Protein AF-A0A2P8D764-F1 (afdb_monomer_lite)

Sequence (712 aa):
GKPKMDALGLTATTYIIADRVDSDPDTVTSADLADAVASGWEIGGHAYSGVVHGASYEGVTTAEAQADMAELRDWLATNYPDPGGHYNLAYPHGRYGATADGNSVESLTRKAGFRSGRTILASVGSATHLQVAGVPEVMPYRIHAASSISELSGDQLNPDNLVAAGGMLDKTASNDAAWMNLVFHQIVDDQITTNLHPNPGFETDTSDWFVSAATLERSTVQAHDGAASGLVTPDASGTVTVSLFNSVAPAVTVGMDYTVAVWLYAPNGVDGVELRAMWLDDARAFLSSDTIQVGTLPAGEWVEGRVTASAPASAAFLNPGVLIGGTPAASDLLYIDDMRAGPGDQAPINSNAEFVSDVAGWAATAGGTLAWSSTAGGSAEVTPSGSVTPIEMGQSGIAATEGRAYHIEATGFVDVLSPRSVPTSVVFWWYDAQGNPISSDQSAQIELGPAVQTFSFTATAPAGAATMGVRIRMDDTPASDEILYVTYFRVSTPAVTATTQISKSDFDMVMDAIASRSLKVRTLRDALDRHVASITPTIDGPWLKSVTRPFLNRPIRIATAGEVAQPARGGVFDVVGRSLPVAVTDLRGSRSYNLSVYRDSIQDAREFDFILAAGDVMLLQIPPDYPEPDVPTGYFFIGDTSKHRVGVHSGLRRFVLPLTEVAPPAPQIVANTMTWNGLIEEFGSWADVVASFDSWADVLDYIATPAAVIIP

Structure (mmCIF, N/CA/C/O backbone):
data_AF-A0A2P8D764-F1
#
_entry.id   AF-A0A2P8D764-F1
#
loop_
_atom_site.group_PDB
_atom_site.id
_atom_site.type_symbol
_atom_site.label_atom_id
_atom_site.label_alt_id
_atom_site.label_comp_id
_atom_site.label_asym_id
_atom_site.label_entity_id
_atom_site.label_seq_id
_atom_site.pdbx_PDB_ins_code
_atom_site.Cartn_x
_atom_site.Cartn_y
_atom_site.Cartn_z
_atom_site.occupancy
_atom_site.B_iso_or_equiv
_atom_site.auth_seq_id
_atom_site.auth_comp_id
_atom_site.auth_asym_id
_atom_site.auth_atom_id
_atom_site.pdbx_PDB_model_num
ATOM 1 N N . GLY A 1 1 ? 36.997 28.085 9.055 1.00 58.97 1 GLY A N 1
ATOM 2 C CA . GLY A 1 1 ? 37.501 26.860 8.381 1.00 58.97 1 GLY A CA 1
ATOM 3 C C . GLY A 1 1 ? 36.773 25.604 8.852 1.00 58.97 1 GLY A C 1
ATOM 4 O O . GLY A 1 1 ? 36.208 25.636 9.941 1.00 58.97 1 GLY A O 1
ATOM 5 N N . LYS A 1 2 ? 36.767 24.517 8.053 1.00 69.88 2 LYS A N 1
ATOM 6 C CA . LYS A 1 2 ? 35.955 23.298 8.280 1.00 69.88 2 LYS A CA 1
ATOM 7 C C . LYS A 1 2 ? 36.784 22.000 8.163 1.00 69.88 2 LYS A C 1
ATOM 9 O O . LYS A 1 2 ? 36.419 21.096 7.413 1.00 69.88 2 LYS A O 1
ATOM 14 N N . PRO A 1 3 ? 37.866 21.827 8.942 1.00 65.69 3 PRO A N 1
ATOM 15 C CA . PRO A 1 3 ? 38.911 20.835 8.658 1.00 65.69 3 PRO A CA 1
ATOM 16 C C . PRO A 1 3 ? 38.425 19.380 8.520 1.00 65.69 3 PRO A C 1
ATOM 18 O O . PRO A 1 3 ? 39.008 18.613 7.762 1.00 65.69 3 PRO A O 1
ATOM 21 N N . LYS A 1 4 ? 37.348 18.987 9.215 1.00 54.91 4 LYS A N 1
ATOM 22 C CA . LYS A 1 4 ? 36.749 17.648 9.067 1.00 54.91 4 LYS A CA 1
ATOM 23 C C . LYS A 1 4 ? 35.918 17.486 7.790 1.00 54.91 4 LYS A C 1
ATOM 25 O O . LYS A 1 4 ? 35.923 16.406 7.219 1.00 54.91 4 LYS A O 1
ATOM 30 N N . MET A 1 5 ? 35.198 18.524 7.368 1.00 49.62 5 MET A N 1
ATOM 31 C CA . MET A 1 5 ? 34.381 18.490 6.149 1.00 49.62 5 MET A CA 1
ATOM 32 C C . MET A 1 5 ? 35.254 18.660 4.909 1.00 49.62 5 MET A C 1
ATOM 34 O O . MET A 1 5 ? 35.075 17.931 3.940 1.00 49.62 5 MET A O 1
ATOM 38 N N . ASP A 1 6 ? 36.265 19.528 4.990 1.00 69.31 6 ASP A N 1
ATOM 39 C CA . ASP A 1 6 ? 37.241 19.743 3.921 1.00 69.31 6 ASP A CA 1
ATOM 40 C C . ASP A 1 6 ? 38.017 18.444 3.617 1.00 69.31 6 ASP A C 1
ATOM 42 O O . ASP A 1 6 ? 38.204 18.088 2.457 1.00 69.31 6 ASP A O 1
ATOM 46 N N . ALA A 1 7 ? 38.378 17.663 4.648 1.00 63.06 7 ALA A N 1
ATOM 47 C CA . ALA A 1 7 ? 39.010 16.346 4.488 1.00 63.06 7 ALA A CA 1
ATOM 48 C C . ALA A 1 7 ? 38.113 15.294 3.805 1.00 63.06 7 ALA A C 1
ATOM 50 O O . ALA A 1 7 ? 38.617 14.284 3.317 1.00 63.06 7 ALA A O 1
ATOM 51 N N . LEU A 1 8 ? 36.797 15.520 3.784 1.00 53.78 8 LEU A N 1
ATOM 52 C CA . LEU A 1 8 ? 35.799 14.649 3.160 1.00 53.78 8 LEU A CA 1
ATOM 53 C C . LEU A 1 8 ? 35.270 15.217 1.833 1.00 53.78 8 LEU A C 1
ATOM 55 O O . LEU A 1 8 ? 34.383 14.615 1.235 1.00 53.78 8 LEU A O 1
ATOM 59 N N . GLY A 1 9 ? 35.786 16.365 1.379 1.00 70.62 9 GLY A N 1
ATOM 60 C CA . GLY A 1 9 ? 35.293 17.048 0.181 1.00 70.62 9 GLY A CA 1
ATOM 61 C C . GLY A 1 9 ? 33.855 17.561 0.310 1.00 70.62 9 GLY A C 1
ATOM 62 O O . GLY A 1 9 ? 33.157 17.659 -0.693 1.00 70.62 9 GLY A O 1
ATOM 63 N N . LEU A 1 10 ? 33.389 17.849 1.532 1.00 52.31 10 LEU A N 1
ATOM 64 C CA . LEU A 1 10 ? 32.020 18.295 1.799 1.00 52.31 10 LEU A CA 1
ATOM 65 C C . LEU A 1 10 ? 31.942 19.814 1.999 1.00 52.31 10 LEU A C 1
ATOM 67 O O . LEU A 1 10 ? 32.671 20.400 2.806 1.00 52.31 10 LEU A O 1
ATOM 71 N N . THR A 1 11 ? 30.980 20.446 1.331 1.00 71.75 11 THR A N 1
ATOM 72 C CA . THR A 1 11 ? 30.627 21.852 1.557 1.00 71.75 11 THR A CA 1
ATOM 73 C C . THR A 1 11 ? 29.702 21.967 2.769 1.00 71.75 11 THR A C 1
ATOM 75 O O . THR A 1 11 ? 28.801 21.148 2.952 1.00 71.75 11 THR A O 1
ATOM 78 N N . ALA A 1 12 ? 29.944 22.956 3.634 1.00 71.06 12 ALA A N 1
ATOM 79 C CA . ALA A 1 12 ? 29.021 23.266 4.723 1.00 71.06 12 ALA A CA 1
ATOM 80 C C . ALA A 1 12 ? 28.134 24.422 4.303 1.00 71.06 12 ALA A C 1
ATOM 82 O O . ALA A 1 12 ? 28.612 25.339 3.640 1.00 71.06 12 ALA A O 1
ATOM 83 N N . THR A 1 13 ? 26.890 24.397 4.752 1.00 79.06 13 THR A N 1
ATOM 84 C CA . THR A 1 13 ? 25.926 25.462 4.502 1.00 79.06 13 THR A CA 1
ATOM 85 C C . THR A 1 13 ? 25.495 26.032 5.846 1.00 79.06 13 THR A C 1
ATOM 87 O O . THR A 1 13 ? 25.159 25.269 6.754 1.00 79.06 13 THR A O 1
ATOM 90 N N . THR A 1 14 ? 25.512 27.354 5.987 1.00 83.88 14 THR A N 1
ATOM 91 C CA . THR A 1 14 ? 24.868 28.047 7.111 1.00 83.88 14 THR A CA 1
ATOM 92 C C . THR A 1 14 ? 23.534 28.607 6.642 1.00 83.88 14 THR A C 1
ATOM 94 O O . THR A 1 14 ? 23.442 29.083 5.515 1.00 83.88 14 THR A O 1
ATOM 97 N N . TYR A 1 15 ? 22.500 28.525 7.474 1.00 87.12 15 TYR A N 1
ATOM 98 C CA . TYR A 1 15 ? 21.160 28.992 7.127 1.00 87.12 15 TYR A CA 1
ATOM 99 C C . TYR A 1 15 ? 20.787 30.184 8.003 1.00 87.12 15 TYR A C 1
ATOM 101 O O . TYR A 1 15 ? 20.933 30.123 9.223 1.00 87.12 15 TYR A O 1
ATOM 109 N N . ILE A 1 16 ? 20.333 31.270 7.379 1.00 92.88 16 ILE A N 1
ATOM 110 C CA . ILE A 1 16 ? 20.131 32.565 8.046 1.00 92.88 16 ILE A CA 1
ATOM 111 C C . ILE A 1 16 ? 18.685 33.041 7.970 1.00 92.88 16 ILE A C 1
ATOM 113 O O . ILE A 1 16 ? 17.940 32.678 7.062 1.00 92.88 16 ILE A O 1
ATOM 117 N N . ILE A 1 17 ? 18.304 33.889 8.923 1.00 95.69 17 ILE A N 1
ATOM 118 C CA . ILE A 1 17 ? 17.091 34.703 8.845 1.00 95.69 17 ILE A CA 1
ATOM 119 C C . ILE A 1 17 ? 17.548 36.105 8.447 1.00 95.69 17 ILE A C 1
ATOM 121 O O . ILE A 1 17 ? 18.270 36.736 9.219 1.00 95.69 17 ILE A O 1
ATOM 125 N N . ALA A 1 18 ? 17.206 36.553 7.240 1.00 95.75 18 ALA A N 1
ATOM 126 C CA . ALA A 1 18 ? 17.878 37.693 6.610 1.00 95.75 18 ALA A CA 1
ATOM 127 C C . ALA A 1 18 ? 17.737 38.999 7.406 1.00 95.75 18 ALA A C 1
ATOM 129 O O . ALA A 1 18 ? 18.737 39.667 7.656 1.00 95.75 18 ALA A O 1
ATOM 130 N N . ASP A 1 19 ? 16.535 39.322 7.890 1.00 95.69 19 ASP A N 1
ATOM 131 C CA . ASP A 1 19 ? 16.269 40.533 8.681 1.00 95.69 19 ASP A CA 1
ATOM 132 C C . ASP A 1 19 ? 16.880 40.502 10.092 1.00 95.69 19 ASP A C 1
ATOM 134 O O . ASP A 1 19 ? 16.866 41.514 10.797 1.00 95.69 19 ASP A O 1
ATOM 138 N N . ARG A 1 20 ? 17.416 39.347 10.513 1.00 94.12 20 ARG A N 1
ATOM 139 C CA . ARG A 1 20 ? 18.121 39.192 11.785 1.00 94.12 20 ARG A CA 1
ATOM 140 C C . ARG A 1 20 ? 19.621 39.378 11.665 1.00 94.12 20 ARG A C 1
ATOM 142 O O . ARG A 1 20 ? 20.252 39.591 12.697 1.00 94.12 20 ARG A O 1
ATOM 149 N N . VAL A 1 21 ? 20.185 39.328 10.462 1.00 93.25 21 VAL A N 1
ATOM 150 C CA . VAL A 1 21 ? 21.610 39.604 10.257 1.00 93.25 21 VAL A CA 1
ATOM 151 C C . VAL A 1 21 ? 21.889 41.062 10.635 1.00 93.25 21 VAL A C 1
ATOM 153 O O . VAL A 1 21 ? 21.166 41.960 10.215 1.00 93.25 21 VAL A O 1
ATOM 156 N N . ASP A 1 22 ? 22.898 41.287 11.480 1.00 93.12 22 ASP A N 1
ATOM 157 C CA . ASP A 1 22 ? 23.259 42.601 12.055 1.00 93.12 22 ASP A CA 1
ATOM 158 C C . ASP A 1 22 ? 22.180 43.272 12.940 1.00 93.12 22 ASP A C 1
ATOM 160 O O . ASP A 1 22 ? 22.310 44.447 13.294 1.00 93.12 22 ASP A O 1
ATOM 164 N N . SER A 1 23 ? 21.115 42.557 13.323 1.00 88.31 23 SER A N 1
ATOM 165 C CA . SER A 1 23 ? 19.971 43.162 14.030 1.00 88.31 23 SER A CA 1
ATOM 166 C C . SER A 1 23 ? 20.176 43.351 15.542 1.00 88.31 23 SER A C 1
ATOM 168 O O . SER A 1 23 ? 19.569 44.250 16.127 1.00 88.31 23 SER A O 1
ATOM 170 N N . ASP A 1 24 ? 21.018 42.527 16.177 1.00 86.12 24 ASP A N 1
ATOM 171 C CA . ASP A 1 24 ? 21.324 42.552 17.619 1.00 86.12 24 ASP A CA 1
ATOM 172 C C . ASP A 1 24 ? 22.682 41.863 17.898 1.00 86.12 24 ASP A C 1
ATOM 174 O O . ASP A 1 24 ? 23.006 40.903 17.194 1.00 86.12 24 ASP A O 1
ATOM 178 N N . PRO A 1 25 ? 23.488 42.285 18.897 1.00 80.69 25 PRO A N 1
ATOM 179 C CA . PRO A 1 25 ? 24.732 41.629 19.322 1.00 80.69 25 PRO A CA 1
ATOM 180 C C . PRO A 1 25 ? 24.748 40.094 19.443 1.00 80.69 25 PRO A C 1
ATOM 182 O O . PRO A 1 25 ? 25.829 39.520 19.341 1.00 80.69 25 PRO A O 1
ATOM 185 N N . ASP A 1 26 ? 23.604 39.431 19.647 1.00 79.62 26 ASP A N 1
ATOM 186 C CA . ASP A 1 26 ? 23.509 37.965 19.761 1.00 79.62 26 ASP A CA 1
ATOM 187 C C . ASP A 1 26 ? 23.180 37.251 18.428 1.00 79.62 26 ASP A C 1
ATOM 189 O O . ASP A 1 26 ? 22.996 36.031 18.391 1.00 79.62 26 ASP A O 1
ATOM 193 N N . THR A 1 27 ? 23.093 37.991 17.319 1.00 81.25 27 THR A N 1
ATOM 194 C CA . THR A 1 27 ? 22.823 37.456 15.973 1.00 81.25 27 THR A CA 1
ATOM 195 C C . THR A 1 27 ? 24.083 37.415 15.112 1.00 81.25 27 THR A C 1
ATOM 197 O O . THR A 1 27 ? 25.053 38.123 15.371 1.00 81.25 27 THR A O 1
ATOM 200 N N . VAL A 1 28 ? 24.082 36.563 14.081 1.00 83.44 28 VAL A N 1
ATOM 201 C CA . VAL A 1 28 ? 25.196 36.503 13.127 1.00 83.44 28 VAL A CA 1
ATOM 202 C C . VAL A 1 28 ? 25.318 37.835 12.387 1.00 83.44 28 VAL A C 1
ATOM 204 O O . VAL A 1 28 ? 24.313 38.394 11.941 1.00 83.44 28 VAL A O 1
ATOM 207 N N . THR A 1 29 ? 26.537 38.349 12.258 1.00 93.31 29 THR A N 1
ATOM 208 C CA . THR A 1 29 ? 26.781 39.601 11.535 1.00 93.31 29 THR A CA 1
ATOM 209 C C . THR A 1 29 ? 27.100 39.340 10.067 1.00 93.31 29 THR A C 1
ATOM 211 O O . THR A 1 29 ? 27.557 38.255 9.693 1.00 93.31 29 THR A O 1
ATOM 214 N N . SER A 1 30 ? 26.934 40.350 9.213 1.00 91.56 30 SER A N 1
ATOM 215 C CA . SER A 1 30 ? 27.366 40.266 7.811 1.00 91.56 30 SER A CA 1
ATOM 216 C C . SER A 1 30 ? 28.870 39.985 7.692 1.00 91.56 30 SER A C 1
ATOM 218 O O . SER A 1 30 ? 29.299 39.312 6.754 1.00 91.56 30 SER A O 1
ATOM 220 N N . ALA A 1 31 ? 29.671 40.454 8.659 1.00 91.81 31 ALA A N 1
ATOM 221 C CA . ALA A 1 31 ? 31.102 40.166 8.729 1.00 91.81 31 ALA A CA 1
ATOM 222 C C . ALA A 1 31 ? 31.375 38.678 9.017 1.00 91.81 31 ALA A C 1
ATOM 224 O O . ALA A 1 31 ? 32.183 38.066 8.321 1.00 91.81 31 ALA A O 1
ATOM 225 N N . ASP A 1 32 ? 30.648 38.071 9.960 1.00 90.62 32 ASP A N 1
ATOM 226 C CA . ASP A 1 32 ? 30.775 36.638 10.266 1.00 90.62 32 ASP A CA 1
ATOM 227 C C . ASP A 1 32 ? 30.394 35.760 9.062 1.00 90.62 32 ASP A C 1
ATOM 229 O O . ASP A 1 32 ? 31.040 34.746 8.783 1.00 90.62 32 ASP A O 1
ATOM 233 N N . LEU A 1 33 ? 29.353 36.149 8.318 1.00 91.50 33 LEU A N 1
ATOM 234 C CA . LEU A 1 33 ? 28.931 35.440 7.108 1.00 91.50 33 LEU A CA 1
ATOM 235 C C . LEU A 1 33 ? 29.945 35.594 5.968 1.00 91.50 33 LEU A C 1
ATOM 237 O O . LEU A 1 33 ? 30.230 34.615 5.278 1.00 91.50 33 LEU A O 1
ATOM 241 N N . ALA A 1 34 ? 30.542 36.777 5.794 1.00 91.38 34 ALA A N 1
ATOM 242 C CA . ALA A 1 34 ? 31.624 36.979 4.829 1.00 91.38 34 ALA A CA 1
ATOM 243 C C . ALA A 1 34 ? 32.841 36.091 5.151 1.00 91.38 34 ALA A C 1
ATOM 245 O O . ALA A 1 34 ? 33.400 35.454 4.254 1.00 91.38 34 ALA A O 1
ATOM 246 N N . ASP A 1 35 ? 33.198 35.966 6.432 1.00 90.00 35 ASP A N 1
ATOM 247 C CA . ASP A 1 35 ? 34.263 35.069 6.894 1.00 90.00 35 ASP A CA 1
ATOM 248 C C . ASP A 1 35 ? 33.915 33.582 6.676 1.00 90.00 35 ASP A C 1
ATOM 250 O O . ASP A 1 35 ? 34.790 32.763 6.348 1.00 90.00 35 ASP A O 1
ATOM 254 N N . ALA A 1 36 ? 32.637 33.212 6.813 1.00 83.75 36 ALA A N 1
ATOM 255 C CA . ALA A 1 36 ? 32.149 31.871 6.502 1.00 83.75 36 ALA A CA 1
ATOM 256 C C . ALA A 1 36 ? 32.283 31.558 5.001 1.00 83.75 36 ALA A C 1
ATOM 258 O O . ALA A 1 36 ? 32.857 30.522 4.649 1.00 83.75 36 ALA A O 1
ATOM 259 N N . VAL A 1 37 ? 31.850 32.465 4.118 1.00 87.81 37 VAL A N 1
ATOM 260 C CA . VAL A 1 37 ? 32.010 32.321 2.658 1.00 87.81 37 VAL A CA 1
ATOM 261 C C . VAL A 1 37 ? 33.484 32.230 2.270 1.00 87.81 37 VAL A C 1
ATOM 263 O O . VAL A 1 37 ? 33.868 31.316 1.543 1.00 87.81 37 VAL A O 1
ATOM 266 N N . ALA A 1 38 ? 34.343 33.098 2.815 1.00 89.12 38 ALA A N 1
ATOM 267 C CA . ALA A 1 38 ? 35.790 33.042 2.585 1.00 89.12 38 ALA A CA 1
ATOM 268 C C . ALA A 1 38 ? 36.414 31.710 3.051 1.00 89.12 38 ALA A C 1
ATOM 270 O O . ALA A 1 38 ? 37.427 31.261 2.516 1.00 89.12 38 ALA A O 1
ATOM 271 N N . SER A 1 39 ? 35.782 31.042 4.022 1.00 82.75 39 SER A N 1
ATOM 272 C CA . SER A 1 39 ? 36.127 29.694 4.486 1.00 82.75 39 SER A CA 1
ATOM 273 C C . SER A 1 39 ? 35.466 28.561 3.677 1.00 82.75 39 SER A C 1
ATOM 275 O O . SER A 1 39 ? 35.512 27.406 4.114 1.00 82.75 39 SER A O 1
ATOM 277 N N . GLY A 1 40 ? 34.829 28.862 2.543 1.00 81.56 40 GLY A N 1
ATOM 278 C CA . GLY A 1 40 ? 34.165 27.900 1.661 1.00 81.56 40 GLY A CA 1
ATOM 279 C C . GLY A 1 40 ? 32.825 27.376 2.185 1.00 81.56 40 GLY A C 1
ATOM 280 O O . GLY A 1 40 ? 32.477 26.226 1.907 1.00 81.56 40 GLY A O 1
ATOM 281 N N . TRP A 1 41 ? 32.115 28.139 3.021 1.00 83.94 41 TRP A N 1
ATOM 282 C CA . TRP A 1 41 ? 30.724 27.834 3.373 1.00 83.94 41 TRP A CA 1
ATOM 283 C C . TRP A 1 41 ? 29.764 28.403 2.326 1.00 83.94 41 TRP A C 1
ATOM 285 O O . TRP A 1 41 ? 29.976 29.495 1.810 1.00 83.94 41 TRP A O 1
ATOM 295 N N . GLU A 1 42 ? 28.680 27.682 2.071 1.00 86.88 42 GLU A N 1
ATOM 296 C CA . GLU A 1 42 ? 27.501 28.205 1.385 1.00 86.88 42 GLU A CA 1
ATOM 297 C C . GLU A 1 42 ? 26.602 28.952 2.375 1.00 86.88 42 GLU A C 1
ATOM 299 O O . GLU A 1 42 ? 26.482 28.555 3.541 1.00 86.88 42 GLU A O 1
ATOM 304 N N . ILE A 1 43 ? 25.918 29.993 1.898 1.00 91.38 43 ILE A N 1
ATOM 305 C CA . ILE A 1 43 ? 24.878 30.690 2.658 1.00 91.38 43 ILE A CA 1
ATOM 306 C C . ILE A 1 43 ? 23.517 30.298 2.080 1.00 91.38 43 ILE A C 1
ATOM 308 O O . ILE A 1 43 ? 23.205 30.589 0.928 1.00 91.38 43 ILE A O 1
ATOM 312 N N . GLY A 1 44 ? 22.718 29.601 2.879 1.00 87.62 44 GLY A N 1
ATOM 313 C CA . GLY A 1 44 ? 21.323 29.285 2.598 1.00 87.62 44 GLY A CA 1
ATOM 314 C C . GLY A 1 44 ? 20.375 30.149 3.426 1.00 87.62 44 GLY A C 1
ATOM 315 O O . GLY A 1 44 ? 20.776 30.813 4.382 1.00 87.62 44 GLY A O 1
ATOM 316 N N . GLY A 1 45 ? 19.092 30.124 3.083 1.00 91.00 45 GLY A N 1
ATOM 317 C CA . GLY A 1 45 ? 18.059 30.873 3.797 1.00 91.00 45 GLY A CA 1
ATOM 318 C C . GLY A 1 45 ? 17.188 29.989 4.684 1.00 91.00 45 GLY A C 1
ATOM 319 O O . GLY A 1 45 ? 16.899 28.846 4.335 1.00 91.00 45 GLY A O 1
ATOM 320 N N . HIS A 1 46 ? 16.751 30.526 5.819 1.00 91.69 46 HIS A N 1
ATOM 321 C CA . HIS A 1 46 ? 15.656 29.981 6.616 1.00 91.69 46 HIS A CA 1
ATOM 322 C C . HIS A 1 46 ? 14.340 30.697 6.311 1.00 91.69 46 HIS A C 1
ATOM 324 O O . HIS A 1 46 ? 13.350 30.056 5.976 1.00 91.69 46 HIS A O 1
ATOM 330 N N . ALA A 1 47 ? 14.357 32.022 6.420 1.00 95.94 47 ALA A N 1
ATOM 331 C CA . ALA A 1 47 ? 13.296 32.938 6.017 1.00 95.94 47 ALA A CA 1
ATOM 332 C C . ALA A 1 47 ? 13.913 34.321 5.782 1.00 95.94 47 ALA A C 1
ATOM 334 O O . ALA A 1 47 ? 15.036 34.570 6.236 1.00 95.94 47 ALA A O 1
ATOM 335 N N . TYR A 1 48 ? 13.204 35.229 5.117 1.00 97.62 48 TYR A N 1
ATOM 336 C CA . TYR A 1 48 ? 13.637 36.623 5.105 1.00 97.62 48 TYR A CA 1
ATOM 337 C C . TYR A 1 48 ? 13.388 37.255 6.473 1.00 97.62 48 TYR A C 1
ATOM 339 O O . TYR A 1 48 ? 14.324 37.750 7.097 1.00 97.62 48 TYR A O 1
ATOM 347 N N . SER A 1 49 ? 12.155 37.172 6.978 1.00 97.06 49 SER A N 1
ATOM 348 C CA . SER A 1 49 ? 11.761 37.797 8.232 1.00 97.06 49 SER A CA 1
ATOM 349 C C . SER A 1 49 ? 11.779 36.855 9.432 1.00 97.06 49 SER A C 1
ATOM 351 O O . SER A 1 49 ? 11.274 35.732 9.391 1.00 97.06 49 SER A O 1
ATOM 353 N N . GLY A 1 50 ? 12.243 37.355 10.578 1.00 93.19 50 GLY A N 1
ATOM 354 C CA . GLY A 1 50 ? 12.139 36.673 11.864 1.00 93.19 50 GLY A CA 1
ATOM 355 C C . GLY A 1 50 ? 10.702 36.439 12.328 1.00 93.19 50 GLY A C 1
ATOM 356 O O . GLY A 1 50 ? 10.474 35.525 13.120 1.00 93.19 50 GLY A O 1
ATOM 357 N N . VAL A 1 51 ? 9.736 37.223 11.836 1.00 95.44 51 VAL A N 1
ATOM 358 C CA . VAL A 1 51 ? 8.307 36.997 12.109 1.00 95.44 51 VAL A CA 1
ATOM 359 C C . VAL A 1 51 ? 7.827 35.737 11.389 1.00 95.44 51 VAL A C 1
ATOM 361 O O . VAL A 1 51 ? 7.268 34.849 12.031 1.00 95.44 51 VAL A O 1
ATOM 364 N N . VAL A 1 52 ? 8.113 35.618 10.088 1.00 96.19 52 VAL A N 1
ATOM 365 C CA . VAL A 1 52 ? 7.764 34.433 9.286 1.00 96.19 52 VAL A CA 1
ATOM 366 C C . VAL A 1 52 ? 8.533 33.209 9.769 1.00 96.19 52 VAL A C 1
ATOM 368 O O . VAL A 1 52 ? 7.948 32.140 9.918 1.00 96.19 52 VAL A O 1
ATOM 371 N N . HIS A 1 53 ? 9.814 33.367 10.114 1.00 94.44 53 HIS A N 1
ATOM 372 C CA . HIS A 1 53 ? 10.583 32.288 10.723 1.00 94.44 53 HIS A CA 1
ATOM 373 C C . HIS A 1 53 ? 9.900 31.752 11.987 1.00 94.44 53 HIS A C 1
ATOM 375 O O . HIS A 1 53 ? 9.699 30.548 12.096 1.00 94.44 53 HIS A O 1
ATOM 381 N N . GLY A 1 54 ? 9.519 32.636 12.919 1.00 90.44 54 GLY A N 1
ATOM 382 C CA . GLY A 1 54 ? 8.879 32.247 14.179 1.00 90.44 54 GLY A CA 1
ATOM 383 C C . GLY A 1 54 ? 7.490 31.622 14.010 1.00 90.44 54 GLY A C 1
ATOM 384 O O . GLY A 1 54 ? 7.099 30.788 14.824 1.00 90.44 54 GLY A O 1
ATOM 385 N N . ALA A 1 55 ? 6.760 31.996 12.958 1.00 91.38 55 ALA A N 1
ATOM 386 C CA . ALA A 1 55 ? 5.480 31.384 12.600 1.00 91.38 55 ALA A CA 1
ATOM 387 C C . ALA A 1 55 ? 5.633 30.072 11.804 1.00 91.38 55 ALA A C 1
ATOM 389 O O . ALA A 1 55 ? 4.709 29.262 11.775 1.00 91.38 55 ALA A O 1
ATOM 390 N N . SER A 1 56 ? 6.801 29.837 11.194 1.00 91.25 56 SER A N 1
ATOM 391 C CA . SER A 1 56 ? 7.007 28.902 10.082 1.00 91.25 56 SER A CA 1
ATOM 392 C C . SER A 1 56 ? 6.185 29.245 8.835 1.00 91.25 56 SER A C 1
ATOM 394 O O . SER A 1 56 ? 5.169 29.934 8.898 1.00 91.25 56 SER A O 1
ATOM 396 N N . TYR A 1 57 ? 6.593 28.718 7.676 1.00 92.19 57 TYR A N 1
ATOM 397 C CA . TYR A 1 57 ? 5.828 28.897 6.441 1.00 92.19 57 TYR A CA 1
ATOM 398 C C . TYR A 1 57 ? 4.441 28.238 6.494 1.00 92.19 57 TYR A C 1
ATOM 400 O O . TYR A 1 57 ? 3.540 28.672 5.786 1.00 92.19 57 TYR A O 1
ATOM 408 N N . GLU A 1 58 ? 4.239 27.238 7.358 1.00 87.56 58 GLU A N 1
ATOM 409 C CA . GLU A 1 58 ? 2.913 26.654 7.620 1.00 87.56 58 GLU A CA 1
ATOM 410 C C . GLU A 1 58 ? 1.985 27.606 8.393 1.00 87.56 58 GLU A C 1
ATOM 412 O O . GLU A 1 58 ? 0.765 27.522 8.278 1.00 87.56 58 GLU A O 1
ATOM 417 N N . GLY A 1 59 ? 2.554 28.515 9.191 1.00 89.00 59 GLY A N 1
ATOM 418 C CA . GLY A 1 59 ? 1.808 29.432 10.053 1.00 89.00 59 GLY A CA 1
ATOM 419 C C . GLY A 1 59 ? 1.448 30.771 9.409 1.00 89.00 59 GLY A C 1
ATOM 420 O O . GLY A 1 59 ? 0.837 31.602 10.076 1.00 89.00 59 GLY A O 1
ATOM 421 N N . VAL A 1 60 ? 1.816 30.995 8.144 1.00 95.12 60 VAL A N 1
ATOM 422 C CA . VAL A 1 60 ? 1.557 32.243 7.400 1.00 95.12 60 VAL A CA 1
ATOM 423 C C . VAL A 1 60 ? 0.769 31.970 6.122 1.00 95.12 60 VAL A C 1
ATOM 425 O O . VAL A 1 60 ? 0.688 30.829 5.670 1.00 95.12 60 VAL A O 1
ATOM 428 N N . THR A 1 61 ? 0.167 33.000 5.530 1.00 97.31 61 THR A N 1
ATOM 429 C CA . THR A 1 61 ? -0.568 32.877 4.260 1.00 97.31 61 THR A CA 1
ATOM 430 C C . THR A 1 61 ? 0.368 32.637 3.073 1.00 97.31 61 THR A C 1
ATOM 432 O O . THR A 1 61 ? 1.573 32.881 3.132 1.00 97.31 61 THR A O 1
ATOM 435 N N . THR A 1 62 ? -0.190 32.205 1.943 1.00 94.19 62 THR A N 1
ATOM 436 C CA . THR A 1 62 ? 0.554 31.978 0.696 1.00 94.19 62 THR A CA 1
ATOM 437 C C . THR A 1 62 ? 1.255 33.235 0.215 1.00 94.19 62 THR A C 1
ATOM 439 O O . THR A 1 62 ? 2.408 33.168 -0.203 1.00 94.19 62 THR A O 1
ATOM 442 N N . ALA A 1 63 ? 0.568 34.377 0.276 1.00 95.88 63 ALA A N 1
ATOM 443 C CA . ALA A 1 63 ? 1.121 35.653 -0.160 1.00 95.88 63 ALA A CA 1
ATOM 444 C C . ALA A 1 63 ? 2.300 36.082 0.726 1.00 95.88 63 ALA A C 1
ATOM 446 O O . ALA A 1 63 ? 3.318 36.529 0.205 1.00 95.88 63 ALA A O 1
ATOM 447 N N . GLU A 1 64 ? 2.190 35.888 2.043 1.00 96.81 64 GLU A N 1
ATOM 448 C CA . GLU A 1 64 ? 3.270 36.171 2.995 1.00 96.81 64 GLU A CA 1
ATOM 449 C C . GLU A 1 64 ? 4.464 35.232 2.786 1.00 96.81 64 GLU A C 1
ATOM 451 O O . GLU A 1 64 ? 5.595 35.702 2.711 1.00 96.81 64 GLU A O 1
ATOM 456 N N . ALA A 1 65 ? 4.229 33.926 2.612 1.00 96.12 65 ALA A N 1
ATOM 457 C CA . ALA A 1 65 ? 5.292 32.960 2.330 1.00 96.12 65 ALA A CA 1
ATOM 458 C C . ALA A 1 65 ? 5.999 33.246 0.995 1.00 96.12 65 ALA A C 1
ATOM 460 O O . ALA A 1 65 ? 7.220 33.156 0.912 1.00 96.12 65 ALA A O 1
ATOM 461 N N . GLN A 1 66 ? 5.250 33.605 -0.053 1.00 96.75 66 GLN A N 1
ATOM 462 C CA . GLN A 1 66 ? 5.813 33.971 -1.355 1.00 96.75 66 GLN A CA 1
ATOM 463 C C . GLN A 1 66 ? 6.645 35.247 -1.283 1.00 96.75 66 GLN A C 1
ATOM 465 O O . GLN A 1 66 ? 7.744 35.267 -1.834 1.00 96.75 66 GLN A O 1
ATOM 470 N N . ALA A 1 67 ? 6.131 36.287 -0.621 1.00 97.25 67 ALA A N 1
ATOM 471 C CA . ALA A 1 67 ? 6.849 37.542 -0.441 1.00 97.25 67 ALA A CA 1
ATOM 472 C C . ALA A 1 67 ? 8.144 37.312 0.345 1.00 97.25 67 ALA A C 1
ATOM 474 O O . ALA A 1 67 ? 9.210 37.693 -0.122 1.00 97.25 67 ALA A O 1
ATOM 475 N N . ASP A 1 68 ? 8.072 36.591 1.466 1.00 98.38 68 ASP A N 1
ATOM 476 C CA . ASP A 1 68 ? 9.237 36.283 2.294 1.00 98.38 68 ASP A CA 1
ATOM 477 C C . ASP A 1 68 ? 10.280 35.437 1.549 1.00 98.38 68 ASP A C 1
ATOM 479 O O . ASP A 1 68 ? 11.464 35.751 1.580 1.00 98.38 68 ASP A O 1
ATOM 483 N N . MET A 1 69 ? 9.865 34.395 0.818 1.00 97.12 69 MET A N 1
ATOM 484 C CA . MET A 1 69 ? 10.794 33.574 0.032 1.00 97.12 69 MET A CA 1
ATOM 485 C C . MET A 1 69 ? 11.417 34.344 -1.137 1.00 97.12 69 MET A C 1
ATOM 487 O O . MET A 1 69 ? 12.584 34.112 -1.451 1.00 97.12 69 MET A O 1
ATOM 491 N N . ALA A 1 70 ? 10.661 35.231 -1.790 1.00 96.31 70 ALA A N 1
ATOM 492 C CA . ALA A 1 70 ? 11.178 36.082 -2.857 1.00 96.31 70 ALA A CA 1
ATOM 493 C C . ALA A 1 70 ? 12.185 37.098 -2.303 1.00 96.31 70 ALA A C 1
ATOM 495 O O . ALA A 1 70 ? 13.302 37.168 -2.805 1.00 96.31 70 ALA A O 1
ATOM 496 N N . GLU A 1 71 ? 11.844 37.794 -1.214 1.00 97.56 71 GLU A N 1
ATOM 497 C CA . GLU A 1 71 ? 12.746 38.731 -0.535 1.00 97.56 71 GLU A CA 1
ATOM 498 C C . GLU A 1 71 ? 13.998 38.025 -0.006 1.00 97.56 71 GLU A C 1
ATOM 500 O O . GLU A 1 71 ? 15.104 38.541 -0.147 1.00 97.56 71 GLU A O 1
ATOM 505 N N . LEU A 1 72 ? 13.866 36.808 0.534 1.00 97.31 72 LEU A N 1
ATOM 506 C CA . LEU A 1 72 ? 15.003 35.999 0.971 1.00 97.31 72 LEU A CA 1
ATOM 507 C C . LEU A 1 72 ? 15.906 35.633 -0.205 1.00 97.31 72 LEU A C 1
ATOM 509 O O . LEU A 1 72 ? 17.127 35.740 -0.101 1.00 97.31 72 LEU A O 1
ATOM 513 N N . ARG A 1 73 ? 15.318 35.183 -1.316 1.00 94.50 73 ARG A N 1
ATOM 514 C CA . ARG A 1 73 ? 16.066 34.809 -2.518 1.00 94.50 73 ARG A CA 1
ATOM 515 C C . ARG A 1 73 ? 16.797 36.019 -3.097 1.00 94.50 73 ARG A C 1
ATOM 517 O O . ARG A 1 73 ? 17.978 35.903 -3.409 1.00 94.50 73 ARG A O 1
ATOM 524 N N . ASP A 1 74 ? 16.136 37.169 -3.172 1.00 95.25 74 ASP A N 1
ATOM 525 C CA . ASP A 1 74 ? 16.726 38.422 -3.647 1.00 95.25 74 ASP A CA 1
ATOM 526 C C . ASP A 1 74 ? 17.826 38.919 -2.701 1.00 95.25 74 ASP A C 1
ATOM 528 O O . ASP A 1 74 ? 18.883 39.370 -3.150 1.00 95.25 74 ASP A O 1
ATOM 532 N N . TRP A 1 75 ? 17.629 38.784 -1.386 1.00 95.75 75 TRP A N 1
ATOM 533 C CA . TRP A 1 75 ? 18.634 39.130 -0.386 1.00 95.75 75 TRP A CA 1
ATOM 534 C C . TRP A 1 75 ? 19.869 38.232 -0.493 1.00 95.75 75 TRP A C 1
ATOM 536 O O . TRP A 1 75 ? 20.989 38.745 -0.486 1.00 95.75 75 TRP A O 1
ATOM 546 N N . LEU A 1 76 ? 19.693 36.915 -0.650 1.00 94.44 76 LEU A N 1
ATOM 547 C CA . LEU A 1 76 ? 20.799 35.981 -0.879 1.00 94.44 76 LEU A CA 1
ATOM 548 C C . LEU A 1 76 ? 21.513 36.293 -2.195 1.00 94.44 76 LEU A C 1
ATOM 550 O O . LEU A 1 76 ? 22.737 36.361 -2.208 1.00 94.44 76 LEU A O 1
ATOM 554 N N . ALA A 1 77 ? 20.771 36.567 -3.270 1.00 92.50 77 ALA A N 1
ATOM 555 C CA . ALA A 1 77 ? 21.345 36.939 -4.559 1.00 92.50 77 ALA A CA 1
ATOM 556 C C . ALA A 1 77 ? 22.148 38.239 -4.516 1.00 92.50 77 ALA A C 1
ATOM 558 O O . ALA A 1 77 ? 23.195 38.348 -5.150 1.00 92.50 77 ALA A O 1
ATOM 559 N N . THR A 1 78 ? 21.687 39.204 -3.726 1.00 94.50 78 THR A N 1
ATOM 560 C CA . THR A 1 78 ? 22.349 40.501 -3.582 1.00 94.50 78 THR A CA 1
ATOM 561 C C . THR A 1 78 ? 23.599 40.413 -2.709 1.00 94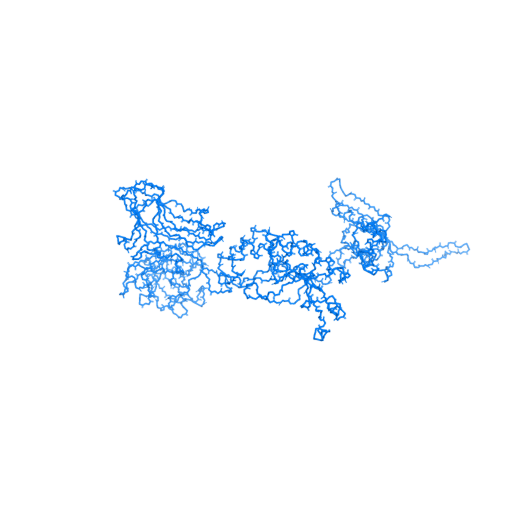.50 78 THR A C 1
ATOM 563 O O . THR A 1 78 ? 24.630 40.987 -3.055 1.00 94.50 78 THR A O 1
ATOM 566 N N . ASN A 1 79 ? 23.522 39.721 -1.570 1.00 92.88 79 ASN A N 1
ATOM 567 C CA . ASN A 1 79 ? 24.586 39.736 -0.560 1.00 92.88 79 ASN A CA 1
ATOM 568 C C . ASN A 1 79 ? 25.593 38.588 -0.727 1.00 92.88 79 ASN A C 1
ATOM 570 O O . ASN A 1 79 ? 26.762 38.744 -0.375 1.00 92.88 79 ASN A O 1
ATOM 574 N N . TYR A 1 80 ? 25.161 37.458 -1.294 1.00 91.06 80 TYR A N 1
ATOM 575 C CA . TYR A 1 80 ? 25.969 36.259 -1.532 1.00 91.06 80 TYR A CA 1
ATOM 576 C C . TYR A 1 80 ? 25.691 35.709 -2.940 1.00 91.06 80 TYR A C 1
ATOM 578 O O . TYR A 1 80 ? 25.083 34.644 -3.090 1.00 91.06 80 TYR A O 1
ATOM 586 N N . PRO A 1 81 ? 26.092 36.449 -3.990 1.00 87.44 81 PRO A N 1
ATOM 587 C CA . PRO A 1 81 ? 25.823 36.057 -5.365 1.00 87.44 81 PRO A CA 1
ATOM 588 C C . PRO A 1 81 ? 26.441 34.688 -5.663 1.00 87.44 81 PRO A C 1
ATOM 590 O O . PRO A 1 81 ? 27.634 34.465 -5.449 1.00 87.44 81 PRO A O 1
ATOM 593 N N . ASP A 1 82 ? 25.607 33.783 -6.162 1.00 78.25 82 ASP A N 1
ATOM 594 C CA . ASP A 1 82 ? 25.990 32.471 -6.657 1.00 78.25 82 ASP A CA 1
ATOM 595 C C . ASP A 1 82 ? 25.737 32.475 -8.171 1.00 78.25 82 ASP A C 1
ATOM 597 O O . ASP A 1 82 ? 24.572 32.569 -8.569 1.00 78.25 82 ASP A O 1
ATOM 601 N N . PRO A 1 83 ? 26.796 32.402 -8.999 1.00 70.31 83 PRO A N 1
ATOM 602 C CA . PRO A 1 83 ? 26.717 32.457 -10.460 1.00 70.31 83 PRO A CA 1
ATOM 603 C C . PRO A 1 83 ? 25.637 31.524 -11.040 1.00 70.31 83 PRO A C 1
ATOM 605 O O . PRO A 1 83 ? 24.732 31.942 -11.757 1.00 70.31 83 PRO A O 1
ATOM 608 N N . GLY A 1 84 ? 25.592 30.266 -10.593 1.00 69.25 84 GLY A N 1
ATOM 609 C CA . GLY A 1 84 ? 24.604 29.310 -11.104 1.00 69.25 84 GLY A CA 1
ATOM 610 C C . GLY A 1 84 ? 23.211 29.403 -10.452 1.00 69.25 84 GLY A C 1
ATOM 611 O O . GLY A 1 84 ? 22.344 28.541 -10.672 1.00 69.25 84 GLY A O 1
ATOM 612 N N . GLY A 1 85 ? 22.984 30.424 -9.618 1.00 74.06 85 GLY A N 1
ATOM 613 C CA . GLY A 1 85 ? 21.731 30.682 -8.912 1.00 74.06 85 GLY A CA 1
ATOM 614 C C . GLY A 1 85 ? 21.313 29.544 -7.979 1.00 74.06 85 GLY A C 1
ATOM 615 O O . GLY A 1 85 ? 20.116 29.274 -7.833 1.00 74.06 85 GLY A O 1
ATOM 616 N N . HIS A 1 86 ? 22.266 28.809 -7.396 1.00 75.00 86 HIS A N 1
ATOM 617 C CA . HIS A 1 86 ? 22.004 27.615 -6.593 1.00 75.00 86 HIS A CA 1
ATOM 618 C C . HIS A 1 86 ? 21.726 27.961 -5.122 1.00 75.00 86 HIS A C 1
ATOM 620 O O . HIS A 1 86 ? 22.421 27.527 -4.207 1.00 75.00 86 HIS A O 1
ATOM 626 N N . TYR A 1 87 ? 20.633 28.678 -4.861 1.00 85.06 87 TYR A N 1
ATOM 627 C CA . TYR A 1 87 ? 20.220 28.964 -3.485 1.00 85.06 87 TYR A CA 1
ATOM 628 C C . TYR A 1 87 ? 19.508 27.779 -2.841 1.00 85.06 87 TYR A C 1
ATOM 630 O O . TYR A 1 87 ? 18.664 27.116 -3.452 1.00 85.06 87 TYR A O 1
ATOM 638 N N . ASN A 1 88 ? 19.817 27.540 -1.568 1.00 83.94 88 ASN A N 1
ATOM 639 C CA . ASN A 1 88 ? 19.229 26.472 -0.771 1.00 83.94 88 ASN A CA 1
ATOM 640 C C . ASN A 1 88 ? 18.398 27.064 0.365 1.00 83.94 88 ASN A C 1
ATOM 642 O O . ASN A 1 88 ? 18.821 28.009 1.032 1.00 83.94 88 ASN A O 1
ATOM 646 N N . LEU A 1 89 ? 17.233 26.472 0.603 1.00 86.25 89 LEU A N 1
ATOM 647 C CA . LEU A 1 89 ? 16.370 26.808 1.724 1.00 86.25 89 LEU A CA 1
ATOM 648 C C . LEU A 1 89 ? 16.451 25.689 2.766 1.00 86.25 89 LEU A C 1
ATOM 650 O O . LEU A 1 89 ? 16.401 24.510 2.418 1.00 86.25 89 LEU A O 1
ATOM 654 N N . ALA A 1 90 ? 16.523 26.033 4.044 1.00 82.69 90 ALA A N 1
ATOM 655 C CA . ALA A 1 90 ? 16.148 25.126 5.120 1.00 82.69 90 ALA A CA 1
ATOM 656 C C . ALA A 1 90 ? 14.852 25.645 5.724 1.00 82.69 90 ALA A C 1
ATOM 658 O O . ALA A 1 90 ? 14.802 26.779 6.189 1.00 82.69 90 ALA A O 1
ATOM 659 N N . TYR A 1 91 ? 13.795 24.841 5.728 1.00 86.12 91 TYR A N 1
ATOM 660 C CA . TYR A 1 91 ? 12.503 25.344 6.178 1.00 86.12 91 TYR A CA 1
ATOM 661 C C . TYR A 1 91 ? 12.573 25.803 7.647 1.00 86.12 91 TYR A C 1
ATOM 663 O O . TYR A 1 91 ? 13.227 25.126 8.452 1.00 86.12 91 TYR A O 1
ATOM 671 N N . PRO A 1 92 ? 11.915 26.913 8.034 1.00 86.94 92 PRO A N 1
ATOM 672 C CA . PRO A 1 92 ? 11.850 27.340 9.425 1.00 86.94 92 PRO A CA 1
ATOM 673 C C . PRO A 1 92 ? 11.355 26.208 10.323 1.00 86.94 92 PRO A C 1
ATOM 675 O O . PRO A 1 92 ? 10.346 25.556 10.034 1.00 86.94 92 PRO A O 1
ATOM 678 N N . HIS A 1 93 ? 12.096 25.943 11.400 1.00 78.94 93 HIS A N 1
ATOM 679 C CA . HIS A 1 93 ? 11.863 24.813 12.312 1.00 78.94 93 HIS A CA 1
ATOM 680 C C . HIS A 1 93 ? 11.915 23.417 11.653 1.00 78.94 93 HIS A C 1
ATOM 682 O O . HIS A 1 93 ? 11.498 22.432 12.258 1.00 78.94 93 HIS A O 1
ATOM 688 N N . GLY A 1 94 ? 12.412 23.317 10.416 1.00 69.56 94 GLY A N 1
ATOM 689 C CA . GLY A 1 94 ? 12.389 22.108 9.596 1.00 69.56 94 GLY A CA 1
ATOM 690 C C . GLY A 1 94 ? 10.993 21.694 9.122 1.00 69.56 94 GLY A C 1
ATOM 691 O O . GLY A 1 94 ? 10.844 20.578 8.628 1.00 69.56 94 GLY A O 1
ATOM 692 N N . ARG A 1 95 ? 9.974 22.544 9.277 1.00 73.50 95 ARG A N 1
ATOM 693 C CA . ARG A 1 95 ? 8.581 22.219 8.943 1.00 73.50 95 ARG A CA 1
ATOM 694 C C . ARG A 1 95 ? 8.250 22.561 7.497 1.00 73.50 95 ARG A C 1
ATOM 696 O O . ARG A 1 95 ? 8.629 23.620 7.015 1.00 73.50 95 ARG A O 1
ATOM 703 N N . TYR A 1 96 ? 7.555 21.663 6.818 1.00 69.88 96 TYR A N 1
ATOM 704 C CA . TYR A 1 96 ? 7.163 21.808 5.423 1.00 69.88 96 TYR A CA 1
ATOM 705 C C . TYR A 1 96 ? 5.787 21.157 5.231 1.00 69.88 96 TYR A C 1
ATOM 707 O O . TYR A 1 96 ? 5.551 20.036 5.683 1.00 69.88 96 TYR A O 1
ATOM 715 N N . GLY A 1 97 ? 4.877 21.862 4.564 1.00 69.56 97 GLY A N 1
ATOM 716 C CA . GLY A 1 97 ? 3.469 21.488 4.496 1.00 69.56 97 GLY A CA 1
ATOM 717 C C . GLY A 1 97 ? 2.658 22.517 3.717 1.00 69.56 97 GLY A C 1
ATOM 718 O O . GLY A 1 97 ? 3.169 23.128 2.778 1.00 69.56 97 GLY A O 1
ATOM 719 N N . ALA A 1 98 ? 1.398 22.714 4.092 1.00 75.69 98 ALA A N 1
ATOM 720 C CA . ALA A 1 98 ? 0.586 23.791 3.540 1.00 75.69 98 ALA A CA 1
ATOM 721 C C . ALA A 1 98 ? 0.788 25.084 4.344 1.00 75.69 98 ALA A C 1
ATOM 723 O O . ALA A 1 98 ? 0.904 25.031 5.565 1.00 75.69 98 ALA A O 1
ATOM 724 N N . THR A 1 99 ? 0.791 26.231 3.669 1.00 83.12 99 THR A N 1
ATOM 725 C CA . THR A 1 99 ? 0.587 27.548 4.287 1.00 83.12 99 THR A CA 1
ATOM 726 C C . THR A 1 99 ? -0.764 27.589 5.010 1.00 83.12 99 THR A C 1
ATOM 728 O O . THR A 1 99 ? -1.628 26.739 4.775 1.00 83.12 99 THR A O 1
ATOM 731 N N . ALA A 1 100 ? -0.997 28.598 5.849 1.00 87.62 100 ALA A N 1
ATOM 732 C CA . ALA A 1 100 ? -2.223 28.733 6.642 1.00 87.62 100 ALA A CA 1
ATOM 733 C C . ALA A 1 100 ? -3.514 28.776 5.793 1.00 87.62 100 ALA A C 1
ATOM 735 O O . ALA A 1 100 ? -4.599 28.476 6.284 1.00 87.62 100 ALA A O 1
ATOM 736 N N . ASP A 1 101 ? -3.396 29.134 4.514 1.00 85.50 101 ASP A N 1
ATOM 737 C CA . ASP A 1 101 ? -4.459 29.171 3.505 1.00 85.50 101 ASP A CA 1
ATOM 738 C C . ASP A 1 101 ? -4.364 28.038 2.456 1.00 85.50 101 ASP A C 1
ATOM 740 O O . ASP A 1 101 ? -5.058 28.075 1.441 1.00 85.50 101 ASP A O 1
ATOM 744 N N . GLY A 1 102 ? -3.547 27.008 2.707 1.00 74.44 102 GLY A N 1
ATOM 745 C CA . GLY A 1 102 ? -3.647 25.708 2.037 1.00 74.44 102 GLY A CA 1
ATOM 746 C C . GLY A 1 102 ? -2.682 25.433 0.877 1.00 74.44 102 GLY A C 1
ATOM 747 O O . GLY A 1 102 ? -2.836 24.406 0.217 1.00 74.44 102 GLY A O 1
ATOM 748 N N . ASN A 1 103 ? -1.686 26.281 0.594 1.00 75.50 103 ASN A N 1
ATOM 749 C CA . ASN A 1 103 ? -0.762 26.055 -0.527 1.00 75.50 103 ASN A CA 1
ATOM 750 C C . ASN A 1 103 ? 0.542 25.379 -0.092 1.00 75.50 103 ASN A C 1
ATOM 752 O O . ASN A 1 103 ? 1.118 25.707 0.937 1.00 75.50 103 ASN A O 1
ATOM 756 N N . SER A 1 104 ? 1.052 24.462 -0.918 1.00 77.50 104 SER A N 1
ATOM 757 C CA . SER A 1 104 ? 2.302 23.734 -0.649 1.00 77.50 104 SER A CA 1
ATOM 758 C C . SER A 1 104 ? 3.505 24.678 -0.557 1.00 77.50 104 SER A C 1
ATOM 760 O O . SER A 1 104 ? 3.938 25.244 -1.565 1.00 77.50 104 SER A O 1
ATOM 762 N N . VAL A 1 105 ? 4.097 24.774 0.635 1.00 79.00 105 VAL A N 1
ATOM 763 C CA . VAL A 1 105 ? 5.318 25.540 0.933 1.00 79.00 105 VAL A CA 1
ATOM 764 C C . VAL A 1 105 ? 6.458 25.134 0.002 1.00 79.00 105 VAL A C 1
ATOM 766 O O . VAL A 1 105 ? 7.194 25.973 -0.496 1.00 79.00 105 VAL A O 1
ATOM 769 N N . GLU A 1 106 ? 6.569 23.855 -0.322 1.00 77.38 106 GLU A N 1
ATOM 770 C CA . GLU A 1 106 ? 7.622 23.296 -1.166 1.00 77.38 106 GLU A CA 1
ATOM 771 C C . GLU A 1 106 ? 7.426 23.678 -2.642 1.00 77.38 106 GLU A C 1
ATOM 773 O O . GLU A 1 106 ? 8.395 23.910 -3.372 1.00 77.38 106 GLU A O 1
ATOM 778 N N . SER A 1 107 ? 6.170 23.796 -3.097 1.00 74.31 107 SER A N 1
ATOM 779 C CA . SER A 1 107 ? 5.873 24.398 -4.400 1.00 74.31 107 SER A CA 1
ATOM 780 C C . SER A 1 107 ? 6.260 25.873 -4.422 1.00 74.31 107 SER A C 1
ATOM 782 O O . SER A 1 107 ? 6.776 26.330 -5.444 1.00 74.31 107 SER A O 1
ATOM 784 N N . LEU A 1 108 ? 6.021 26.608 -3.334 1.00 82.62 108 LEU A N 1
ATOM 785 C CA . LEU A 1 108 ? 6.402 28.015 -3.220 1.00 82.62 108 LEU A CA 1
ATOM 786 C C . LEU A 1 108 ? 7.924 28.176 -3.223 1.00 82.62 108 LEU A C 1
ATOM 788 O O . LEU A 1 108 ? 8.433 28.984 -3.990 1.00 82.62 108 LEU A O 1
ATOM 792 N N . THR A 1 109 ? 8.652 27.330 -2.491 1.00 83.88 109 THR A N 1
ATOM 793 C CA . THR A 1 109 ? 10.123 27.293 -2.474 1.00 83.88 109 THR A CA 1
ATOM 794 C C . THR A 1 109 ? 10.700 27.067 -3.870 1.00 83.88 109 THR A C 1
ATOM 796 O O . THR A 1 109 ? 11.611 27.777 -4.293 1.00 83.88 109 THR A O 1
ATOM 799 N N . ARG A 1 110 ? 10.127 26.130 -4.635 1.00 78.62 110 ARG A N 1
ATOM 800 C CA . ARG A 1 110 ? 10.532 25.886 -6.027 1.00 78.62 110 ARG A CA 1
ATOM 801 C C . ARG A 1 110 ? 10.241 27.087 -6.928 1.00 78.62 110 ARG A C 1
ATOM 803 O O . ARG A 1 110 ? 11.097 27.477 -7.714 1.00 78.62 110 ARG A O 1
ATOM 810 N N . LYS A 1 111 ? 9.047 27.683 -6.816 1.00 81.94 111 LYS A N 1
ATOM 811 C CA . LYS A 1 111 ? 8.643 28.866 -7.601 1.00 81.94 111 LYS A CA 1
ATOM 812 C C . LYS A 1 111 ? 9.497 30.092 -7.278 1.00 81.94 111 LYS A C 1
ATOM 814 O O . LYS A 1 111 ? 9.812 30.859 -8.180 1.00 81.94 111 LYS A O 1
ATOM 819 N N . ALA A 1 112 ? 9.917 30.232 -6.024 1.00 85.38 112 ALA A N 1
ATOM 820 C CA . ALA A 1 112 ? 10.856 31.254 -5.584 1.00 85.38 112 ALA A CA 1
ATOM 821 C C . ALA A 1 112 ? 12.284 31.018 -6.110 1.00 85.38 112 ALA A C 1
ATOM 823 O O . ALA A 1 112 ? 13.120 31.906 -5.998 1.00 85.38 112 ALA A O 1
ATOM 824 N N . GLY A 1 113 ? 12.559 29.871 -6.745 1.00 81.94 113 GLY A N 1
ATOM 825 C CA . GLY A 1 113 ? 13.813 29.579 -7.441 1.00 81.94 113 GLY A CA 1
ATOM 826 C C . GLY A 1 113 ? 14.906 28.955 -6.577 1.00 81.94 113 GLY A C 1
ATOM 827 O O . GLY A 1 113 ? 16.050 28.892 -7.018 1.00 81.94 113 GLY A O 1
ATOM 828 N N . PHE A 1 114 ? 14.578 28.466 -5.379 1.00 83.00 114 PHE A N 1
ATOM 829 C CA . PHE A 1 114 ? 15.515 27.673 -4.583 1.00 83.00 114 PHE A CA 1
ATOM 830 C C . PHE A 1 114 ? 15.707 26.291 -5.205 1.00 83.00 114 PHE A C 1
ATOM 832 O O . PHE A 1 114 ? 14.736 25.647 -5.607 1.00 83.00 114 PHE A O 1
ATOM 839 N N . ARG A 1 115 ? 16.945 25.792 -5.242 1.00 75.56 115 ARG A N 1
ATOM 840 C CA . ARG A 1 115 ? 17.300 24.492 -5.838 1.00 75.56 115 ARG A CA 1
ATOM 841 C C . ARG A 1 115 ? 17.132 23.300 -4.911 1.00 75.56 115 ARG A C 1
ATOM 843 O O . ARG A 1 115 ? 16.982 22.178 -5.385 1.00 75.56 115 ARG A O 1
ATOM 850 N N . SER A 1 116 ? 17.142 23.536 -3.605 1.00 72.62 116 SER A N 1
ATOM 851 C CA . SER A 1 116 ? 16.771 22.527 -2.618 1.00 72.62 116 SER A CA 1
ATOM 852 C C . SER A 1 116 ? 16.049 23.163 -1.436 1.00 72.62 116 SER A C 1
ATOM 854 O O . SER A 1 116 ? 16.218 24.349 -1.147 1.00 72.62 116 SER A O 1
ATOM 856 N N . GLY A 1 117 ? 15.227 22.354 -0.773 1.00 74.12 117 GLY A N 1
ATOM 857 C CA . GLY A 1 117 ? 14.542 22.680 0.472 1.00 74.12 117 GLY A CA 1
ATOM 858 C C . GLY A 1 117 ? 14.837 21.577 1.481 1.00 74.12 117 GLY A C 1
ATOM 859 O O . GLY A 1 117 ? 14.584 20.409 1.189 1.00 74.12 117 GLY A O 1
ATOM 860 N N . ARG A 1 118 ? 15.413 21.915 2.636 1.00 71.31 118 ARG A N 1
ATOM 861 C CA . ARG A 1 118 ? 15.910 20.939 3.616 1.00 71.31 118 ARG A CA 1
ATOM 862 C C . ARG A 1 118 ? 15.153 21.028 4.933 1.00 71.31 118 ARG A C 1
ATOM 864 O O . ARG A 1 118 ? 14.792 22.107 5.392 1.00 71.31 118 ARG A O 1
ATOM 871 N N . THR A 1 119 ? 14.952 19.877 5.563 1.00 65.62 119 THR A N 1
ATOM 872 C CA . THR A 1 119 ? 14.368 19.758 6.901 1.00 65.62 119 THR A CA 1
ATOM 873 C C . THR A 1 119 ? 15.420 19.277 7.900 1.00 65.62 119 THR A C 1
ATOM 875 O O . THR A 1 119 ? 16.307 18.499 7.552 1.00 65.62 119 THR A O 1
ATOM 878 N N . ILE A 1 120 ? 15.326 19.765 9.139 1.00 50.12 120 ILE A N 1
ATOM 879 C CA . ILE A 1 120 ? 16.134 19.318 10.285 1.00 50.12 120 ILE A CA 1
ATOM 880 C C . ILE A 1 120 ? 15.369 18.354 11.198 1.00 50.12 120 ILE A C 1
ATOM 882 O O . ILE A 1 120 ? 15.921 17.865 12.184 1.00 50.12 120 ILE A O 1
ATOM 886 N N . LEU A 1 121 ? 14.087 18.108 10.912 1.00 50.34 121 LEU A N 1
ATOM 887 C CA . LEU A 1 121 ? 13.280 17.199 11.707 1.00 50.34 121 LEU A CA 1
ATOM 888 C C . LEU A 1 121 ? 13.718 15.775 11.366 1.00 50.34 121 LEU A C 1
ATOM 890 O O . LEU A 1 121 ? 13.390 15.242 10.312 1.00 50.34 121 LEU A O 1
ATOM 894 N N . ALA A 1 122 ? 14.468 15.162 12.284 1.00 38.84 122 ALA A N 1
ATOM 895 C CA . ALA A 1 122 ? 14.832 13.745 12.222 1.00 38.84 122 ALA A CA 1
ATOM 896 C C . ALA A 1 122 ? 13.601 12.813 12.281 1.00 38.84 122 ALA A C 1
ATOM 898 O O . ALA A 1 122 ? 13.711 11.615 12.032 1.00 38.84 122 ALA A O 1
ATOM 899 N N . SER A 1 123 ? 12.440 13.371 12.623 1.00 39.59 123 SER A N 1
ATOM 900 C CA . SER A 1 123 ? 11.184 12.675 12.854 1.00 39.59 123 SER A CA 1
ATOM 901 C C . SER A 1 123 ? 10.019 13.643 12.642 1.00 39.59 123 SER A C 1
ATOM 903 O O . SER A 1 123 ? 9.702 14.460 13.506 1.00 39.59 123 SER A O 1
ATOM 905 N N . VAL A 1 124 ? 9.354 13.529 11.494 1.00 40.44 124 VAL A N 1
ATOM 906 C CA . VAL A 1 124 ? 7.947 13.922 11.372 1.00 40.44 124 VAL A CA 1
ATOM 907 C C . VAL A 1 124 ? 7.156 12.612 11.371 1.00 40.44 124 VAL A C 1
ATOM 909 O O . VAL A 1 124 ? 6.926 12.031 10.319 1.00 40.44 124 VAL A O 1
ATOM 912 N N . GLY A 1 125 ? 6.839 12.106 12.568 1.00 34.41 125 GLY A N 1
ATOM 913 C CA . GLY A 1 125 ? 6.258 10.768 12.772 1.00 34.41 125 GLY A CA 1
ATOM 914 C C . GLY A 1 125 ? 7.293 9.647 12.629 1.00 34.41 125 GLY A C 1
ATOM 915 O O . GLY A 1 125 ? 8.301 9.795 11.957 1.00 34.41 125 GLY A O 1
ATOM 916 N N . SER A 1 126 ? 7.135 8.560 13.358 1.00 32.78 126 SER A N 1
ATOM 917 C CA . SER A 1 126 ? 8.185 7.627 13.756 1.00 32.78 126 SER A CA 1
ATOM 918 C C . SER A 1 126 ? 8.547 6.521 12.742 1.00 32.78 126 SER A C 1
ATOM 920 O O . SER A 1 126 ? 7.696 5.903 12.119 1.00 32.78 126 SER A O 1
ATOM 922 N N . ALA A 1 127 ? 9.859 6.242 12.697 1.00 32.41 127 ALA A N 1
ATOM 923 C CA . ALA A 1 127 ? 10.567 5.039 12.232 1.00 32.41 127 ALA A CA 1
ATOM 924 C C . ALA A 1 127 ? 10.746 4.771 10.712 1.00 32.41 127 ALA A C 1
ATOM 926 O O . ALA A 1 127 ? 9.974 4.079 10.063 1.00 32.41 127 ALA A O 1
ATOM 927 N N . THR A 1 128 ? 11.956 5.133 10.250 1.00 36.34 128 THR A N 1
ATOM 928 C CA . THR A 1 128 ? 12.749 4.589 9.117 1.00 36.34 128 THR A CA 1
ATOM 929 C C . THR A 1 128 ? 12.766 5.387 7.804 1.00 36.34 128 THR A C 1
ATOM 931 O O . THR A 1 128 ? 12.159 5.051 6.794 1.00 36.34 128 THR A O 1
ATOM 934 N N . HIS A 1 129 ? 13.604 6.429 7.780 1.00 38.00 129 HIS A N 1
ATOM 935 C CA . HIS A 1 129 ? 14.104 7.058 6.554 1.00 38.00 129 HIS A CA 1
ATOM 936 C C . HIS A 1 129 ? 15.573 6.682 6.372 1.00 38.00 129 HIS A C 1
ATOM 938 O O . HIS A 1 129 ? 16.471 7.342 6.896 1.00 38.00 129 HIS A O 1
ATOM 944 N N . LEU A 1 130 ? 15.812 5.566 5.681 1.00 40.03 130 LEU A N 1
ATOM 945 C CA . LEU A 1 130 ? 17.156 5.104 5.349 1.00 40.03 130 LEU A CA 1
ATOM 946 C C . LEU A 1 130 ? 17.551 5.537 3.937 1.00 40.03 130 LEU A C 1
ATOM 948 O O . LEU A 1 130 ? 16.822 5.358 2.965 1.00 40.03 130 LEU A O 1
ATOM 952 N N . GLN A 1 131 ? 18.748 6.115 3.884 1.00 36.28 131 GLN A N 1
ATOM 953 C CA . GLN A 1 131 ? 19.510 6.472 2.698 1.00 36.28 131 GLN A CA 1
ATOM 954 C C . GLN A 1 131 ? 19.708 5.264 1.776 1.00 36.28 131 GLN A C 1
ATOM 956 O O . GLN A 1 131 ? 20.100 4.194 2.237 1.00 36.28 131 GLN A O 1
ATOM 961 N N . VAL A 1 132 ? 19.590 5.475 0.464 1.00 33.84 132 VAL A N 1
ATOM 962 C CA . VAL A 1 132 ? 20.295 4.644 -0.519 1.00 33.84 132 VAL A CA 1
ATOM 963 C C . VAL A 1 132 ? 21.063 5.563 -1.461 1.00 33.84 132 VAL A C 1
ATOM 965 O O . VAL A 1 132 ? 20.483 6.373 -2.180 1.00 33.84 132 VAL A O 1
ATOM 968 N N . ALA A 1 133 ? 22.388 5.443 -1.431 1.00 31.45 133 ALA A N 1
ATOM 969 C CA . ALA A 1 133 ? 23.282 6.049 -2.404 1.00 31.45 133 ALA A CA 1
ATOM 970 C C . ALA A 1 133 ? 23.283 5.210 -3.694 1.00 31.45 133 ALA A C 1
ATOM 972 O O . ALA A 1 133 ? 23.422 3.990 -3.622 1.00 31.45 133 ALA A O 1
ATOM 973 N N . GLY A 1 134 ? 23.175 5.858 -4.860 1.00 35.94 134 GLY A N 1
ATOM 974 C CA . GLY A 1 134 ? 23.483 5.226 -6.152 1.00 35.94 134 GLY A CA 1
ATOM 975 C C . GLY A 1 134 ? 22.364 5.128 -7.195 1.00 35.94 134 GLY A C 1
ATOM 976 O O . GLY A 1 134 ? 22.550 4.409 -8.172 1.00 35.94 134 GLY A O 1
ATOM 977 N N . VAL A 1 135 ? 21.243 5.844 -7.056 1.00 35.56 135 VAL A N 1
ATOM 978 C CA . VAL A 1 135 ? 20.252 5.990 -8.145 1.00 35.56 135 VAL A CA 1
ATOM 979 C C . VAL A 1 135 ? 20.385 7.393 -8.762 1.00 35.56 135 VAL A C 1
ATOM 981 O O . VAL A 1 135 ? 20.483 8.353 -7.994 1.00 35.56 135 VAL A O 1
ATOM 984 N N . PRO A 1 136 ? 20.422 7.554 -10.103 1.00 40.06 136 PRO A N 1
ATOM 985 C CA . PRO A 1 136 ? 20.547 8.869 -10.733 1.00 40.06 136 PRO A CA 1
ATOM 986 C C . PRO A 1 136 ? 19.322 9.737 -10.407 1.00 40.06 136 PRO A C 1
ATOM 988 O O . PRO A 1 136 ? 18.196 9.333 -10.680 1.00 40.06 136 PRO A O 1
ATOM 991 N N . GLU A 1 137 ? 19.584 10.888 -9.779 1.00 43.41 137 GLU A N 1
ATOM 992 C CA . GLU A 1 137 ? 18.676 11.994 -9.429 1.00 43.41 137 GLU A CA 1
ATOM 993 C C . GLU A 1 137 ? 17.224 11.626 -9.083 1.00 43.41 137 GLU A C 1
ATOM 995 O O . GLU A 1 137 ? 16.296 11.803 -9.872 1.00 43.41 137 GLU A O 1
ATOM 1000 N N . VAL A 1 138 ? 17.005 11.215 -7.831 1.00 36.53 138 VAL A N 1
ATOM 1001 C CA . VAL A 1 138 ? 15.662 11.116 -7.246 1.00 36.53 138 VAL A CA 1
ATOM 1002 C C . VAL A 1 138 ? 15.520 12.160 -6.126 1.00 36.53 138 VAL A C 1
ATOM 1004 O O . VAL A 1 138 ? 16.025 11.984 -5.023 1.00 36.53 138 VAL A O 1
ATOM 1007 N N . MET A 1 139 ? 14.815 13.252 -6.453 1.00 47.03 139 MET A N 1
ATOM 1008 C CA . MET A 1 139 ? 14.174 14.244 -5.565 1.00 47.03 139 MET A CA 1
ATOM 1009 C C . MET A 1 139 ? 15.065 15.201 -4.722 1.00 47.03 139 MET A C 1
ATOM 1011 O O . MET A 1 139 ? 15.209 15.003 -3.515 1.00 47.03 139 MET A O 1
ATOM 1015 N N . PRO A 1 140 ? 15.522 16.351 -5.273 1.00 48.31 140 PRO A N 1
ATOM 1016 C CA . PRO A 1 140 ? 16.266 17.384 -4.522 1.00 48.31 140 PRO A CA 1
ATOM 1017 C C . PRO A 1 140 ? 15.454 18.123 -3.437 1.00 48.31 140 PRO A C 1
ATOM 1019 O O . PRO A 1 140 ? 16.011 18.947 -2.710 1.00 48.31 140 PRO A O 1
ATOM 1022 N N . TYR A 1 141 ? 14.156 17.825 -3.296 1.00 47.16 141 TYR A N 1
ATOM 1023 C CA . TYR A 1 141 ? 13.288 18.444 -2.290 1.00 47.16 141 TYR A CA 1
ATOM 1024 C C . TYR A 1 141 ? 12.678 17.460 -1.266 1.00 47.16 141 TYR A C 1
ATOM 1026 O O . TYR A 1 141 ? 12.157 17.965 -0.276 1.00 47.16 141 TYR A O 1
ATOM 1034 N N . ARG A 1 142 ? 12.706 16.114 -1.467 1.00 50.69 142 ARG A N 1
ATOM 1035 C CA . ARG A 1 142 ? 12.098 15.071 -0.573 1.00 50.69 142 ARG A CA 1
ATOM 1036 C C . ARG A 1 142 ? 12.528 13.613 -0.934 1.00 50.69 142 ARG A C 1
ATOM 1038 O O . ARG A 1 142 ? 12.140 13.163 -1.995 1.00 50.69 142 ARG A O 1
ATOM 1045 N N . ILE A 1 143 ? 13.205 12.800 -0.105 1.00 48.34 143 ILE A N 1
ATOM 1046 C CA . ILE A 1 143 ? 13.415 11.338 -0.374 1.00 48.34 143 ILE A CA 1
ATOM 1047 C C . ILE A 1 143 ? 12.480 10.496 0.516 1.00 48.34 143 ILE A C 1
ATOM 1049 O O . ILE A 1 143 ? 12.694 10.551 1.719 1.00 48.34 143 ILE A O 1
ATOM 1053 N N . HIS A 1 144 ? 11.552 9.660 -0.005 1.00 50.56 144 HIS A N 1
ATOM 1054 C CA . HIS A 1 144 ? 10.849 8.633 0.811 1.00 50.56 144 HIS A CA 1
ATOM 1055 C C . HIS A 1 144 ? 10.404 7.356 0.057 1.00 50.56 144 HIS A C 1
ATOM 1057 O O . HIS A 1 144 ? 9.790 7.426 -1.008 1.00 50.56 144 HIS A O 1
ATOM 1063 N N . ALA A 1 145 ? 10.639 6.191 0.677 1.00 55.22 145 ALA A N 1
ATOM 1064 C CA . ALA A 1 145 ? 9.885 4.951 0.462 1.00 55.22 145 ALA A CA 1
ATOM 1065 C C . ALA A 1 145 ? 9.024 4.688 1.712 1.00 55.22 145 ALA A C 1
ATOM 1067 O O . ALA A 1 145 ? 9.546 4.751 2.825 1.00 55.22 145 ALA A O 1
ATOM 1068 N N . ALA A 1 146 ? 7.729 4.422 1.538 1.00 66.31 146 ALA A N 1
ATOM 1069 C CA . ALA A 1 146 ? 6.824 4.006 2.604 1.00 66.31 146 ALA A CA 1
ATOM 1070 C C . ALA A 1 146 ? 6.941 2.487 2.766 1.00 66.31 146 ALA A C 1
ATOM 1072 O O . ALA A 1 146 ? 6.398 1.725 1.965 1.00 66.31 146 ALA A O 1
ATOM 1073 N N . SER A 1 147 ? 7.725 2.059 3.753 1.00 69.50 147 SER A N 1
ATOM 1074 C CA . SER A 1 147 ? 8.034 0.651 3.994 1.00 69.50 147 SER A CA 1
ATOM 1075 C C . SER A 1 147 ? 7.344 0.134 5.243 1.00 69.50 147 SER A C 1
ATOM 1077 O O . SER A 1 147 ? 7.212 0.882 6.203 1.00 69.50 147 SER A O 1
ATOM 1079 N N . SER A 1 148 ? 6.935 -1.137 5.235 1.00 72.62 148 SER A N 1
ATOM 1080 C CA . SER A 1 148 ? 6.179 -1.759 6.338 1.00 72.62 148 SER A CA 1
ATOM 1081 C C . SER A 1 148 ? 4.794 -1.132 6.523 1.00 72.62 148 SER A C 1
ATOM 1083 O O . SER A 1 148 ? 4.399 -0.765 7.628 1.00 72.62 148 SER A O 1
ATOM 1085 N N . ILE A 1 149 ? 4.065 -0.978 5.416 1.00 79.50 149 ILE A N 1
ATOM 1086 C CA . ILE A 1 149 ? 2.674 -0.513 5.433 1.00 79.50 149 ILE A CA 1
ATOM 1087 C C . ILE A 1 149 ? 1.803 -1.609 6.064 1.00 79.50 149 ILE A C 1
ATOM 1089 O O . ILE A 1 149 ? 1.870 -2.754 5.619 1.00 79.50 149 ILE A O 1
ATOM 1093 N N . SER A 1 150 ? 1.047 -1.259 7.108 1.00 81.69 150 SER A N 1
ATOM 1094 C CA . SER A 1 150 ? 0.245 -2.183 7.931 1.00 81.69 150 SER A CA 1
ATOM 1095 C C . SER A 1 150 ? -0.742 -1.414 8.814 1.00 81.69 150 SER A C 1
ATOM 1097 O O . SER A 1 150 ? -0.389 -0.353 9.325 1.00 81.69 150 SER A O 1
ATOM 1099 N N . GLU A 1 151 ? -1.930 -1.949 9.088 1.00 73.50 151 GLU A N 1
ATOM 1100 C CA . GLU A 1 151 ? -2.849 -1.432 10.120 1.00 73.50 151 GLU A CA 1
ATOM 1101 C C . GLU A 1 151 ? -2.249 -1.417 11.528 1.00 73.50 151 GLU A C 1
ATOM 1103 O O . GLU A 1 151 ? -2.712 -0.667 12.388 1.00 73.50 151 GLU A O 1
ATOM 1108 N N . LEU A 1 152 ? -1.210 -2.221 11.770 1.00 67.81 152 LEU A N 1
ATOM 1109 C CA . LEU A 1 152 ? -0.458 -2.212 13.023 1.00 67.81 152 LEU A CA 1
ATOM 1110 C C . LEU A 1 152 ? 0.671 -1.173 13.018 1.00 67.81 152 LEU A C 1
ATOM 1112 O O . LEU A 1 152 ? 1.255 -0.897 14.069 1.00 67.81 152 LEU A O 1
ATOM 1116 N N . SER A 1 153 ? 1.014 -0.614 11.854 1.00 71.69 153 SER A N 1
ATOM 1117 C CA . SER A 1 153 ? 2.016 0.444 11.741 1.00 71.69 153 SER A CA 1
ATOM 1118 C C . SER A 1 153 ? 1.442 1.782 12.209 1.00 71.69 153 SER A C 1
ATOM 1120 O O . SER A 1 153 ? 0.263 2.084 12.026 1.00 71.69 153 SER A O 1
ATOM 1122 N N . GLY A 1 154 ? 2.290 2.591 12.846 1.00 66.81 154 GLY A N 1
ATOM 1123 C CA . GLY A 1 154 ? 1.942 3.940 13.292 1.00 66.81 154 GLY A CA 1
ATOM 1124 C C . GLY A 1 154 ? 2.116 4.998 12.198 1.00 66.81 154 GLY A C 1
ATOM 1125 O O . GLY A 1 154 ? 2.740 4.757 11.162 1.00 66.81 154 GLY A O 1
ATOM 1126 N N . ASP A 1 155 ? 1.607 6.203 12.471 1.00 72.88 155 ASP A N 1
ATOM 1127 C CA . ASP A 1 155 ? 1.817 7.409 11.659 1.00 72.88 155 ASP A CA 1
ATOM 1128 C C . ASP A 1 155 ? 1.484 7.199 10.165 1.00 72.88 155 ASP A C 1
ATOM 1130 O O . ASP A 1 155 ? 0.489 6.561 9.834 1.00 72.88 155 ASP A O 1
ATOM 1134 N N . GLN A 1 156 ? 2.287 7.742 9.245 1.00 65.81 156 GLN A N 1
ATOM 1135 C CA . GLN A 1 156 ? 2.019 7.763 7.797 1.00 65.81 156 GLN A CA 1
ATOM 1136 C C . GLN A 1 156 ? 2.112 6.386 7.106 1.00 65.81 156 GLN A C 1
ATOM 1138 O O . GLN A 1 156 ? 1.831 6.291 5.913 1.00 65.81 156 GLN A O 1
ATOM 1143 N N . LEU A 1 157 ? 2.526 5.339 7.830 1.00 72.06 157 LEU A N 1
ATOM 1144 C CA . LEU A 1 157 ? 2.635 3.961 7.332 1.00 72.06 157 LEU A CA 1
ATOM 1145 C C . LEU A 1 157 ? 1.393 3.121 7.649 1.00 72.06 157 LEU A C 1
ATOM 1147 O O . LEU A 1 157 ? 1.252 2.016 7.125 1.00 72.06 157 LEU A O 1
ATOM 1151 N N . ASN A 1 158 ? 0.494 3.643 8.485 1.00 81.00 158 ASN A N 1
ATOM 1152 C CA . ASN A 1 158 ? -0.836 3.081 8.627 1.00 81.00 158 ASN A CA 1
ATOM 1153 C C . ASN A 1 158 ? -1.634 3.324 7.328 1.00 81.00 158 ASN A C 1
ATOM 1155 O O . ASN A 1 158 ? -1.659 4.473 6.877 1.00 81.00 158 ASN A O 1
ATOM 1159 N N . PRO A 1 159 ? -2.288 2.308 6.739 1.00 82.19 159 PRO A N 1
ATOM 1160 C CA . PRO A 1 159 ? -3.149 2.448 5.570 1.00 82.19 159 PRO A CA 1
ATOM 1161 C C . PRO A 1 159 ? -4.128 3.622 5.673 1.00 82.19 159 PRO A C 1
ATOM 1163 O O . PRO A 1 159 ? -4.167 4.437 4.752 1.00 82.19 159 PRO A O 1
ATOM 1166 N N . ASP A 1 160 ? -4.804 3.790 6.815 1.00 78.94 160 ASP A N 1
ATOM 1167 C CA . ASP A 1 160 ? -5.762 4.879 7.055 1.00 78.94 160 ASP A CA 1
ATOM 1168 C C . ASP A 1 160 ? -5.093 6.262 6.892 1.00 78.94 160 ASP A C 1
ATOM 1170 O O . ASP A 1 160 ? -5.599 7.152 6.210 1.00 78.94 160 ASP A O 1
ATOM 1174 N N . ASN A 1 161 ? -3.890 6.439 7.444 1.00 76.81 161 ASN A N 1
ATOM 1175 C CA . ASN A 1 161 ? -3.143 7.702 7.374 1.00 76.81 161 ASN A CA 1
ATOM 1176 C C . ASN A 1 161 ? -2.441 7.917 6.024 1.00 76.81 161 ASN A C 1
ATOM 1178 O O . ASN A 1 161 ? -2.203 9.056 5.610 1.00 76.81 161 ASN A O 1
ATOM 1182 N N . LEU A 1 162 ? -2.076 6.831 5.342 1.00 78.81 162 LEU A N 1
ATOM 1183 C CA . LEU A 1 162 ? -1.451 6.857 4.024 1.00 78.81 162 LEU A CA 1
ATOM 1184 C C . LEU A 1 162 ? -2.429 7.398 2.969 1.00 78.81 162 LEU A C 1
ATOM 1186 O O . LEU A 1 162 ? -2.020 8.176 2.094 1.00 78.81 162 LEU A O 1
ATOM 1190 N N . VAL A 1 163 ? -3.703 6.995 3.076 1.00 79.56 163 VAL A N 1
ATOM 1191 C CA . VAL A 1 163 ? -4.792 7.363 2.158 1.00 79.56 163 VAL A CA 1
ATOM 1192 C C . VAL A 1 163 ? -5.589 8.598 2.590 1.00 79.56 163 VAL A C 1
ATOM 1194 O O . VAL A 1 163 ? -6.311 9.143 1.753 1.00 79.56 163 VAL A O 1
ATOM 1197 N N . ALA A 1 164 ? -5.465 9.051 3.842 1.00 77.44 164 ALA A N 1
ATOM 1198 C CA . ALA A 1 164 ? -6.159 10.232 4.358 1.00 77.44 164 ALA A CA 1
ATOM 1199 C C . ALA A 1 164 ? -5.862 11.513 3.555 1.00 77.44 164 ALA A C 1
ATOM 1201 O O . ALA A 1 164 ? -4.838 11.629 2.872 1.00 77.44 164 ALA A O 1
ATOM 1202 N N . ALA A 1 165 ? -6.741 12.512 3.684 1.00 76.94 165 ALA A N 1
ATOM 1203 C CA . ALA A 1 165 ? -6.555 13.826 3.076 1.00 76.94 165 ALA A CA 1
ATOM 1204 C C . ALA A 1 165 ? -5.240 14.482 3.543 1.00 76.94 165 ALA A C 1
ATOM 1206 O O . ALA A 1 165 ? -4.963 14.588 4.738 1.00 76.94 165 ALA A O 1
ATOM 1207 N N . GLY A 1 166 ? -4.402 14.911 2.599 1.00 67.19 166 GLY A N 1
ATOM 1208 C CA . GLY A 1 166 ? -3.049 15.405 2.888 1.00 67.19 166 GLY A CA 1
ATOM 1209 C C . GLY A 1 166 ? -2.042 14.311 3.284 1.00 67.19 166 GLY A C 1
ATOM 1210 O O . GLY A 1 166 ? -0.893 14.626 3.621 1.00 67.19 166 GLY A O 1
ATOM 1211 N N . GLY A 1 167 ? -2.442 13.037 3.217 1.00 71.38 167 GLY A N 1
ATOM 1212 C CA . GLY A 1 167 ? -1.595 11.857 3.368 1.00 71.38 167 GLY A CA 1
ATOM 1213 C C . GLY A 1 167 ? -0.551 11.739 2.254 1.00 71.38 167 GLY A C 1
ATOM 1214 O O . GLY A 1 167 ? -0.469 12.570 1.341 1.00 71.38 167 GLY A O 1
ATOM 1215 N N . MET A 1 168 ? 0.311 10.719 2.317 1.00 71.81 168 MET A N 1
ATOM 1216 C CA . MET A 1 168 ? 1.434 10.628 1.369 1.00 71.81 168 MET A CA 1
ATOM 1217 C C . MET A 1 168 ? 0.966 10.422 -0.079 1.00 71.81 168 MET A C 1
ATOM 1219 O O . MET A 1 168 ? 1.637 10.892 -1.002 1.00 71.81 168 MET A O 1
ATOM 1223 N N . LEU A 1 169 ? -0.196 9.793 -0.299 1.00 74.75 169 LEU A N 1
ATOM 1224 C CA . LEU A 1 169 ? -0.768 9.643 -1.639 1.00 74.75 169 LEU A CA 1
ATOM 1225 C C . LEU A 1 169 ? -1.222 10.977 -2.245 1.00 74.75 169 LEU A C 1
ATOM 1227 O O . LEU A 1 169 ? -0.886 11.257 -3.396 1.00 74.75 169 LEU A O 1
ATOM 1231 N N . ASP A 1 170 ? -1.897 11.834 -1.475 1.00 74.00 170 ASP A N 1
ATOM 1232 C CA . ASP A 1 170 ? -2.290 13.182 -1.920 1.00 74.00 170 ASP A CA 1
ATOM 1233 C C . ASP A 1 170 ? -1.069 14.040 -2.231 1.00 74.00 170 ASP A C 1
ATOM 1235 O O . ASP A 1 170 ? -0.993 14.680 -3.281 1.00 74.00 170 ASP A O 1
ATOM 1239 N N . LYS A 1 171 ? -0.068 13.993 -1.347 1.00 69.25 171 LYS A N 1
ATOM 1240 C CA . LYS A 1 171 ? 1.206 14.688 -1.550 1.00 69.25 171 LYS A CA 1
ATOM 1241 C C . LYS A 1 171 ? 1.916 14.194 -2.805 1.00 69.25 171 LYS A C 1
ATOM 1243 O O . LYS A 1 171 ? 2.546 14.984 -3.499 1.00 69.25 171 LYS A O 1
ATOM 1248 N N . THR A 1 172 ? 1.845 12.903 -3.114 1.00 72.31 172 THR A N 1
ATOM 1249 C CA . THR A 1 172 ? 2.440 12.359 -4.344 1.00 72.31 172 THR A CA 1
ATOM 1250 C C . THR A 1 172 ? 1.694 12.870 -5.573 1.00 72.31 172 THR A C 1
ATOM 1252 O O . THR A 1 172 ? 2.327 13.316 -6.529 1.00 72.31 172 THR A O 1
ATOM 1255 N N . ALA A 1 173 ? 0.360 12.884 -5.525 1.00 69.75 173 ALA A N 1
ATOM 1256 C CA . ALA A 1 173 ? -0.480 13.372 -6.615 1.00 69.75 173 ALA A CA 1
ATOM 1257 C C . ALA A 1 173 ? -0.289 14.875 -6.888 1.00 69.75 173 ALA A C 1
ATOM 1259 O O . ALA A 1 173 ? -0.281 15.292 -8.045 1.00 69.75 173 ALA A O 1
ATOM 1260 N N . SER A 1 174 ? -0.087 15.689 -5.848 1.00 64.94 174 SER A N 1
ATOM 1261 C CA . SER A 1 174 ? 0.035 17.146 -5.976 1.00 64.94 174 SER A CA 1
ATOM 1262 C C . SER A 1 174 ? 1.427 17.639 -6.399 1.00 64.94 174 SER A C 1
ATOM 1264 O O . SER A 1 174 ? 1.573 18.797 -6.783 1.00 64.94 174 SER A O 1
ATOM 1266 N N . ASN A 1 175 ? 2.471 16.807 -6.306 1.00 58.25 175 ASN A N 1
ATOM 1267 C CA . ASN A 1 175 ? 3.873 17.241 -6.397 1.00 58.25 175 ASN A CA 1
ATOM 1268 C C . ASN A 1 175 ? 4.533 17.059 -7.778 1.00 58.25 175 ASN A C 1
ATOM 1270 O O . ASN A 1 175 ? 5.713 16.729 -7.838 1.00 58.25 175 ASN A O 1
ATOM 1274 N N . ASP A 1 176 ? 3.802 17.311 -8.868 1.00 47.81 176 ASP A N 1
ATOM 1275 C CA . ASP A 1 176 ? 4.291 17.493 -10.253 1.00 47.81 176 ASP A CA 1
ATOM 1276 C C . ASP A 1 176 ? 5.607 16.738 -10.583 1.00 47.81 176 ASP A C 1
ATOM 1278 O O . ASP A 1 176 ? 6.690 17.327 -10.623 1.00 47.81 176 ASP A O 1
ATOM 1282 N N . ALA A 1 177 ? 5.482 15.412 -10.768 1.00 46.16 177 ALA A N 1
ATOM 1283 C CA . ALA A 1 177 ? 6.542 14.413 -11.015 1.00 46.16 177 ALA A CA 1
ATOM 1284 C C . ALA A 1 177 ? 7.287 13.812 -9.796 1.00 46.16 177 ALA A C 1
ATOM 1286 O O . ALA A 1 177 ? 8.337 13.187 -9.970 1.00 46.16 177 ALA A O 1
ATOM 1287 N N . ALA A 1 178 ? 6.740 13.907 -8.580 1.00 56.28 178 ALA A N 1
ATOM 1288 C CA . ALA A 1 178 ? 7.237 13.129 -7.440 1.00 56.28 178 ALA A CA 1
ATOM 1289 C C . ALA A 1 178 ? 6.974 11.617 -7.605 1.00 56.28 178 ALA A C 1
ATOM 1291 O O . ALA A 1 178 ? 5.914 11.198 -8.069 1.00 56.28 178 ALA A O 1
ATOM 1292 N N . TRP A 1 179 ? 7.944 10.797 -7.193 1.00 57.91 179 TRP A N 1
ATOM 1293 C CA . TRP A 1 179 ? 7.817 9.340 -7.128 1.00 57.91 179 TRP A CA 1
ATOM 1294 C C . TRP A 1 179 ? 7.685 8.917 -5.667 1.00 57.91 179 TRP A C 1
ATOM 1296 O O . TRP A 1 179 ? 8.483 9.341 -4.834 1.00 57.91 179 TRP A O 1
ATOM 1306 N N . MET A 1 180 ? 6.721 8.047 -5.366 1.00 68.94 180 MET A N 1
ATOM 1307 C CA . MET A 1 180 ? 6.601 7.395 -4.063 1.00 68.94 180 MET A CA 1
ATOM 1308 C C . MET A 1 180 ? 6.737 5.887 -4.238 1.00 68.94 180 MET A C 1
ATOM 1310 O O . MET A 1 180 ? 6.098 5.296 -5.107 1.00 68.94 180 MET A O 1
ATOM 1314 N N . ASN A 1 181 ? 7.582 5.272 -3.417 1.00 69.19 181 ASN A N 1
ATOM 1315 C CA . ASN A 1 181 ? 7.754 3.826 -3.389 1.00 69.19 181 ASN A CA 1
ATOM 1316 C C . ASN A 1 181 ? 6.946 3.247 -2.220 1.00 69.19 181 ASN A C 1
ATOM 1318 O O . ASN A 1 181 ? 7.152 3.671 -1.084 1.00 69.19 181 ASN A O 1
ATOM 1322 N N . LEU A 1 182 ? 6.035 2.316 -2.506 1.00 74.06 182 LEU A N 1
ATOM 1323 C CA . LEU A 1 182 ? 5.243 1.585 -1.516 1.00 74.06 182 LEU A CA 1
ATOM 1324 C C . LEU A 1 182 ? 5.826 0.180 -1.356 1.00 74.06 182 LEU A C 1
ATOM 1326 O O . LEU A 1 182 ? 5.935 -0.554 -2.340 1.00 74.06 182 LEU A O 1
ATOM 1330 N N . VAL A 1 183 ? 6.184 -0.201 -0.130 1.00 75.12 183 VAL A N 1
ATOM 1331 C CA . VAL A 1 183 ? 6.743 -1.524 0.168 1.00 75.12 183 VAL A CA 1
ATOM 1332 C C . VAL A 1 183 ? 5.811 -2.281 1.110 1.00 75.12 183 VAL A C 1
ATOM 1334 O O . VAL A 1 183 ? 5.756 -2.023 2.316 1.00 75.12 183 VAL A O 1
ATOM 1337 N N . PHE A 1 184 ? 5.117 -3.261 0.535 1.00 75.19 184 PHE A N 1
ATOM 1338 C CA . PHE A 1 184 ? 4.334 -4.266 1.247 1.00 75.19 184 PHE A CA 1
ATOM 1339 C C . PHE A 1 184 ? 5.206 -5.513 1.421 1.00 75.19 184 PHE A C 1
ATOM 1341 O O . PHE A 1 184 ? 5.647 -6.097 0.431 1.00 75.19 184 PHE A O 1
ATOM 1348 N N . HIS A 1 185 ? 5.504 -5.899 2.664 1.00 69.44 185 HIS A N 1
ATOM 1349 C CA . HIS A 1 185 ? 6.372 -7.056 2.921 1.00 69.44 185 HIS A CA 1
ATOM 1350 C C . HIS A 1 185 ? 5.600 -8.375 2.807 1.00 69.44 185 HIS A C 1
ATOM 1352 O O . HIS A 1 185 ? 6.133 -9.348 2.278 1.00 69.44 185 HIS A O 1
ATOM 1358 N N . GLN A 1 186 ? 4.350 -8.396 3.274 1.00 73.12 186 GLN A N 1
ATOM 1359 C CA . GLN A 1 186 ? 3.434 -9.521 3.144 1.00 73.12 186 GLN A CA 1
ATOM 1360 C C . GLN A 1 186 ? 1.989 -9.006 3.130 1.00 73.12 186 GLN A C 1
ATOM 1362 O O . GLN A 1 186 ? 1.617 -8.202 3.978 1.00 73.12 186 GLN A O 1
ATOM 1367 N N . ILE A 1 187 ? 1.176 -9.476 2.186 1.00 76.00 187 ILE A N 1
ATOM 1368 C CA . ILE A 1 187 ? -0.284 -9.317 2.232 1.00 76.00 187 ILE A CA 1
ATOM 1369 C C . ILE A 1 187 ? -0.818 -10.607 2.847 1.00 76.00 187 ILE A C 1
ATOM 1371 O O . ILE A 1 187 ? -0.416 -11.687 2.403 1.00 76.00 187 ILE A O 1
ATOM 1375 N N . VAL A 1 188 ? -1.639 -10.506 3.887 1.00 68.69 188 VAL A N 1
ATOM 1376 C CA . VAL A 1 188 ? -2.232 -11.674 4.546 1.00 68.69 188 VAL A CA 1
ATOM 1377 C C . VAL A 1 188 ? -3.732 -11.707 4.322 1.00 68.69 188 VAL A C 1
ATOM 1379 O O . VAL A 1 188 ? -4.397 -10.670 4.315 1.00 68.69 188 VAL A O 1
ATOM 1382 N N . ASP A 1 189 ? -4.244 -12.919 4.128 1.00 62.97 189 ASP A N 1
ATOM 1383 C CA . ASP A 1 189 ? -5.671 -13.177 4.237 1.00 62.97 189 ASP A CA 1
ATOM 1384 C C . ASP A 1 189 ? -6.099 -12.962 5.690 1.00 62.97 189 ASP A C 1
ATOM 1386 O O . ASP A 1 189 ? -5.307 -13.143 6.618 1.00 62.97 189 ASP A O 1
ATOM 1390 N N . ASP A 1 190 ? -7.360 -12.625 5.898 1.00 56.88 190 ASP A N 1
ATOM 1391 C CA . ASP A 1 190 ? -7.922 -12.502 7.238 1.00 56.88 190 ASP A CA 1
ATOM 1392 C C . ASP A 1 190 ? -7.956 -13.914 7.891 1.00 56.88 190 ASP A C 1
ATOM 1394 O O . ASP A 1 190 ? -8.630 -14.813 7.381 1.00 56.88 190 ASP A O 1
ATOM 1398 N N . GLN A 1 191 ? -7.157 -14.178 8.945 1.00 51.84 191 GLN A N 1
ATOM 1399 C CA . GLN A 1 191 ? -6.913 -15.537 9.493 1.00 51.84 191 GLN A CA 1
ATOM 1400 C C . GLN A 1 191 ? -7.226 -15.720 10.993 1.00 51.84 191 GLN A C 1
ATOM 1402 O O . GLN A 1 191 ? -6.772 -14.931 11.820 1.00 51.84 191 GLN A O 1
ATOM 1407 N N . ILE A 1 192 ? -7.782 -16.907 11.311 1.00 49.12 192 ILE A N 1
ATOM 1408 C CA . ILE A 1 192 ? -8.012 -17.498 12.649 1.00 49.12 192 ILE A CA 1
ATOM 1409 C C . ILE A 1 192 ? -6.676 -17.827 13.340 1.00 49.12 192 ILE A C 1
ATOM 1411 O O . ILE A 1 192 ? -5.874 -18.612 12.831 1.00 49.12 192 ILE A O 1
ATOM 1415 N N . THR A 1 193 ? -6.438 -17.297 14.540 1.00 51.06 193 THR A N 1
ATOM 1416 C CA . THR A 1 193 ? -5.089 -17.244 15.145 1.00 51.06 193 THR A CA 1
ATOM 1417 C C . THR A 1 193 ? -4.670 -18.424 16.047 1.00 51.06 193 THR A C 1
ATOM 1419 O O . THR A 1 193 ? -3.522 -18.461 16.492 1.00 51.06 193 THR A O 1
ATOM 1422 N N . THR A 1 194 ? -5.509 -19.435 16.328 1.00 59.53 194 THR A N 1
ATOM 1423 C CA . THR A 1 194 ? -5.073 -20.678 17.020 1.00 59.53 194 THR A CA 1
ATOM 1424 C C . THR A 1 194 ? -5.928 -21.889 16.626 1.00 59.53 194 THR A C 1
ATOM 1426 O O . THR A 1 194 ? -7.122 -21.918 16.912 1.00 59.53 194 THR A O 1
ATOM 1429 N N . ASN A 1 195 ? -5.320 -22.913 16.010 1.00 72.00 195 ASN A N 1
ATOM 1430 C CA . ASN A 1 195 ? -6.002 -24.179 15.721 1.00 72.00 195 ASN A CA 1
ATOM 1431 C C . ASN A 1 195 ? -6.025 -25.070 16.976 1.00 72.00 195 ASN A C 1
ATOM 1433 O O . ASN A 1 195 ? -4.975 -25.454 17.487 1.00 72.00 195 ASN A O 1
ATOM 1437 N N . LEU A 1 196 ? -7.217 -25.403 17.462 1.00 79.50 196 LEU A N 1
ATOM 1438 C CA . LEU A 1 196 ? -7.455 -26.262 18.623 1.00 79.50 196 LEU A CA 1
ATOM 1439 C C . LEU A 1 196 ? -7.461 -27.763 18.272 1.00 79.50 196 LEU A C 1
ATOM 1441 O O . LEU A 1 196 ? -7.602 -28.594 19.169 1.00 79.50 196 LEU A O 1
ATOM 1445 N N . HIS A 1 197 ? -7.317 -28.130 16.994 1.00 80.62 197 HIS A N 1
ATOM 1446 C CA . HIS A 1 197 ? -7.307 -29.520 16.537 1.00 80.62 197 HIS A CA 1
ATOM 1447 C C . HIS A 1 197 ? -5.908 -30.166 16.692 1.00 80.62 197 HIS A C 1
ATOM 1449 O O . HIS A 1 197 ? -4.944 -29.647 16.127 1.00 80.62 197 HIS A O 1
ATOM 1455 N N . PRO A 1 198 ? -5.760 -31.313 17.392 1.00 79.94 198 PRO A N 1
ATOM 1456 C CA . PRO A 1 198 ? -4.446 -31.886 17.726 1.00 79.94 198 PRO A CA 1
ATOM 1457 C C . PRO A 1 198 ? -3.740 -32.619 16.570 1.00 79.94 198 PRO A C 1
ATOM 1459 O O . PRO A 1 198 ? -2.513 -32.602 16.509 1.00 79.94 198 PRO A O 1
ATOM 1462 N N . ASN A 1 199 ? -4.486 -33.233 15.642 1.00 86.25 199 ASN A N 1
ATOM 1463 C CA . ASN A 1 199 ? -3.937 -33.958 14.482 1.00 86.25 199 ASN A CA 1
ATOM 1464 C C . ASN A 1 199 ? -4.585 -33.501 13.154 1.00 86.25 199 ASN A C 1
ATOM 1466 O O . ASN A 1 199 ? -5.328 -34.271 12.542 1.00 86.25 199 ASN A O 1
ATOM 1470 N N . PRO A 1 200 ? -4.410 -32.228 12.747 1.00 87.50 200 PRO A N 1
ATOM 1471 C CA . PRO A 1 200 ? -5.198 -31.626 11.668 1.00 87.50 200 PRO A CA 1
ATOM 1472 C C . PRO A 1 200 ? -4.807 -32.085 10.255 1.00 87.50 200 PRO A C 1
ATOM 1474 O O . PRO A 1 200 ? -5.661 -32.038 9.377 1.00 87.50 200 PRO A O 1
ATOM 1477 N N . GLY A 1 201 ? -3.562 -32.536 10.052 1.00 88.56 201 GLY A N 1
ATOM 1478 C CA . GLY A 1 201 ? -3.015 -32.918 8.738 1.00 88.56 201 GLY A CA 1
ATOM 1479 C C . GLY A 1 201 ? -2.585 -34.385 8.612 1.00 88.56 201 GLY A C 1
ATOM 1480 O O . GLY A 1 201 ? -1.821 -34.740 7.731 1.00 88.56 201 GLY A O 1
ATOM 1481 N N . PHE A 1 202 ? -2.998 -35.273 9.529 1.00 93.94 202 PHE A N 1
ATOM 1482 C CA . PHE A 1 202 ? -2.741 -36.728 9.442 1.00 93.94 202 PHE A CA 1
ATOM 1483 C C . PHE A 1 202 ? -1.262 -37.141 9.298 1.00 93.94 202 PHE A C 1
ATOM 1485 O O . PHE A 1 202 ? -0.942 -38.249 8.860 1.00 93.94 202 PHE A O 1
ATOM 1492 N N . GLU A 1 203 ? -0.328 -36.281 9.700 1.00 93.44 203 GLU A N 1
ATOM 1493 C CA . GLU A 1 203 ? 1.093 -36.453 9.392 1.00 93.44 203 GLU A CA 1
ATOM 1494 C C . GLU A 1 203 ? 1.716 -37.698 10.024 1.00 93.44 203 GLU A C 1
ATOM 1496 O O . GLU A 1 203 ? 2.636 -38.292 9.457 1.00 93.44 203 GLU A O 1
ATOM 1501 N N . THR A 1 204 ? 1.180 -38.158 11.156 1.00 90.38 204 THR A N 1
ATOM 1502 C CA . THR A 1 204 ? 1.713 -39.318 11.889 1.00 90.38 204 THR A CA 1
ATOM 1503 C C . THR A 1 204 ? 0.825 -40.551 11.750 1.00 90.38 204 THR A C 1
ATOM 1505 O O . THR A 1 204 ? 1.311 -41.624 11.393 1.00 90.38 204 THR A O 1
ATOM 1508 N N . ASP A 1 205 ? -0.474 -40.411 11.996 1.00 92.25 205 ASP A N 1
ATOM 1509 C CA . ASP A 1 205 ? -1.459 -41.488 11.940 1.00 92.25 205 ASP A CA 1
ATOM 1510 C C . ASP A 1 205 ? -2.886 -40.908 11.855 1.00 92.25 205 ASP A C 1
ATOM 1512 O O . ASP A 1 205 ? -3.080 -39.701 11.704 1.00 92.25 205 ASP A O 1
ATOM 1516 N N . THR A 1 206 ? -3.891 -41.780 11.936 1.00 94.50 206 THR A N 1
ATOM 1517 C CA . THR A 1 206 ? -5.313 -41.414 12.023 1.00 94.50 206 THR A CA 1
ATOM 1518 C C . THR A 1 206 ? -5.832 -41.463 13.461 1.00 94.50 206 THR A C 1
ATOM 1520 O O . THR A 1 206 ? -7.042 -41.566 13.673 1.00 94.50 206 THR A O 1
ATOM 1523 N N . SER A 1 207 ? -4.943 -41.473 14.463 1.00 86.25 207 SER A N 1
ATOM 1524 C CA . SER A 1 207 ? -5.377 -41.362 15.854 1.00 86.25 207 SER A CA 1
ATOM 1525 C C . SER A 1 207 ? -6.106 -40.030 16.037 1.00 86.25 207 SER A C 1
ATOM 1527 O O . SER A 1 207 ? -5.884 -39.082 15.284 1.00 86.25 207 SER A O 1
ATOM 1529 N N . ASP A 1 208 ? -7.050 -40.004 16.976 1.00 88.06 208 ASP A N 1
ATOM 1530 C CA . ASP A 1 208 ? -7.966 -38.888 17.252 1.00 88.06 208 ASP A CA 1
ATOM 1531 C C . ASP A 1 208 ? -9.151 -38.721 16.291 1.00 88.06 208 ASP A C 1
ATOM 1533 O O . ASP A 1 208 ? -10.097 -38.014 16.636 1.00 88.06 208 ASP A O 1
ATOM 1537 N N . TRP A 1 209 ? -9.194 -39.461 15.181 1.00 92.75 209 TRP A N 1
ATOM 1538 C CA . TRP A 1 209 ? -10.294 -39.403 14.217 1.00 92.75 209 TRP A CA 1
ATOM 1539 C C . TRP A 1 209 ? -11.264 -40.587 14.320 1.00 92.75 209 TRP A C 1
ATOM 1541 O O . TRP A 1 209 ? -10.874 -41.752 14.387 1.00 92.75 209 TRP A O 1
ATOM 1551 N N . PHE A 1 210 ? -12.556 -40.278 14.274 1.00 94.19 210 PHE A N 1
ATOM 1552 C CA . PHE A 1 210 ? -13.668 -41.214 14.186 1.00 94.19 210 PHE A CA 1
ATOM 1553 C C . PHE A 1 210 ? -14.226 -41.246 12.757 1.00 94.19 210 PHE A C 1
ATOM 1555 O O . PHE A 1 210 ? -14.400 -40.203 12.130 1.00 94.19 210 PHE A O 1
ATOM 1562 N N . VAL A 1 211 ? -14.557 -42.441 12.259 1.00 95.38 211 VAL A N 1
ATOM 1563 C CA . VAL A 1 211 ? -15.218 -42.635 10.961 1.00 95.38 211 VAL A CA 1
ATOM 1564 C C . VAL A 1 211 ? -16.378 -43.627 11.077 1.00 95.38 211 VAL A C 1
ATOM 1566 O O . VAL A 1 211 ? -16.298 -44.606 11.822 1.00 95.38 211 VAL A O 1
ATOM 1569 N N . SER A 1 212 ? -17.459 -43.386 10.333 1.00 96.19 212 SER A N 1
ATOM 1570 C CA . SER A 1 212 ? -18.607 -44.295 10.196 1.00 96.19 212 SER A CA 1
ATOM 1571 C C . SER A 1 212 ? -19.045 -44.433 8.732 1.00 96.19 212 SER A C 1
ATOM 1573 O O . SER A 1 212 ? -18.879 -43.491 7.957 1.00 96.19 212 SER A O 1
ATOM 1575 N N . ALA A 1 213 ? -19.565 -45.616 8.365 1.00 95.69 213 ALA A N 1
ATOM 1576 C CA . ALA A 1 213 ? -19.910 -46.030 6.989 1.00 95.69 213 ALA A CA 1
ATOM 1577 C C . ALA A 1 213 ? -18.758 -45.898 5.960 1.00 95.69 213 ALA A C 1
ATOM 1579 O O . ALA A 1 213 ? -18.971 -45.789 4.752 1.00 95.69 213 ALA A O 1
ATOM 1580 N N . ALA A 1 214 ? -17.514 -45.883 6.444 1.00 97.12 214 ALA A N 1
ATOM 1581 C CA . ALA A 1 214 ? -16.295 -45.791 5.651 1.00 97.12 214 ALA A CA 1
ATOM 1582 C C . ALA A 1 214 ? -15.095 -46.308 6.457 1.00 97.12 214 ALA A C 1
ATOM 1584 O O . ALA A 1 214 ? -15.169 -46.473 7.678 1.00 97.12 214 ALA A O 1
ATOM 1585 N N . THR A 1 215 ? -13.969 -46.516 5.781 1.00 97.44 215 THR A N 1
ATOM 1586 C CA . THR A 1 215 ? -12.653 -46.652 6.415 1.00 97.44 215 THR A CA 1
ATOM 1587 C C . THR A 1 215 ? -11.867 -45.355 6.272 1.00 97.44 215 THR A C 1
ATOM 1589 O O . THR A 1 215 ? -11.952 -44.700 5.236 1.00 97.44 215 THR A O 1
ATOM 1592 N N . LEU A 1 216 ? -11.081 -45.010 7.292 1.00 97.69 216 LEU A N 1
ATOM 1593 C CA . LEU A 1 216 ? -10.151 -43.884 7.281 1.00 97.69 216 LEU A CA 1
ATOM 1594 C C . LEU A 1 216 ? -8.728 -44.425 7.402 1.00 97.69 216 LEU A C 1
ATOM 1596 O O . LEU A 1 216 ? -8.427 -45.161 8.343 1.00 97.69 216 LEU A O 1
ATOM 1600 N N . GLU A 1 217 ? -7.862 -44.052 6.469 1.00 97.62 217 GLU A N 1
ATOM 1601 C CA . GLU A 1 217 ? -6.442 -44.382 6.509 1.00 97.62 217 GLU A CA 1
ATOM 1602 C C . GLU A 1 217 ? -5.580 -43.152 6.242 1.00 97.62 217 GLU A C 1
ATOM 1604 O O . GLU A 1 217 ? -5.968 -42.237 5.520 1.00 97.62 217 GLU A O 1
ATOM 1609 N N . ARG A 1 218 ? -4.379 -43.129 6.817 1.00 97.69 218 ARG A N 1
ATOM 1610 C CA . ARG A 1 218 ? -3.385 -42.111 6.486 1.00 97.69 218 ARG A CA 1
ATOM 1611 C C . ARG A 1 218 ? -2.832 -42.415 5.098 1.00 97.69 218 ARG A C 1
ATOM 1613 O O . ARG A 1 218 ? -2.251 -43.479 4.888 1.00 97.69 218 ARG A O 1
ATOM 1620 N N . SER A 1 219 ? -2.932 -41.461 4.186 1.00 97.56 219 SER A N 1
ATOM 1621 C CA . SER A 1 219 ? -2.479 -41.598 2.806 1.00 97.56 219 SER A CA 1
ATOM 1622 C C . SER A 1 219 ? -1.409 -40.567 2.471 1.00 97.56 219 SER A C 1
ATOM 1624 O O . SER A 1 219 ? -1.537 -39.402 2.813 1.00 97.56 219 SER A O 1
ATOM 1626 N N . THR A 1 220 ? -0.388 -40.982 1.722 1.00 97.44 220 THR A N 1
ATOM 1627 C CA . THR A 1 220 ? 0.621 -40.086 1.124 1.00 97.44 220 THR A CA 1
ATOM 1628 C C . THR A 1 220 ? 0.437 -39.938 -0.392 1.00 97.44 220 THR A C 1
ATOM 1630 O O . THR A 1 220 ? 1.360 -39.533 -1.094 1.00 97.44 220 THR A O 1
ATOM 1633 N N . VAL A 1 221 ? -0.706 -40.378 -0.933 1.00 97.25 221 VAL A N 1
ATOM 1634 C CA . VAL A 1 221 ? -1.015 -40.304 -2.375 1.00 97.25 221 VAL A CA 1
ATOM 1635 C C . VAL A 1 221 ? -1.438 -38.890 -2.775 1.00 97.25 221 VAL A C 1
ATOM 1637 O O . VAL A 1 221 ? -1.067 -38.425 -3.847 1.00 97.25 221 VAL A O 1
ATOM 1640 N N . GLN A 1 222 ? -2.203 -38.228 -1.908 1.00 96.81 222 GLN A N 1
ATOM 1641 C CA . GLN A 1 222 ? -2.604 -36.828 -2.009 1.00 96.81 222 GLN A CA 1
ATOM 1642 C C . GLN A 1 222 ? -2.383 -36.187 -0.641 1.00 96.81 222 GLN A C 1
ATOM 1644 O O . GLN A 1 222 ? -2.603 -36.844 0.377 1.00 96.81 222 GLN A O 1
ATOM 1649 N N . ALA A 1 223 ? -1.950 -34.936 -0.634 1.00 92.88 223 ALA A N 1
ATOM 1650 C CA . ALA A 1 223 ? -1.867 -34.065 0.532 1.00 92.88 223 ALA A CA 1
ATOM 1651 C C . ALA A 1 223 ? -2.052 -32.625 0.030 1.00 92.88 223 ALA A C 1
ATOM 1653 O O . ALA A 1 223 ? -1.666 -32.324 -1.107 1.00 92.88 223 ALA A O 1
ATOM 1654 N N . HIS A 1 224 ? -2.704 -31.784 0.822 1.00 92.62 224 HIS A N 1
ATOM 1655 C CA . HIS A 1 224 ? -2.848 -30.358 0.556 1.00 92.62 224 HIS A CA 1
ATOM 1656 C C . HIS A 1 224 ? -1.605 -29.616 1.053 1.00 92.62 224 HIS A C 1
ATOM 1658 O O . HIS A 1 224 ? -0.960 -28.908 0.277 1.00 92.62 224 HIS A O 1
ATOM 1664 N N . ASP A 1 225 ? -1.231 -29.860 2.309 1.00 81.19 225 ASP A N 1
ATOM 1665 C CA . ASP A 1 225 ? 0.031 -29.440 2.913 1.00 81.19 225 ASP A CA 1
ATOM 1666 C C . ASP A 1 225 ? 0.722 -30.656 3.552 1.00 81.19 225 ASP A C 1
ATOM 1668 O O . ASP A 1 225 ? 0.129 -31.716 3.726 1.00 81.19 225 ASP A O 1
ATOM 1672 N N . GLY A 1 226 ? 2.013 -30.542 3.851 1.00 90.56 226 GLY A N 1
ATOM 1673 C CA . GLY A 1 226 ? 2.762 -31.633 4.469 1.00 90.56 226 GLY A CA 1
ATOM 1674 C C . GLY A 1 226 ? 2.954 -32.864 3.568 1.00 90.56 226 GLY A C 1
ATOM 1675 O O . GLY A 1 226 ? 3.202 -32.755 2.364 1.00 90.56 226 GLY A O 1
ATOM 1676 N N . ALA A 1 227 ? 2.986 -34.050 4.178 1.00 91.75 227 ALA A N 1
ATOM 1677 C CA . ALA A 1 227 ? 3.330 -35.309 3.517 1.00 91.75 227 ALA A CA 1
ATOM 1678 C C . ALA A 1 227 ? 2.181 -36.326 3.491 1.00 91.75 227 ALA A C 1
ATOM 1680 O O . ALA A 1 227 ? 2.326 -37.374 2.844 1.00 91.75 227 ALA A O 1
ATOM 1681 N N . ALA A 1 228 ? 1.078 -36.076 4.196 1.00 95.00 228 ALA A N 1
ATOM 1682 C CA . ALA A 1 228 ? -0.053 -36.988 4.243 1.00 95.00 228 ALA A CA 1
ATOM 1683 C C . ALA A 1 228 ? -1.396 -36.270 4.368 1.00 95.00 228 ALA A C 1
ATOM 1685 O O . ALA A 1 228 ? -1.463 -35.101 4.684 1.00 95.00 228 ALA A O 1
ATOM 1686 N N . SER A 1 229 ? -2.467 -37.018 4.132 1.00 97.62 229 SER A N 1
ATOM 1687 C CA . SER A 1 229 ? -3.843 -36.621 4.420 1.00 97.62 229 SER A CA 1
ATOM 1688 C C . SER A 1 229 ? -4.650 -37.837 4.886 1.00 97.62 229 SER A C 1
ATOM 1690 O O . SER A 1 229 ? -4.179 -38.985 4.834 1.00 97.62 229 SER A O 1
ATOM 1692 N N . GLY A 1 230 ? -5.875 -37.609 5.352 1.00 97.19 230 GLY A N 1
ATOM 1693 C CA . GLY A 1 230 ? -6.818 -38.668 5.693 1.00 97.19 230 GLY A CA 1
ATOM 1694 C C . GLY A 1 230 ? -7.587 -39.124 4.457 1.00 97.19 230 GLY A C 1
ATOM 1695 O O . GLY A 1 230 ? -8.407 -38.373 3.937 1.00 97.19 230 GLY A O 1
ATOM 1696 N N . LEU A 1 231 ? -7.360 -40.355 3.996 1.00 98.00 231 LEU A N 1
ATOM 1697 C CA . LEU A 1 231 ? -8.136 -40.977 2.924 1.00 98.00 231 LEU A CA 1
ATOM 1698 C C . LEU A 1 231 ? -9.346 -41.709 3.502 1.00 98.00 231 LEU A C 1
ATOM 1700 O O . LEU A 1 231 ? -9.222 -42.686 4.242 1.00 98.00 231 LEU A O 1
ATOM 1704 N N . VAL A 1 232 ? -10.521 -41.248 3.102 1.00 98.12 232 VAL A N 1
ATOM 1705 C CA . VAL A 1 232 ? -11.822 -41.808 3.436 1.00 98.12 232 VAL A CA 1
ATOM 1706 C C . VAL A 1 232 ? -12.301 -42.657 2.264 1.00 98.12 232 VAL A C 1
ATOM 1708 O O . VAL A 1 232 ? -12.450 -42.168 1.144 1.00 98.12 232 VAL A O 1
ATOM 1711 N N . THR A 1 233 ? -12.557 -43.938 2.529 1.00 97.94 233 THR A N 1
ATOM 1712 C CA . THR A 1 233 ? -13.106 -44.887 1.549 1.00 97.94 233 THR A CA 1
ATOM 1713 C C . THR A 1 233 ? -14.491 -45.348 2.007 1.00 97.94 233 THR A C 1
ATOM 1715 O O . THR A 1 233 ? -14.570 -46.107 2.979 1.00 97.94 233 THR A O 1
ATOM 1718 N N . PRO A 1 234 ? -15.583 -44.906 1.354 1.00 97.31 234 PRO A N 1
ATOM 1719 C CA . PRO A 1 234 ? -16.937 -45.346 1.686 1.00 97.31 234 PRO A CA 1
ATOM 1720 C C . PRO A 1 234 ? -17.120 -46.864 1.589 1.00 97.31 234 PRO A C 1
ATOM 1722 O O . PRO A 1 234 ? -16.566 -47.510 0.701 1.00 97.31 234 PRO A O 1
ATOM 1725 N N . ASP A 1 235 ? -17.952 -47.444 2.456 1.00 95.56 235 ASP A N 1
ATOM 1726 C CA . ASP A 1 235 ? -18.300 -48.875 2.400 1.00 95.56 235 ASP A CA 1
ATOM 1727 C C . ASP A 1 235 ? -19.608 -49.162 1.632 1.00 95.56 235 ASP A C 1
ATOM 1729 O O . ASP A 1 235 ? -20.044 -50.313 1.540 1.00 95.56 235 ASP A O 1
ATOM 1733 N N . ALA A 1 236 ? -20.217 -48.114 1.060 1.00 91.38 236 ALA A N 1
ATOM 1734 C CA . ALA A 1 236 ? -21.503 -48.126 0.365 1.00 91.38 236 ALA A CA 1
ATOM 1735 C C . ALA A 1 236 ? -22.699 -48.601 1.221 1.00 91.38 236 ALA A C 1
ATOM 1737 O O . ALA A 1 236 ? -23.687 -49.103 0.679 1.00 91.38 236 ALA A O 1
ATOM 1738 N N . SER A 1 237 ? -22.639 -48.442 2.550 1.00 89.62 237 SER A N 1
ATOM 1739 C CA . SER A 1 237 ? -23.718 -48.839 3.470 1.00 89.62 237 SER A CA 1
ATOM 1740 C C . SER A 1 237 ? -24.594 -47.688 3.979 1.00 89.62 237 SER A C 1
ATOM 1742 O O . SER A 1 237 ? -25.666 -47.941 4.533 1.00 89.62 237 SER A O 1
ATOM 1744 N N . GLY A 1 238 ? -24.192 -46.432 3.770 1.00 91.56 238 GLY A N 1
ATOM 1745 C CA . GLY A 1 238 ? -24.966 -45.262 4.177 1.00 91.56 238 GLY A CA 1
ATOM 1746 C C . GLY A 1 238 ? -24.154 -43.971 4.153 1.00 91.56 238 GLY A C 1
ATOM 1747 O O . GLY A 1 238 ? -23.126 -43.887 3.486 1.00 91.56 238 GLY A O 1
ATOM 1748 N N . THR A 1 239 ? -24.639 -42.969 4.882 1.00 93.56 239 THR A N 1
ATOM 1749 C CA . THR A 1 239 ? -24.002 -41.655 4.994 1.00 93.56 239 THR A CA 1
ATOM 1750 C C . THR A 1 239 ? -22.648 -41.775 5.684 1.00 93.56 239 THR A C 1
ATOM 1752 O O . THR A 1 239 ? -22.574 -42.254 6.817 1.00 93.56 239 THR A O 1
ATOM 1755 N N . VAL A 1 240 ? -21.593 -41.285 5.036 1.00 94.75 240 VAL A N 1
ATOM 1756 C CA . VAL A 1 240 ? -20.237 -41.293 5.597 1.00 94.75 240 VAL A CA 1
ATOM 1757 C C . VAL A 1 240 ? -20.071 -40.105 6.528 1.00 94.75 240 VAL A C 1
ATOM 1759 O O . VAL A 1 240 ? -20.411 -38.986 6.160 1.00 94.75 240 VAL A O 1
ATOM 1762 N N . THR A 1 241 ? -19.537 -40.326 7.727 1.00 93.75 241 THR A N 1
ATOM 1763 C CA . THR A 1 241 ? -19.156 -39.243 8.652 1.00 93.75 241 THR A CA 1
ATOM 1764 C C . THR A 1 241 ? -17.734 -39.459 9.132 1.00 93.75 241 THR A C 1
ATOM 1766 O O . THR A 1 241 ? -17.402 -40.566 9.558 1.00 93.75 241 THR A O 1
ATOM 1769 N N . VAL A 1 242 ? -16.932 -38.399 9.090 1.00 92.12 242 VAL A N 1
ATOM 1770 C CA . VAL A 1 242 ? -15.558 -38.341 9.589 1.00 92.12 242 VAL A CA 1
ATOM 1771 C C . VAL A 1 242 ? -15.456 -37.161 10.543 1.00 92.12 242 VAL A C 1
ATOM 1773 O O . VAL A 1 242 ? -15.805 -36.047 10.177 1.00 92.12 242 VAL A O 1
ATOM 1776 N N . SER A 1 243 ? -15.012 -37.374 11.771 1.00 91.31 243 SER A N 1
ATOM 1777 C CA . SER A 1 243 ? -14.929 -36.314 12.782 1.00 91.31 243 SER A CA 1
ATOM 1778 C C . SER A 1 243 ? -13.817 -36.597 13.777 1.00 91.31 243 SER A C 1
ATOM 1780 O O . SER A 1 243 ? -13.206 -37.663 13.731 1.00 91.31 243 SER A O 1
ATOM 1782 N N . LEU A 1 244 ? -13.595 -35.706 14.739 1.00 84.62 244 LEU A N 1
ATOM 1783 C CA . LEU A 1 244 ? -12.796 -36.065 15.907 1.00 84.62 244 LEU A CA 1
ATOM 1784 C C . LEU A 1 244 ? -13.508 -37.126 16.762 1.00 84.62 244 LEU A C 1
ATOM 1786 O O . LEU A 1 244 ? -14.742 -37.213 16.803 1.00 84.62 244 LEU A O 1
ATOM 1790 N N . PHE A 1 245 ? -12.738 -37.923 17.504 1.00 85.06 245 PHE A N 1
ATOM 1791 C CA . PHE A 1 245 ? -13.271 -38.648 18.649 1.00 85.06 245 PHE A CA 1
ATOM 1792 C C . PHE A 1 245 ? -13.740 -37.642 19.698 1.00 85.06 245 PHE A C 1
ATOM 1794 O O . PHE A 1 245 ? -13.000 -36.742 20.092 1.00 85.06 245 PHE A O 1
ATOM 1801 N N . ASN A 1 246 ? -14.925 -37.864 20.268 1.00 82.88 246 ASN A N 1
ATOM 1802 C CA . ASN A 1 246 ? -15.430 -37.025 21.360 1.00 82.88 246 ASN A CA 1
ATOM 1803 C C . ASN A 1 246 ? -14.431 -36.910 22.526 1.00 82.88 246 ASN A C 1
ATOM 1805 O O . ASN A 1 246 ? -14.433 -35.916 23.247 1.00 82.88 246 ASN A O 1
ATOM 1809 N N . SER A 1 247 ? -13.557 -37.908 22.722 1.00 78.62 247 SER A N 1
ATOM 1810 C CA . SER A 1 247 ? -12.568 -37.897 23.797 1.00 78.62 247 SER A CA 1
ATOM 1811 C C . SER A 1 247 ? -11.437 -36.876 23.642 1.00 78.62 247 SER A C 1
ATOM 1813 O O . SER A 1 247 ? -10.735 -36.625 24.625 1.00 78.62 247 SER A O 1
ATOM 1815 N N . VAL A 1 248 ? -11.267 -36.298 22.453 1.00 83.31 248 VAL A N 1
ATOM 1816 C CA . VAL A 1 248 ? -10.219 -35.315 22.134 1.00 83.31 248 VAL A CA 1
ATOM 1817 C C . VAL A 1 248 ? -10.776 -33.992 21.601 1.00 83.31 248 VAL A C 1
ATOM 1819 O O . VAL A 1 248 ? -10.007 -33.125 21.200 1.00 83.31 248 VAL A O 1
ATOM 1822 N N . ALA A 1 249 ? -12.102 -33.829 21.610 1.00 88.44 249 ALA A N 1
ATOM 1823 C CA . ALA A 1 249 ? -12.758 -32.592 21.204 1.00 88.44 249 ALA A CA 1
ATOM 1824 C C . ALA A 1 249 ? -12.236 -31.404 22.047 1.00 88.44 249 ALA A C 1
ATOM 1826 O O . ALA A 1 249 ? -12.210 -31.520 23.281 1.00 88.44 249 ALA A O 1
ATOM 1827 N N . PRO A 1 250 ? -11.793 -30.291 21.431 1.00 87.81 250 PRO A N 1
ATOM 1828 C CA . PRO A 1 250 ? -11.310 -29.117 22.153 1.00 87.81 250 PRO A CA 1
ATOM 1829 C C . PRO A 1 250 ? -12.393 -28.463 23.009 1.00 87.81 250 PRO A C 1
ATOM 1831 O O . PRO A 1 250 ? -13.568 -28.452 22.644 1.00 87.81 250 PRO A O 1
ATOM 1834 N N . ALA A 1 251 ? -11.981 -27.906 24.151 1.00 91.12 251 ALA A N 1
ATOM 1835 C CA . ALA A 1 251 ? -12.873 -27.172 25.041 1.00 91.12 251 ALA A CA 1
ATOM 1836 C C . ALA A 1 251 ? -13.330 -25.854 24.403 1.00 91.12 251 ALA A C 1
ATOM 1838 O O . ALA A 1 251 ? -12.549 -25.195 23.711 1.00 91.12 251 ALA A O 1
ATOM 1839 N N . VAL A 1 252 ? -14.573 -25.462 24.676 1.00 90.69 252 VAL A N 1
ATOM 1840 C CA . VAL A 1 252 ? -15.161 -24.215 24.181 1.00 90.69 252 VAL A CA 1
ATOM 1841 C C . VAL A 1 252 ? -15.809 -23.402 25.291 1.00 90.69 252 VAL A C 1
ATOM 1843 O O . VAL A 1 252 ? -16.188 -23.929 26.334 1.00 90.69 252 VAL A O 1
ATOM 1846 N N . THR A 1 253 ? -15.927 -22.101 25.057 1.00 87.25 253 THR A N 1
ATOM 1847 C CA . THR A 1 253 ? -16.632 -21.174 25.938 1.00 87.25 253 THR A CA 1
ATOM 1848 C C . THR A 1 253 ? -18.028 -20.953 25.380 1.00 87.25 253 THR A C 1
ATOM 1850 O O . THR A 1 253 ? -18.158 -20.481 24.254 1.00 87.25 253 THR A O 1
ATOM 1853 N N . VAL A 1 254 ? -19.063 -21.275 26.162 1.00 86.69 254 VAL A N 1
ATOM 1854 C CA . VAL A 1 254 ? -20.467 -20.984 25.817 1.00 86.69 254 VAL A CA 1
ATOM 1855 C C . VAL A 1 254 ? -20.607 -19.529 25.358 1.00 86.69 254 VAL A C 1
ATOM 1857 O O . VAL A 1 254 ? -20.098 -18.627 26.020 1.00 86.69 254 VAL A O 1
ATOM 1860 N N . GLY A 1 255 ? -21.301 -19.313 24.242 1.00 73.44 255 GLY A N 1
ATOM 1861 C CA . GLY A 1 255 ? -21.537 -17.998 23.642 1.00 73.44 255 GLY A CA 1
ATOM 1862 C C . GLY A 1 255 ? -20.425 -17.503 22.714 1.00 73.44 255 GLY A C 1
ATOM 1863 O O . GLY A 1 255 ? -20.682 -16.630 21.897 1.00 73.44 255 GLY A O 1
ATOM 1864 N N . MET A 1 256 ? -19.219 -18.076 22.772 1.00 73.75 256 MET A N 1
ATOM 1865 C CA . MET A 1 256 ? -18.122 -17.667 21.892 1.00 73.75 256 MET A CA 1
ATOM 1866 C C . MET A 1 256 ? -18.260 -18.302 20.501 1.00 73.75 256 MET A C 1
ATOM 1868 O O . MET A 1 256 ? -18.613 -19.477 20.385 1.00 73.75 256 MET A O 1
ATOM 1872 N N . ASP A 1 257 ? -17.943 -17.535 19.455 1.00 79.38 257 ASP A N 1
ATOM 1873 C CA . ASP A 1 257 ? -17.872 -18.025 18.077 1.00 79.38 257 ASP A CA 1
ATOM 1874 C C . ASP A 1 257 ? -16.635 -18.879 17.853 1.00 79.38 257 ASP A C 1
ATOM 1876 O O . ASP A 1 257 ? -15.526 -18.502 18.231 1.00 79.38 257 ASP A O 1
ATOM 1880 N N . TYR A 1 258 ? -16.821 -19.993 17.154 1.00 82.94 258 TYR A N 1
ATOM 1881 C CA . TYR A 1 258 ? -15.751 -20.848 16.670 1.00 82.94 258 TYR A CA 1
ATOM 1882 C C . TYR A 1 258 ? -15.894 -21.065 15.172 1.00 82.94 258 TYR A C 1
ATOM 1884 O O . TYR A 1 258 ? -16.989 -21.307 14.667 1.00 82.94 258 TYR A O 1
ATOM 1892 N N . THR A 1 259 ? -14.772 -21.027 14.463 1.00 85.50 259 THR A N 1
ATOM 1893 C CA . THR A 1 259 ? -14.694 -21.370 13.048 1.00 85.50 259 THR A CA 1
ATOM 1894 C C . THR A 1 259 ? -14.025 -22.724 12.874 1.00 85.50 259 THR A C 1
ATOM 1896 O O . THR A 1 259 ? -12.935 -22.963 13.397 1.00 85.50 259 THR A O 1
ATOM 1899 N N . VAL A 1 260 ? -14.676 -23.593 12.102 1.00 88.50 260 VAL A N 1
ATOM 1900 C CA . VAL A 1 260 ? -14.137 -24.843 11.576 1.00 88.50 260 VAL A CA 1
ATOM 1901 C C . VAL A 1 260 ? -13.869 -24.670 10.081 1.00 88.50 260 VAL A C 1
ATOM 1903 O O . VAL A 1 260 ? -14.761 -24.261 9.341 1.00 88.50 260 VAL A O 1
ATOM 1906 N N . ALA A 1 261 ? -12.664 -24.994 9.623 1.00 86.50 261 ALA A N 1
ATOM 1907 C CA . ALA A 1 261 ? -12.282 -24.992 8.212 1.00 86.50 261 ALA A CA 1
ATOM 1908 C C . ALA A 1 261 ? -11.517 -26.274 7.855 1.00 86.50 261 ALA A C 1
ATOM 1910 O O . ALA A 1 261 ? -10.855 -26.844 8.717 1.00 86.50 261 ALA A O 1
ATOM 1911 N N . VAL A 1 262 ? -11.614 -26.760 6.618 1.00 91.88 262 VAL A N 1
ATOM 1912 C CA . VAL A 1 262 ? -10.926 -27.990 6.182 1.00 91.88 262 VAL A CA 1
ATOM 1913 C C . VAL A 1 262 ? -10.725 -28.012 4.671 1.00 91.88 262 VAL A C 1
ATOM 1915 O O . VAL A 1 262 ? -11.595 -27.546 3.935 1.00 91.88 262 VAL A O 1
ATOM 1918 N N . TRP A 1 263 ? -9.619 -28.596 4.210 1.00 94.69 263 TRP A N 1
ATOM 1919 C CA . TRP A 1 263 ? -9.358 -28.841 2.793 1.00 94.69 263 TRP A CA 1
ATOM 1920 C C . TRP A 1 263 ? -9.806 -30.246 2.389 1.00 94.69 263 TRP A C 1
ATOM 1922 O O . TRP A 1 263 ? -9.541 -31.230 3.079 1.00 94.69 263 TRP A O 1
ATOM 1932 N N . LEU A 1 264 ? -10.515 -30.334 1.264 1.00 96.50 264 LEU A N 1
ATOM 1933 C CA . LEU A 1 264 ? -11.161 -31.547 0.769 1.00 96.50 264 LEU A CA 1
ATOM 1934 C C . LEU A 1 264 ? -10.779 -31.801 -0.689 1.00 96.50 264 LEU A C 1
ATOM 1936 O O . LEU A 1 264 ? -10.800 -30.878 -1.499 1.00 96.50 264 LEU A O 1
ATOM 1940 N N . TYR A 1 265 ? -10.482 -33.050 -1.041 1.00 97.56 265 TYR A N 1
ATOM 1941 C CA . TYR A 1 265 ? -10.148 -33.445 -2.411 1.00 97.56 265 TYR A CA 1
ATOM 1942 C C . TYR A 1 265 ? -10.804 -34.768 -2.783 1.00 97.56 265 TYR A C 1
ATOM 1944 O O . TYR A 1 265 ? -10.723 -35.748 -2.046 1.00 97.56 265 TYR A O 1
ATOM 1952 N N . ALA A 1 266 ? -11.410 -34.822 -3.965 1.00 97.38 266 ALA A N 1
ATOM 1953 C CA . ALA A 1 266 ? -12.038 -36.026 -4.496 1.00 97.38 266 ALA A CA 1
ATOM 1954 C C . ALA A 1 266 ? -11.482 -36.340 -5.897 1.00 97.38 266 ALA A C 1
ATOM 1956 O O . ALA A 1 266 ? -11.738 -35.575 -6.826 1.00 97.38 266 ALA A O 1
ATOM 1957 N N . PRO A 1 267 ? -10.773 -37.467 -6.123 1.00 97.25 267 PRO A N 1
ATOM 1958 C CA . PRO A 1 267 ? -10.208 -37.790 -7.439 1.00 97.25 267 PRO A CA 1
ATOM 1959 C C . PRO A 1 267 ? -11.253 -37.877 -8.556 1.00 97.25 267 PRO A C 1
ATOM 1961 O O . PRO A 1 267 ? -10.979 -37.501 -9.691 1.00 97.25 267 PRO A O 1
ATOM 1964 N N . ASN A 1 268 ? -12.445 -38.381 -8.226 1.00 96.12 268 ASN A N 1
ATOM 1965 C CA . ASN A 1 268 ? -13.545 -38.592 -9.171 1.00 96.12 268 ASN A CA 1
ATOM 1966 C C . ASN A 1 268 ? -14.664 -37.546 -9.029 1.00 96.12 268 ASN A C 1
ATOM 1968 O O . ASN A 1 268 ? -15.651 -37.611 -9.759 1.00 96.12 268 ASN A O 1
ATOM 1972 N N . GLY A 1 269 ? -14.499 -36.592 -8.108 1.00 95.69 269 GLY A N 1
ATOM 1973 C CA . GLY A 1 269 ? -15.570 -35.728 -7.624 1.00 95.69 269 GLY A CA 1
ATOM 1974 C C . GLY A 1 269 ? -16.547 -36.475 -6.710 1.00 95.69 269 GLY A C 1
ATOM 1975 O O . GLY A 1 269 ? -16.699 -37.692 -6.811 1.00 95.69 269 GLY A O 1
ATOM 1976 N N . VAL A 1 270 ? -17.179 -35.752 -5.786 1.00 94.69 270 VAL A N 1
ATOM 1977 C CA . VAL A 1 270 ? -18.174 -36.293 -4.843 1.00 94.69 270 VAL A CA 1
ATOM 1978 C C . VAL A 1 270 ? -19.244 -35.236 -4.584 1.00 94.69 270 VAL A C 1
ATOM 1980 O O . VAL A 1 270 ? -18.924 -34.077 -4.330 1.00 94.69 270 VAL A O 1
ATOM 1983 N N . ASP A 1 271 ? -20.511 -35.644 -4.629 1.00 92.94 271 ASP A N 1
ATOM 1984 C CA . ASP A 1 271 ? -21.660 -34.795 -4.310 1.00 92.94 271 ASP A CA 1
ATOM 1985 C C . ASP A 1 271 ? -22.067 -34.908 -2.836 1.00 92.94 271 ASP A C 1
ATOM 1987 O O . ASP A 1 271 ? -21.840 -35.923 -2.179 1.00 92.94 271 ASP A O 1
ATOM 1991 N N . GLY A 1 272 ? -22.749 -33.876 -2.333 1.00 89.88 272 GLY A N 1
ATOM 1992 C CA . GLY A 1 272 ? -23.387 -33.917 -1.015 1.00 89.88 272 GLY A CA 1
ATOM 1993 C C . GLY A 1 272 ? -22.401 -33.880 0.150 1.00 89.88 272 GLY A C 1
ATOM 1994 O O . GLY A 1 272 ? -22.664 -34.500 1.182 1.00 89.88 272 GLY A O 1
ATOM 1995 N N . VAL A 1 273 ? -21.270 -33.190 -0.021 1.00 94.50 273 VAL A N 1
ATOM 1996 C CA . VAL A 1 273 ? -20.283 -33.004 1.043 1.00 94.50 273 VAL A CA 1
ATOM 1997 C C . VAL A 1 273 ? -20.687 -31.842 1.950 1.00 94.50 273 VAL A C 1
ATOM 1999 O O . VAL A 1 273 ? -21.016 -30.747 1.488 1.00 94.50 273 VAL A O 1
ATOM 2002 N N . GLU A 1 274 ? -20.642 -32.080 3.255 1.00 94.75 274 GLU A N 1
ATOM 2003 C CA . GLU A 1 274 ? -21.062 -31.160 4.308 1.00 94.75 274 GLU A CA 1
ATOM 2004 C C . GLU A 1 274 ? -19.972 -31.045 5.381 1.00 94.75 274 GLU A C 1
ATOM 2006 O O . GLU A 1 274 ? -19.403 -32.049 5.807 1.00 94.75 274 GLU A O 1
ATOM 2011 N N . LEU A 1 275 ? -19.696 -29.826 5.842 1.00 94.19 275 LEU A N 1
ATOM 2012 C CA . LEU A 1 275 ? -18.797 -29.547 6.963 1.00 94.19 275 LEU A CA 1
ATOM 2013 C C . LEU A 1 275 ? -19.617 -29.202 8.210 1.00 94.19 275 LEU A C 1
ATOM 2015 O O . LEU A 1 275 ? -20.619 -28.494 8.114 1.00 94.19 275 LEU A O 1
ATOM 2019 N N . ARG A 1 276 ? -19.188 -29.691 9.377 1.00 94.38 276 ARG A N 1
ATOM 2020 C CA . ARG A 1 276 ? -19.914 -29.609 10.649 1.00 94.38 276 ARG A CA 1
ATOM 2021 C C . ARG A 1 276 ? -19.059 -29.075 11.791 1.00 94.38 276 ARG A C 1
ATOM 2023 O O . ARG A 1 276 ? -17.917 -29.495 11.968 1.00 94.38 276 ARG A O 1
ATOM 2030 N N . ALA A 1 277 ? -19.680 -28.258 12.631 1.00 94.19 277 ALA A N 1
ATOM 2031 C CA . ALA A 1 277 ? -19.257 -27.933 13.986 1.00 94.19 277 ALA A CA 1
ATOM 2032 C C . ALA A 1 277 ? -20.238 -28.598 14.967 1.00 94.19 277 ALA A C 1
ATOM 2034 O O . ALA A 1 277 ? -21.370 -28.146 15.108 1.00 94.19 277 ALA A O 1
ATOM 2035 N N . MET A 1 278 ? -19.857 -29.719 15.593 1.00 96.00 278 MET A N 1
ATOM 2036 C CA . MET A 1 278 ? -20.726 -30.456 16.523 1.00 96.00 278 MET A CA 1
ATOM 2037 C C . MET A 1 278 ? -20.423 -30.071 17.971 1.00 96.00 278 MET A C 1
ATOM 2039 O O . MET A 1 278 ? -19.292 -30.195 18.428 1.00 96.00 278 MET A O 1
ATOM 2043 N N . TRP A 1 279 ? -21.435 -29.663 18.721 1.00 96.69 279 TRP A N 1
ATOM 2044 C CA . TRP A 1 279 ? -21.299 -29.220 20.102 1.00 96.69 279 TRP A CA 1
ATOM 2045 C C . TRP A 1 279 ? -21.585 -30.356 21.072 1.00 96.69 279 TRP A C 1
ATOM 2047 O O . TRP A 1 279 ? -22.565 -31.092 20.919 1.00 96.69 279 TRP A O 1
ATOM 2057 N N . LEU A 1 280 ? -20.731 -30.494 22.081 1.00 96.44 280 LEU A N 1
ATOM 2058 C CA . LEU A 1 280 ? -20.835 -31.528 23.103 1.00 96.44 280 LEU A CA 1
ATOM 2059 C C . LEU A 1 280 ? -20.933 -30.904 24.497 1.00 96.44 280 LEU A C 1
ATOM 2061 O O . LEU A 1 280 ? -20.333 -29.858 24.748 1.00 96.44 280 LEU A O 1
ATOM 2065 N N . ASP A 1 281 ? -21.638 -31.569 25.408 1.00 96.56 281 ASP A N 1
ATOM 2066 C CA . ASP A 1 281 ? -21.701 -31.175 26.820 1.00 96.56 281 ASP A CA 1
ATOM 2067 C C . ASP A 1 281 ? -20.456 -31.599 27.622 1.00 96.56 281 ASP A C 1
ATOM 2069 O O . ASP A 1 281 ? -19.541 -32.246 27.103 1.00 96.56 281 ASP A O 1
ATOM 2073 N N . ASP A 1 282 ? -20.425 -31.267 28.918 1.00 95.06 282 ASP A N 1
ATOM 2074 C CA . ASP A 1 282 ? -19.346 -31.652 29.844 1.00 95.06 282 ASP A CA 1
ATOM 2075 C C . ASP A 1 282 ? -19.139 -33.180 29.940 1.00 95.06 282 ASP A C 1
ATOM 2077 O O . ASP A 1 282 ? -18.043 -33.652 30.252 1.00 95.06 282 ASP A O 1
ATOM 2081 N N . ALA A 1 283 ? -20.182 -33.971 29.662 1.00 94.69 283 ALA A N 1
ATOM 2082 C CA . ALA A 1 283 ? -20.135 -35.431 29.611 1.00 94.69 283 ALA A CA 1
ATOM 2083 C C . ALA A 1 283 ? -19.769 -35.971 28.213 1.00 94.69 283 ALA A C 1
ATOM 2085 O O . ALA A 1 283 ? -19.715 -37.190 28.021 1.00 94.69 283 ALA A O 1
ATOM 2086 N N . ARG A 1 284 ? -19.472 -35.080 27.255 1.00 92.56 284 ARG A N 1
ATOM 2087 C CA . ARG A 1 284 ? -19.183 -35.352 25.840 1.00 92.56 284 ARG A CA 1
ATOM 2088 C C . ARG A 1 284 ? -20.345 -35.997 25.078 1.00 92.56 284 ARG A C 1
ATOM 2090 O O . ARG A 1 284 ? -20.125 -36.670 24.063 1.00 92.56 284 ARG A O 1
ATOM 2097 N N . ALA A 1 285 ? -21.570 -35.811 25.560 1.00 94.25 285 ALA A N 1
ATOM 2098 C CA . ALA A 1 285 ? -22.778 -36.155 24.832 1.00 94.25 285 ALA A CA 1
ATOM 2099 C C . ALA A 1 285 ? -23.077 -35.075 23.786 1.00 94.25 285 ALA A C 1
ATOM 2101 O O . ALA A 1 285 ? -22.848 -33.889 24.012 1.00 94.25 285 ALA A O 1
ATOM 2102 N N . PHE A 1 286 ? -23.573 -35.500 22.624 1.00 95.12 286 PHE A N 1
ATOM 2103 C CA . PHE A 1 286 ? -23.957 -34.594 21.546 1.00 95.12 286 PHE A CA 1
ATOM 2104 C C . PHE A 1 2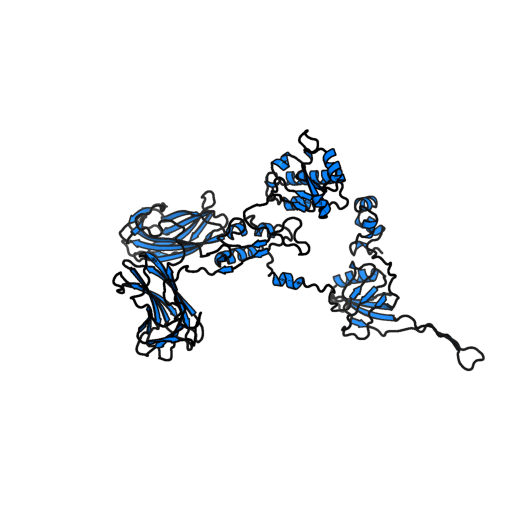86 ? -25.128 -33.702 21.967 1.00 95.12 286 PHE A C 1
ATOM 2106 O O . PHE A 1 286 ? -26.148 -34.210 22.436 1.00 95.12 286 PHE A O 1
ATOM 2113 N N . LEU A 1 287 ? -24.981 -32.395 21.756 1.00 94.75 287 LEU A N 1
ATOM 2114 C CA . LEU A 1 287 ? -26.020 -31.395 21.989 1.00 94.75 287 LEU A CA 1
ATOM 2115 C C . LEU A 1 287 ? -26.683 -30.986 20.675 1.00 94.75 287 LEU A C 1
ATOM 2117 O O . LEU A 1 287 ? -27.890 -31.149 20.499 1.00 94.75 287 LEU A O 1
ATOM 2121 N N . SER A 1 288 ? -25.882 -30.458 19.754 1.00 96.00 288 SER A N 1
ATOM 2122 C CA . SER A 1 288 ? -26.327 -29.926 18.468 1.00 96.00 288 SER A CA 1
ATOM 2123 C C . SER A 1 288 ? -25.162 -29.860 17.481 1.00 96.00 288 SER A C 1
ATOM 2125 O O . SER A 1 288 ? -24.018 -30.162 17.821 1.00 96.00 288 SER A O 1
ATOM 2127 N N . SER A 1 289 ? -25.443 -29.474 16.240 1.00 94.62 289 SER A N 1
ATOM 2128 C CA . SER A 1 289 ? -24.414 -29.217 15.236 1.00 94.62 289 SER A CA 1
ATOM 2129 C C . SER A 1 289 ? -24.820 -28.092 14.304 1.00 94.62 289 SER A C 1
ATOM 2131 O O . SER A 1 289 ? -25.966 -28.076 13.854 1.00 94.62 289 SER A O 1
ATOM 2133 N N . ASP A 1 290 ? -23.857 -27.258 13.939 1.00 93.88 290 ASP A N 1
ATOM 2134 C CA . ASP A 1 290 ? -23.961 -26.293 12.849 1.00 93.88 290 ASP A CA 1
ATOM 2135 C C . ASP A 1 290 ? -23.275 -26.852 11.608 1.00 93.88 290 ASP A C 1
ATOM 2137 O O . ASP A 1 290 ? -22.227 -27.494 11.700 1.00 93.88 290 ASP A O 1
ATOM 2141 N N . THR A 1 291 ? -23.887 -26.663 10.441 1.00 91.19 291 THR A N 1
ATOM 2142 C CA . THR A 1 291 ? -23.486 -27.372 9.222 1.00 91.19 291 THR A CA 1
ATOM 2143 C C . THR A 1 291 ? -23.515 -26.458 8.003 1.00 91.19 291 THR A C 1
ATOM 2145 O O . THR A 1 291 ? -24.478 -25.711 7.835 1.00 91.19 291 THR A O 1
ATOM 2148 N N . ILE A 1 292 ? -22.532 -26.572 7.109 1.00 86.69 292 ILE A N 1
ATOM 2149 C CA . ILE A 1 292 ? -22.531 -25.928 5.786 1.00 86.69 292 ILE A CA 1
ATOM 2150 C C . ILE A 1 292 ? -22.406 -26.986 4.688 1.00 86.69 292 ILE A C 1
ATOM 2152 O O . ILE A 1 292 ? -21.589 -27.904 4.780 1.00 86.69 292 ILE A O 1
ATOM 2156 N N . GLN A 1 293 ? -23.206 -26.855 3.629 1.00 86.94 293 GLN A N 1
ATOM 2157 C CA . GLN A 1 293 ? -23.022 -27.655 2.418 1.00 86.94 293 GLN A CA 1
ATOM 2158 C C . GLN A 1 293 ? -21.814 -27.108 1.656 1.00 86.94 293 GLN A C 1
ATOM 2160 O O . GLN A 1 293 ? -21.862 -25.985 1.160 1.00 86.94 293 GLN A O 1
ATOM 2165 N N . VAL A 1 294 ? -20.748 -27.900 1.546 1.00 81.56 294 VAL A N 1
ATOM 2166 C CA . VAL A 1 294 ? -19.606 -27.575 0.674 1.00 81.56 294 VAL A CA 1
ATOM 2167 C C . VAL A 1 294 ? -20.007 -27.763 -0.796 1.00 81.56 294 VAL A C 1
ATOM 2169 O O . VAL A 1 294 ? -19.517 -27.061 -1.675 1.00 81.56 294 VAL A O 1
ATOM 2172 N N . GLY A 1 295 ? -20.978 -28.647 -1.056 1.00 79.19 295 GLY A N 1
ATOM 2173 C CA . GLY A 1 295 ? -21.554 -28.883 -2.379 1.00 79.19 295 GLY A CA 1
ATOM 2174 C C . GLY A 1 295 ? -20.875 -30.035 -3.119 1.00 79.19 295 GLY A C 1
ATOM 2175 O O . GLY A 1 295 ? -20.411 -30.994 -2.501 1.00 79.19 295 GLY A O 1
ATOM 2176 N N . THR A 1 296 ? -20.872 -29.963 -4.452 1.00 88.56 296 THR A N 1
ATOM 2177 C CA . THR A 1 296 ? -20.147 -30.901 -5.320 1.00 88.56 296 THR A CA 1
ATOM 2178 C C . THR A 1 296 ? -18.664 -30.571 -5.296 1.00 88.56 296 THR A C 1
ATOM 2180 O O . THR A 1 296 ? -18.266 -29.491 -5.735 1.00 88.56 296 THR A O 1
ATOM 2183 N N . LEU A 1 297 ? -17.839 -31.512 -4.845 1.00 91.62 297 LEU A N 1
ATOM 2184 C CA . LEU A 1 297 ? -16.396 -31.408 -4.995 1.00 91.62 297 LEU A CA 1
ATOM 2185 C C . LEU A 1 297 ? -16.010 -31.739 -6.446 1.00 91.62 297 LEU A C 1
ATOM 2187 O O . LEU A 1 297 ? -16.334 -32.837 -6.914 1.00 91.62 297 LEU A O 1
ATOM 2191 N N . PRO A 1 298 ? -15.337 -30.830 -7.172 1.00 91.31 298 PRO A N 1
ATOM 2192 C CA . PRO A 1 298 ? -14.832 -31.110 -8.508 1.00 91.31 298 PRO A CA 1
ATOM 2193 C C . PRO A 1 298 ? -13.764 -32.211 -8.484 1.00 91.31 298 PRO A C 1
ATOM 2195 O O . PRO A 1 298 ? -13.015 -32.378 -7.521 1.00 91.31 298 PRO A O 1
ATOM 2198 N N . ALA A 1 299 ? -13.706 -32.983 -9.570 1.00 95.50 299 ALA A N 1
ATOM 2199 C CA . ALA A 1 299 ? -12.759 -34.080 -9.706 1.00 95.50 299 ALA A CA 1
ATOM 2200 C C . ALA A 1 299 ? -11.321 -33.558 -9.816 1.00 95.50 299 ALA A C 1
ATOM 2202 O O . ALA A 1 299 ? -10.986 -32.838 -10.754 1.00 95.50 299 ALA A O 1
ATOM 2203 N N . GLY A 1 300 ? -10.461 -33.988 -8.895 1.00 93.56 300 GLY A N 1
ATOM 2204 C CA . GLY A 1 300 ? -9.027 -33.729 -8.963 1.00 93.56 300 GLY A CA 1
ATOM 2205 C C . GLY A 1 300 ? -8.577 -32.356 -8.458 1.00 93.56 300 GLY A C 1
ATOM 2206 O O . GLY A 1 300 ? -7.449 -31.965 -8.758 1.00 93.56 300 GLY A O 1
ATOM 2207 N N . GLU A 1 301 ? -9.407 -31.648 -7.689 1.00 93.94 301 GLU A N 1
ATOM 2208 C CA . GLU A 1 301 ? -9.094 -30.325 -7.133 1.00 93.94 301 GLU A CA 1
ATOM 2209 C C . GLU A 1 301 ? -9.305 -30.289 -5.611 1.00 93.94 301 GLU A C 1
ATOM 2211 O O . GLU A 1 301 ? -10.182 -30.970 -5.076 1.00 93.94 301 GLU A O 1
ATOM 2216 N N . TRP A 1 302 ? -8.480 -29.501 -4.914 1.00 94.75 302 TRP A N 1
ATOM 2217 C CA . TRP A 1 302 ? -8.646 -29.208 -3.489 1.00 94.75 302 TRP A CA 1
ATOM 2218 C C . TRP A 1 302 ? -9.631 -28.049 -3.306 1.00 94.75 302 TRP A C 1
ATOM 2220 O O . TRP A 1 302 ? -9.501 -27.016 -3.961 1.00 94.75 302 TRP A O 1
ATOM 2230 N N . VAL A 1 303 ? -10.586 -28.206 -2.393 1.00 88.25 303 VAL A N 1
ATOM 2231 C CA . VAL A 1 303 ? -11.597 -27.199 -2.045 1.00 88.25 303 VAL A CA 1
ATOM 2232 C C . VAL A 1 303 ? -11.626 -27.011 -0.533 1.00 88.25 303 VAL A C 1
ATOM 2234 O O . VAL A 1 303 ? -11.697 -27.990 0.207 1.00 88.25 303 VAL A O 1
ATOM 2237 N N . GLU A 1 304 ? -11.601 -25.763 -0.066 1.00 88.56 304 GLU A N 1
ATOM 2238 C CA . GLU A 1 304 ? -11.771 -25.442 1.354 1.00 88.56 304 GLU A CA 1
ATOM 2239 C C . GLU A 1 304 ? -13.262 -25.316 1.700 1.00 88.56 304 GLU A C 1
ATOM 2241 O O . GLU A 1 304 ? -14.006 -24.573 1.057 1.00 88.56 304 GLU A O 1
ATOM 2246 N N . GLY A 1 305 ? -13.704 -26.019 2.741 1.00 83.19 305 GLY A N 1
ATOM 2247 C CA . GLY A 1 305 ? -14.986 -25.779 3.402 1.00 83.19 305 GLY A CA 1
ATOM 2248 C C . GLY A 1 305 ? -14.789 -24.970 4.684 1.00 83.19 305 GLY A C 1
ATOM 2249 O O . GLY A 1 305 ? -13.796 -25.173 5.383 1.00 83.19 305 GLY A O 1
ATOM 2250 N N . ARG A 1 306 ? -15.744 -24.095 5.034 1.00 83.56 306 ARG A N 1
ATOM 2251 C CA . ARG A 1 306 ? -15.690 -23.285 6.265 1.00 83.56 306 ARG A CA 1
ATOM 2252 C C . ARG A 1 306 ? -17.064 -23.068 6.902 1.00 83.56 306 ARG A C 1
ATOM 2254 O O . ARG A 1 306 ? -17.991 -22.649 6.219 1.00 83.56 306 ARG A O 1
ATOM 2261 N N . VAL A 1 307 ? -17.173 -23.291 8.212 1.00 84.06 307 VAL A N 1
ATOM 2262 C CA . VAL A 1 307 ? -18.361 -23.000 9.036 1.00 84.06 307 VAL A CA 1
ATOM 2263 C C . VAL A 1 307 ? -17.953 -22.230 10.292 1.00 84.06 307 VAL A C 1
ATOM 2265 O O . VAL A 1 307 ? -17.016 -22.628 10.975 1.00 84.06 307 VAL A O 1
ATOM 2268 N N . THR A 1 308 ? -18.651 -21.139 10.605 1.00 82.44 308 THR A N 1
ATOM 2269 C CA . THR A 1 308 ? -18.491 -20.385 11.861 1.00 82.44 308 THR A CA 1
ATOM 2270 C C . THR A 1 308 ? -19.794 -20.458 12.643 1.00 82.44 308 THR A C 1
ATOM 2272 O O . THR A 1 308 ? -20.852 -20.230 12.060 1.00 82.44 308 THR A O 1
ATOM 2275 N N . ALA A 1 309 ? -19.725 -20.795 13.930 1.00 82.25 309 ALA A N 1
ATOM 2276 C CA . ALA A 1 309 ? -20.895 -20.934 14.792 1.00 82.25 309 ALA A CA 1
ATOM 2277 C C . ALA A 1 309 ? -20.577 -20.626 16.263 1.00 82.25 309 ALA A C 1
ATOM 2279 O O . ALA A 1 309 ? -19.471 -20.899 16.736 1.00 82.25 309 ALA A O 1
ATOM 2280 N N . SER A 1 310 ? -21.561 -20.096 16.989 1.00 87.62 310 SER A N 1
ATOM 2281 C CA . SER A 1 310 ? -21.459 -19.801 18.422 1.00 87.62 310 SER A CA 1
ATOM 2282 C C . SER A 1 310 ? -21.708 -21.049 19.271 1.00 87.62 310 SER A C 1
ATOM 2284 O O . SER A 1 310 ? -22.664 -21.789 19.037 1.00 87.62 310 SER A O 1
ATOM 2286 N N . ALA A 1 311 ? -20.891 -21.267 20.303 1.00 90.94 311 ALA A N 1
ATOM 2287 C CA . ALA A 1 311 ? -21.053 -22.402 21.207 1.00 90.94 311 ALA A CA 1
ATOM 2288 C C . ALA A 1 311 ? -22.394 -22.316 21.981 1.00 90.94 311 ALA A C 1
ATOM 2290 O O . ALA A 1 311 ? -22.598 -21.351 22.726 1.00 90.94 311 ALA A O 1
ATOM 2291 N N . PRO A 1 312 ? -23.312 -23.298 21.859 1.00 90.38 312 PRO A N 1
ATOM 2292 C CA . PRO A 1 312 ? -24.640 -23.230 22.462 1.00 90.38 312 PRO A CA 1
ATOM 2293 C C . PRO A 1 312 ? -24.596 -23.387 23.986 1.00 90.38 312 PRO A C 1
ATOM 2295 O O . PRO A 1 312 ? -23.583 -23.759 24.580 1.00 90.38 312 PRO A O 1
ATOM 2298 N N . ALA A 1 313 ? -25.729 -23.127 24.644 1.00 88.94 313 ALA A N 1
ATOM 2299 C CA . ALA A 1 313 ? -25.853 -23.327 26.083 1.00 88.94 313 ALA A CA 1
ATOM 2300 C C . ALA A 1 313 ? -25.468 -24.763 26.473 1.00 88.94 313 ALA A C 1
ATOM 2302 O O . ALA A 1 313 ? -25.876 -25.728 25.827 1.00 88.94 313 ALA A O 1
ATOM 2303 N N . SER A 1 314 ? -24.680 -24.883 27.542 1.00 93.12 314 SER A N 1
ATOM 2304 C CA . SER A 1 314 ? -24.112 -26.149 28.022 1.00 93.12 314 SER A CA 1
ATOM 2305 C C . SER A 1 314 ? -23.075 -26.804 27.102 1.00 93.12 314 SER A C 1
ATOM 2307 O O . SER A 1 314 ? -22.598 -27.884 27.449 1.00 93.12 314 SER A O 1
ATOM 2309 N N . ALA A 1 315 ? -22.679 -26.174 25.987 1.00 96.06 315 ALA A N 1
ATOM 2310 C CA . ALA A 1 315 ? -21.541 -26.640 25.206 1.00 96.06 315 ALA A CA 1
ATOM 2311 C C . ALA A 1 315 ? -20.245 -26.462 25.994 1.00 96.06 315 ALA A C 1
ATOM 2313 O O . ALA A 1 315 ? -19.895 -25.363 26.421 1.00 96.06 315 ALA A O 1
ATOM 2314 N N . ALA A 1 316 ? -19.533 -27.566 26.152 1.00 94.75 316 ALA A N 1
ATOM 2315 C CA . ALA A 1 316 ? -18.232 -27.623 26.791 1.00 94.75 316 ALA A CA 1
ATOM 2316 C C . ALA A 1 316 ? -17.127 -27.979 25.797 1.00 94.75 316 ALA A C 1
ATOM 2318 O O . ALA A 1 316 ? -15.975 -27.607 26.013 1.00 94.75 316 ALA A O 1
ATOM 2319 N N . PHE A 1 317 ? -17.466 -28.668 24.698 1.00 95.56 317 PHE A N 1
ATOM 2320 C CA . PHE A 1 317 ? -16.507 -29.049 23.661 1.00 95.56 317 PHE A CA 1
ATOM 2321 C C . PHE A 1 317 ? -17.063 -28.878 22.240 1.00 95.56 317 PHE A C 1
ATOM 2323 O O . PHE A 1 317 ? -18.271 -28.974 22.018 1.00 95.56 317 PHE A O 1
ATOM 2330 N N . LEU A 1 318 ? -16.159 -28.681 21.277 1.00 94.50 318 LEU A N 1
ATOM 2331 C CA . LEU A 1 318 ? -16.437 -28.633 19.839 1.00 94.50 318 LEU A CA 1
ATOM 2332 C C . LEU A 1 318 ? -15.800 -29.838 19.145 1.00 94.50 318 LEU A C 1
ATOM 2334 O O . LEU A 1 318 ? -14.605 -30.073 19.270 1.00 94.50 318 LEU A O 1
ATOM 2338 N N . ASN A 1 319 ? -16.586 -30.583 18.380 1.00 94.88 319 ASN A N 1
ATOM 2339 C CA . ASN A 1 319 ? -16.148 -31.694 17.551 1.00 94.88 319 ASN A CA 1
ATOM 2340 C C . ASN A 1 319 ? -16.363 -31.336 16.063 1.00 94.88 319 ASN A C 1
ATOM 2342 O O . ASN A 1 319 ? -17.494 -31.401 15.573 1.00 94.88 319 ASN A O 1
ATOM 2346 N N . PRO A 1 320 ? -15.312 -30.905 15.343 1.00 93.94 320 PRO A N 1
ATOM 2347 C CA . PRO A 1 320 ? -15.396 -30.629 13.916 1.00 93.94 320 PRO A CA 1
ATOM 2348 C C . PRO A 1 320 ? -15.493 -31.936 13.110 1.00 93.94 320 PRO A C 1
ATOM 2350 O O . PRO A 1 320 ? -14.924 -32.964 13.490 1.00 93.94 320 PRO A O 1
ATOM 2353 N N . GLY A 1 321 ? -16.209 -31.919 11.985 1.00 94.19 321 GLY A N 1
ATOM 2354 C CA . GLY A 1 321 ? -16.342 -33.107 11.140 1.00 94.19 321 GLY A CA 1
ATOM 2355 C C . GLY A 1 321 ? -16.853 -32.839 9.730 1.00 94.19 321 GLY A C 1
ATOM 2356 O O . GLY A 1 321 ? -17.408 -31.788 9.442 1.00 94.19 321 GLY A O 1
ATOM 2357 N N . VAL A 1 322 ? -16.675 -33.818 8.851 1.00 96.19 322 VAL A N 1
ATOM 2358 C CA . VAL A 1 322 ? -17.096 -33.829 7.449 1.00 96.19 322 VAL A CA 1
ATOM 2359 C C . VAL A 1 322 ? -18.076 -34.979 7.237 1.00 96.19 322 VAL A C 1
ATOM 2361 O O . VAL A 1 322 ? -17.912 -36.067 7.793 1.00 96.19 322 VAL A O 1
ATOM 2364 N N . LEU A 1 323 ? -19.096 -34.752 6.421 1.00 96.00 323 LEU A N 1
ATOM 2365 C CA . LEU A 1 323 ? -20.099 -35.740 6.056 1.00 96.00 323 LEU A CA 1
ATOM 2366 C C . LEU A 1 323 ? -20.250 -35.822 4.536 1.00 96.00 323 LEU A C 1
ATOM 2368 O O . LEU A 1 323 ? -20.227 -34.801 3.860 1.00 96.00 323 LEU A O 1
ATOM 2372 N N . ILE A 1 324 ? -20.436 -37.034 4.011 1.00 95.50 324 ILE A N 1
ATOM 2373 C CA . ILE A 1 324 ? -20.843 -37.280 2.623 1.00 95.50 324 ILE A CA 1
ATOM 2374 C C . ILE A 1 324 ? -22.246 -37.887 2.652 1.00 95.50 324 ILE A C 1
ATOM 2376 O O . ILE A 1 324 ? -22.445 -39.006 3.140 1.00 95.50 324 ILE A O 1
ATOM 2380 N N . GLY A 1 325 ? -23.228 -37.130 2.168 1.00 91.06 325 GLY A N 1
ATOM 2381 C CA . GLY A 1 325 ? -24.635 -37.510 2.166 1.00 91.06 325 GLY A CA 1
ATOM 2382 C C . GLY A 1 325 ? -24.951 -38.713 1.270 1.00 91.06 325 GLY A C 1
ATOM 2383 O O . GLY A 1 325 ? -24.335 -38.929 0.230 1.00 91.06 325 GLY A O 1
ATOM 2384 N N . GLY A 1 326 ? -25.978 -39.482 1.643 1.00 91.38 326 GLY A N 1
ATOM 2385 C CA . GLY A 1 326 ? -26.522 -40.555 0.808 1.00 91.38 326 GLY A CA 1
ATOM 2386 C C . GLY A 1 326 ? -25.854 -41.910 1.034 1.00 91.38 326 GLY A C 1
ATOM 2387 O O . GLY A 1 326 ? -25.814 -42.415 2.150 1.00 91.38 326 GLY A O 1
ATOM 2388 N N . THR A 1 327 ? -25.429 -42.566 -0.043 1.00 94.75 327 THR A N 1
ATOM 2389 C CA . THR A 1 327 ? -24.748 -43.872 0.000 1.00 94.75 327 THR A CA 1
ATOM 2390 C C . THR A 1 327 ? -23.628 -43.856 -1.039 1.00 94.75 327 THR A C 1
ATOM 2392 O O . THR A 1 327 ? -23.783 -44.460 -2.104 1.00 94.75 327 THR A O 1
ATOM 2395 N N . PRO A 1 328 ? -22.553 -43.083 -0.789 1.00 94.88 328 PRO A N 1
ATOM 2396 C CA . PRO A 1 328 ? -21.450 -42.949 -1.733 1.00 94.88 328 PRO A CA 1
ATOM 2397 C C . PRO A 1 328 ? -20.826 -44.316 -2.031 1.00 94.88 328 PRO A C 1
ATOM 2399 O O . PRO A 1 328 ? -20.721 -45.185 -1.158 1.00 94.88 328 PRO A O 1
ATOM 2402 N N . ALA A 1 329 ? -20.453 -44.527 -3.289 1.00 95.12 329 ALA A N 1
ATOM 2403 C CA . ALA A 1 329 ? -19.816 -45.756 -3.725 1.00 95.12 329 ALA A CA 1
ATOM 2404 C C . ALA A 1 329 ? -18.402 -45.857 -3.139 1.00 95.12 329 ALA A C 1
ATOM 2406 O O . ALA A 1 329 ? -17.750 -44.856 -2.868 1.00 95.12 329 ALA A O 1
ATOM 2407 N N . ALA A 1 330 ? -17.859 -47.071 -3.026 1.00 95.44 330 ALA A N 1
ATOM 2408 C CA . ALA A 1 330 ? -16.474 -47.258 -2.573 1.00 95.44 330 ALA A CA 1
ATOM 2409 C C . ALA A 1 330 ? -15.421 -46.595 -3.492 1.00 95.44 330 ALA A C 1
ATOM 2411 O O . ALA A 1 330 ? -14.259 -46.472 -3.117 1.00 95.44 330 ALA A O 1
ATOM 2412 N N . SER A 1 331 ? -15.813 -46.178 -4.703 1.00 94.69 331 SER A N 1
ATOM 2413 C CA . SER A 1 331 ? -14.994 -45.388 -5.633 1.00 94.69 331 SER A CA 1
ATOM 2414 C C . SER A 1 331 ? -14.997 -43.881 -5.356 1.00 94.69 331 SER A C 1
ATOM 2416 O O . SER A 1 331 ? -14.193 -43.160 -5.954 1.00 94.69 331 SER A O 1
ATOM 2418 N N . ASP A 1 332 ? -15.885 -43.406 -4.484 1.00 96.06 332 ASP A N 1
ATOM 2419 C CA . ASP A 1 332 ? -16.090 -41.993 -4.159 1.00 96.06 332 ASP A CA 1
ATOM 2420 C C . ASP A 1 332 ? -15.114 -41.594 -3.045 1.00 96.06 332 ASP A C 1
ATOM 2422 O O . ASP A 1 332 ? -15.490 -41.298 -1.912 1.00 96.06 332 ASP A O 1
ATOM 2426 N N . LEU A 1 333 ? -13.822 -41.691 -3.367 1.00 97.50 333 LEU A N 1
ATOM 2427 C CA . LEU A 1 333 ? -12.732 -41.410 -2.438 1.00 97.50 333 LEU A CA 1
ATOM 2428 C C . LEU A 1 333 ? -12.722 -39.928 -2.055 1.00 97.50 333 LEU A C 1
ATOM 2430 O O . LEU A 1 333 ? -12.801 -39.063 -2.930 1.00 97.50 333 LEU A O 1
ATOM 2434 N N . LEU A 1 334 ? -12.540 -39.653 -0.765 1.00 97.94 334 LEU A N 1
ATOM 2435 C CA . LEU A 1 334 ? -12.387 -38.303 -0.232 1.00 97.94 334 LEU A CA 1
ATOM 2436 C C . LEU A 1 334 ? -11.096 -38.214 0.579 1.00 97.94 334 LEU A C 1
ATOM 2438 O O . LEU A 1 334 ? -10.873 -39.002 1.493 1.00 97.94 334 LEU A O 1
ATOM 2442 N N . TYR A 1 335 ? -10.265 -37.237 0.254 1.00 98.19 335 TYR A N 1
ATOM 2443 C CA . TYR A 1 335 ? -9.089 -36.865 1.022 1.00 98.19 335 TYR A CA 1
ATOM 2444 C C . TYR A 1 335 ? -9.427 -35.631 1.855 1.00 98.19 335 TYR A C 1
ATOM 2446 O O . TYR A 1 335 ? -10.017 -34.680 1.340 1.00 98.19 335 TYR A O 1
ATOM 2454 N N . ILE A 1 336 ? -9.082 -35.675 3.139 1.00 97.69 336 ILE A N 1
ATOM 2455 C CA . ILE A 1 336 ? -9.319 -34.612 4.117 1.00 97.69 336 ILE A CA 1
ATOM 2456 C C . ILE A 1 336 ? -7.969 -34.172 4.666 1.00 97.69 336 ILE A C 1
ATOM 2458 O O . ILE A 1 336 ? -7.174 -35.021 5.075 1.00 97.69 336 ILE A O 1
ATOM 2462 N N . ASP A 1 337 ? -7.731 -32.866 4.696 1.00 93.38 337 ASP A N 1
ATOM 2463 C CA . ASP A 1 337 ? -6.468 -32.308 5.162 1.00 93.38 337 ASP A CA 1
ATOM 2464 C C . ASP A 1 337 ? -6.635 -30.939 5.840 1.00 93.38 337 ASP A C 1
ATOM 2466 O O . ASP A 1 337 ? -7.646 -30.253 5.656 1.00 93.38 337 ASP A O 1
ATOM 2470 N N . ASP A 1 338 ? -5.641 -30.549 6.639 1.00 88.69 338 ASP A N 1
ATOM 2471 C CA . ASP A 1 338 ? -5.532 -29.246 7.304 1.00 88.69 338 ASP A CA 1
ATOM 2472 C C . ASP A 1 338 ? -6.799 -28.777 8.049 1.00 88.69 338 ASP A C 1
ATOM 2474 O O . ASP A 1 338 ? -7.187 -27.605 7.966 1.00 88.69 338 ASP A O 1
ATOM 2478 N N . MET A 1 339 ? -7.458 -29.662 8.807 1.00 90.19 339 MET A N 1
ATOM 2479 C CA . MET A 1 339 ? -8.654 -29.272 9.562 1.00 90.19 339 MET A CA 1
ATOM 2480 C C . MET A 1 339 ? -8.309 -28.279 10.681 1.00 90.19 339 MET A C 1
ATOM 2482 O O . MET A 1 339 ? -7.526 -28.556 11.591 1.00 90.19 339 MET A O 1
ATOM 2486 N N . ARG A 1 340 ? -8.940 -27.109 10.649 1.00 85.88 340 ARG A N 1
ATOM 2487 C CA . ARG A 1 340 ? -8.788 -26.032 11.626 1.00 85.88 340 ARG A CA 1
ATOM 2488 C C . ARG A 1 340 ? -10.072 -25.880 12.413 1.00 85.88 340 ARG A C 1
ATOM 2490 O O . ARG A 1 340 ? -11.137 -25.840 11.817 1.00 85.88 340 ARG A O 1
ATOM 2497 N N . ALA A 1 341 ? -9.981 -25.781 13.732 1.00 85.12 341 ALA A N 1
ATOM 2498 C CA . ALA A 1 341 ? -11.105 -25.446 14.599 1.00 85.12 341 ALA A CA 1
ATOM 2499 C C . ALA A 1 341 ? -10.612 -24.522 15.712 1.00 85.12 341 ALA A C 1
ATOM 2501 O O . ALA A 1 341 ? -9.703 -24.896 16.443 1.00 85.12 341 ALA A O 1
ATOM 2502 N N . GLY A 1 342 ? -11.168 -23.326 15.859 1.00 81.56 342 GLY A N 1
ATOM 2503 C CA . GLY A 1 342 ? -10.724 -22.368 16.876 1.00 81.56 342 GLY A CA 1
ATOM 2504 C C . GLY A 1 342 ? -11.698 -21.208 17.022 1.00 81.56 342 GLY A C 1
ATOM 2505 O O . GLY A 1 342 ? -12.613 -21.114 16.209 1.00 81.56 342 GLY A O 1
ATOM 2506 N N . PRO A 1 343 ? -11.558 -20.354 18.050 1.00 74.06 343 PRO A N 1
ATOM 2507 C CA . PRO A 1 343 ? -12.429 -19.200 18.190 1.00 74.06 343 PRO A CA 1
ATOM 2508 C C . PRO A 1 343 ? -12.313 -18.301 16.950 1.00 74.06 343 PRO A C 1
ATOM 2510 O O . PRO A 1 343 ? -11.197 -18.065 16.484 1.00 74.06 343 PRO A O 1
ATOM 2513 N N . GLY A 1 344 ? -13.441 -17.856 16.393 1.00 57.09 344 GLY A N 1
ATOM 2514 C CA . GLY A 1 344 ? -13.474 -16.954 15.235 1.00 57.09 344 GLY A CA 1
ATOM 2515 C C . GLY A 1 344 ? -12.848 -15.584 15.552 1.00 57.09 344 GLY A C 1
ATOM 2516 O O . GLY A 1 344 ? -12.753 -15.195 16.715 1.00 57.09 344 GLY A O 1
ATOM 2517 N N . ASP A 1 345 ? -12.385 -14.861 14.531 1.00 48.00 345 ASP A N 1
ATOM 2518 C CA . ASP A 1 345 ? -11.597 -13.623 14.660 1.00 48.00 345 ASP A CA 1
ATOM 2519 C C . ASP A 1 345 ? -12.283 -12.443 15.398 1.00 48.00 345 ASP A C 1
ATOM 2521 O O . ASP A 1 345 ? -13.465 -12.180 15.212 1.00 48.00 345 ASP A O 1
ATOM 2525 N N . GLN A 1 346 ? -11.458 -11.717 16.181 1.00 51.47 346 GLN A N 1
ATOM 2526 C CA . GLN A 1 346 ? -11.587 -10.398 16.853 1.00 51.47 346 GLN A CA 1
ATOM 2527 C C . GLN A 1 346 ? -12.855 -10.073 17.678 1.00 51.47 346 GLN A C 1
ATOM 2529 O O . GLN A 1 346 ? -13.988 -10.080 17.207 1.00 51.47 346 GLN A O 1
ATOM 2534 N N . ALA A 1 347 ? -12.627 -9.650 18.930 1.00 54.47 347 ALA A N 1
ATOM 2535 C CA . ALA A 1 347 ? -13.670 -9.144 19.821 1.00 54.47 347 ALA A CA 1
ATOM 2536 C C . ALA A 1 347 ? -14.431 -7.955 19.191 1.00 54.47 347 ALA A C 1
ATOM 2538 O O . ALA A 1 347 ? -13.812 -7.125 18.519 1.00 54.47 347 ALA A O 1
ATOM 2539 N N . PRO A 1 348 ? -15.751 -7.834 19.428 1.00 62.44 348 PRO A N 1
ATOM 2540 C CA . PRO A 1 348 ? -16.539 -6.720 18.915 1.00 62.44 348 PRO A CA 1
ATOM 2541 C C . PRO A 1 348 ? -15.954 -5.370 19.360 1.00 62.44 348 PRO A C 1
ATOM 2543 O O . PRO A 1 348 ? -15.637 -5.165 20.531 1.00 62.44 348 PRO A O 1
ATOM 2546 N N . ILE A 1 349 ? -15.818 -4.440 18.414 1.00 74.12 349 ILE A N 1
ATOM 2547 C CA . ILE A 1 349 ? -15.357 -3.060 18.629 1.00 74.12 349 ILE A CA 1
ATOM 2548 C C . ILE A 1 349 ? -16.413 -2.262 19.407 1.00 74.12 349 ILE A C 1
ATOM 2550 O O . ILE A 1 349 ? -16.087 -1.330 20.144 1.00 74.12 349 ILE A O 1
ATOM 2554 N N . ASN A 1 350 ? -17.688 -2.626 19.267 1.00 79.62 350 ASN A N 1
ATOM 2555 C CA . ASN A 1 350 ? -18.767 -2.094 20.086 1.00 79.62 350 ASN A CA 1
ATOM 2556 C C . ASN A 1 350 ? -18.906 -2.882 21.402 1.00 79.62 350 ASN A C 1
ATOM 2558 O O . ASN A 1 350 ? -18.590 -4.066 21.496 1.00 79.62 350 ASN A O 1
ATOM 2562 N N . SER A 1 351 ? -19.384 -2.214 22.450 1.00 80.56 351 SER A N 1
ATOM 2563 C CA . SER A 1 351 ? -19.456 -2.801 23.792 1.00 80.56 351 SER A CA 1
ATOM 2564 C C . SER A 1 351 ? -20.782 -3.516 24.034 1.00 80.56 351 SER A C 1
ATOM 2566 O O . SER A 1 351 ? -21.819 -3.069 23.549 1.00 80.56 351 SER A O 1
ATOM 2568 N N . ASN A 1 352 ? -20.772 -4.536 24.898 1.00 80.06 352 ASN A N 1
ATOM 2569 C CA . ASN A 1 352 ? -21.983 -5.241 25.336 1.00 80.06 352 ASN A CA 1
ATOM 2570 C C . ASN A 1 352 ? -22.812 -5.785 24.153 1.00 80.06 352 ASN A C 1
ATOM 2572 O O . ASN A 1 352 ? -24.028 -5.631 24.108 1.00 80.06 352 ASN A O 1
ATOM 2576 N N . ALA A 1 353 ? -22.127 -6.392 23.180 1.00 80.88 353 ALA A N 1
ATOM 2577 C CA . ALA A 1 353 ? -22.727 -6.915 21.955 1.00 80.88 353 ALA A CA 1
ATOM 2578 C C . ALA A 1 353 ? -23.730 -8.059 22.193 1.00 80.88 353 ALA A C 1
ATOM 2580 O O . ALA A 1 353 ? -24.577 -8.310 21.350 1.00 80.88 353 ALA A O 1
ATOM 2581 N N . GLU A 1 354 ? -23.654 -8.753 23.329 1.00 81.75 354 GLU A N 1
ATOM 2582 C CA . GLU A 1 354 ? -24.462 -9.947 23.632 1.00 81.75 354 GLU A CA 1
ATOM 2583 C C . GLU A 1 354 ? -25.568 -9.699 24.673 1.00 81.75 354 GLU A C 1
ATOM 2585 O O . GLU A 1 354 ? -26.317 -10.612 24.995 1.00 81.75 354 GLU A O 1
ATOM 2590 N N . PHE A 1 355 ? -25.667 -8.489 25.243 1.00 83.75 355 PHE A N 1
ATOM 2591 C CA . PHE A 1 355 ? -26.692 -8.118 26.237 1.00 83.75 355 PHE A CA 1
ATOM 2592 C C . PHE A 1 355 ? -26.854 -9.115 27.401 1.00 83.75 355 PHE A C 1
ATOM 2594 O O . PHE A 1 355 ? -27.956 -9.327 27.914 1.00 83.75 355 PHE A O 1
ATOM 2601 N N . VAL A 1 356 ? -25.751 -9.723 27.848 1.00 79.94 356 VAL A N 1
ATOM 2602 C CA . VAL A 1 356 ? -25.762 -10.866 28.782 1.00 79.94 356 VAL A CA 1
ATOM 2603 C C . VAL A 1 356 ? -26.434 -10.526 30.119 1.00 79.94 356 VAL A C 1
ATOM 2605 O O . VAL A 1 356 ? -27.111 -11.369 30.707 1.00 79.94 356 VAL A O 1
ATOM 2608 N N . SER A 1 357 ? -26.282 -9.290 30.607 1.00 83.69 357 SER A N 1
ATOM 2609 C CA . SER A 1 357 ? -26.805 -8.880 31.922 1.00 83.69 357 SER A CA 1
ATOM 2610 C C . SER A 1 357 ? -27.433 -7.488 31.994 1.00 83.69 357 SER A C 1
ATOM 2612 O O . SER A 1 357 ? -28.106 -7.191 32.980 1.00 83.69 357 SER A O 1
ATOM 2614 N N . ASP A 1 358 ? -27.208 -6.623 31.002 1.00 92.00 358 ASP A N 1
ATOM 2615 C CA . ASP A 1 358 ? -27.781 -5.277 30.942 1.00 92.00 358 ASP A CA 1
ATOM 2616 C C . ASP A 1 358 ? -27.782 -4.720 29.503 1.00 92.00 358 ASP A C 1
ATOM 2618 O O . ASP A 1 358 ? -27.387 -5.395 28.553 1.00 92.00 358 ASP A O 1
ATOM 2622 N N . VAL A 1 359 ? -28.236 -3.474 29.351 1.00 93.25 359 VAL A N 1
ATOM 2623 C CA . VAL A 1 359 ? -28.229 -2.698 28.096 1.00 93.25 359 VAL A CA 1
ATOM 2624 C C . VAL A 1 359 ? -27.339 -1.451 28.202 1.00 93.25 359 VAL A C 1
ATOM 2626 O O . VAL A 1 359 ? -27.573 -0.440 27.541 1.00 93.25 359 VAL A O 1
ATOM 2629 N N . ALA A 1 360 ? -26.331 -1.468 29.080 1.00 91.00 360 ALA A N 1
ATOM 2630 C CA . ALA A 1 360 ? -25.473 -0.313 29.314 1.00 91.00 360 ALA A CA 1
ATOM 2631 C C . ALA A 1 360 ? -24.732 0.096 28.030 1.00 91.00 360 ALA A C 1
ATOM 2633 O O . ALA A 1 360 ? -24.198 -0.746 27.311 1.00 91.00 360 ALA A O 1
ATOM 2634 N N . GLY A 1 361 ? -24.704 1.401 27.742 1.00 88.12 361 GLY A N 1
ATOM 2635 C CA . GLY A 1 361 ? -24.104 1.950 26.518 1.00 88.12 361 GLY A CA 1
ATOM 2636 C C . GLY A 1 361 ? -25.026 1.946 25.294 1.00 88.12 361 GLY A C 1
ATOM 2637 O O . GLY A 1 361 ? -24.694 2.579 24.292 1.00 88.12 361 GLY A O 1
ATOM 2638 N N . TRP A 1 362 ? -26.197 1.316 25.394 1.00 94.62 362 TRP A N 1
ATOM 2639 C CA . TRP A 1 362 ? -27.220 1.297 24.355 1.00 94.62 362 TRP A CA 1
ATOM 2640 C C . TRP A 1 362 ? -28.380 2.216 24.727 1.00 94.62 362 TRP A C 1
ATOM 2642 O O . TRP A 1 362 ? -28.674 2.442 25.903 1.00 94.62 362 TRP A O 1
ATOM 2652 N N . ALA A 1 363 ? -29.049 2.765 23.718 1.00 94.69 363 ALA A N 1
ATOM 2653 C CA . ALA A 1 363 ? -30.229 3.594 23.911 1.00 94.69 363 ALA A CA 1
ATOM 2654 C C . ALA A 1 363 ? -31.283 3.289 22.849 1.00 94.69 363 ALA A C 1
ATOM 2656 O O . ALA A 1 363 ? -30.947 3.011 21.697 1.00 94.69 363 ALA A O 1
ATOM 2657 N N . ALA A 1 364 ? -32.553 3.389 23.242 1.00 92.50 364 ALA A N 1
ATOM 2658 C CA . ALA A 1 364 ? -33.653 3.524 22.300 1.00 92.50 364 ALA A CA 1
ATOM 2659 C C . ALA A 1 364 ? -33.912 5.011 22.033 1.00 92.50 364 ALA A C 1
ATOM 2661 O O . ALA A 1 364 ? -33.890 5.838 22.949 1.00 92.50 364 ALA A O 1
ATOM 2662 N N . THR A 1 365 ? -34.159 5.354 20.776 1.00 86.25 365 THR A N 1
ATOM 2663 C CA . THR A 1 365 ? -34.471 6.711 20.325 1.00 86.25 365 THR A CA 1
ATOM 2664 C C . THR A 1 365 ? -35.806 6.742 19.585 1.00 86.25 365 THR A C 1
ATOM 2666 O O . THR A 1 365 ? -36.372 5.708 19.238 1.00 86.25 365 THR A O 1
ATOM 2669 N N . ALA A 1 366 ? -36.337 7.953 19.378 1.00 79.62 366 ALA A N 1
ATOM 2670 C CA . ALA A 1 366 ? -37.556 8.194 18.600 1.00 79.62 366 ALA A CA 1
ATOM 2671 C C . ALA A 1 366 ? -38.827 7.486 19.125 1.00 79.62 366 ALA A C 1
ATOM 2673 O O . ALA A 1 366 ? -39.678 7.048 18.362 1.00 79.62 366 ALA A O 1
ATOM 2674 N N . GLY A 1 367 ? -39.003 7.453 20.452 1.00 80.50 367 GLY A N 1
ATOM 2675 C CA . GLY A 1 367 ? -40.265 7.042 21.079 1.00 80.50 367 GLY A CA 1
ATOM 2676 C C . GLY A 1 367 ? -40.336 5.579 21.514 1.00 80.50 367 GLY A C 1
ATOM 2677 O O . GLY A 1 367 ? -41.433 5.117 21.817 1.00 80.50 367 GLY A O 1
ATOM 2678 N N . GLY A 1 368 ? -39.208 4.869 21.573 1.00 87.44 368 GLY A N 1
ATOM 2679 C CA . GLY A 1 368 ? -39.081 3.589 22.275 1.00 87.44 368 GLY A CA 1
ATOM 2680 C C . GLY A 1 368 ? -38.439 3.744 23.658 1.00 87.44 368 GLY A C 1
ATOM 2681 O O . GLY A 1 368 ? -37.666 4.676 23.889 1.00 87.44 368 GLY A O 1
ATOM 2682 N N . THR A 1 369 ? -38.733 2.827 24.578 1.00 94.12 369 THR A N 1
ATOM 2683 C CA . THR A 1 369 ? -37.976 2.662 25.829 1.00 94.12 369 THR A CA 1
ATOM 2684 C C . THR A 1 369 ? -37.114 1.416 25.753 1.00 94.12 369 THR A C 1
ATOM 2686 O O . THR A 1 369 ? -37.588 0.387 25.284 1.00 94.12 369 THR A O 1
ATOM 2689 N N . LEU A 1 370 ? -35.872 1.508 26.231 1.00 96.06 370 LEU A N 1
ATOM 2690 C CA . LEU A 1 370 ? -34.935 0.389 26.265 1.00 96.06 370 LEU A CA 1
ATOM 2691 C C . LEU A 1 370 ? -34.854 -0.194 27.675 1.00 96.06 370 LEU A C 1
ATOM 2693 O O . LEU A 1 370 ? -34.601 0.540 28.633 1.00 96.06 370 LEU A O 1
ATOM 2697 N N . ALA A 1 371 ? -35.007 -1.505 27.788 1.00 96.25 371 ALA A N 1
ATOM 2698 C CA . ALA A 1 371 ? -34.776 -2.252 29.012 1.00 96.25 371 ALA A CA 1
ATOM 2699 C C . ALA A 1 371 ? -33.982 -3.524 28.711 1.00 96.25 371 ALA A C 1
ATOM 2701 O O . ALA A 1 371 ? -33.956 -4.007 27.584 1.00 96.25 371 ALA A O 1
ATOM 2702 N N . TRP A 1 372 ? -33.325 -4.077 29.725 1.00 96.31 372 TRP A N 1
ATOM 2703 C CA . TRP A 1 372 ? -32.808 -5.437 29.629 1.00 96.31 372 TRP A CA 1
ATOM 2704 C C . TRP A 1 372 ? -33.918 -6.430 29.968 1.00 96.31 372 TRP A C 1
ATOM 2706 O O . TRP A 1 372 ? -34.675 -6.206 30.916 1.00 96.31 372 TRP A O 1
ATOM 2716 N N . SER A 1 373 ? -33.985 -7.536 29.233 1.00 92.19 373 SER A N 1
ATOM 2717 C CA . SER A 1 373 ? -35.006 -8.560 29.415 1.00 92.19 373 SER A CA 1
ATOM 2718 C C . SER A 1 373 ? -34.416 -9.962 29.391 1.00 92.19 373 SER A C 1
ATOM 2720 O O . SER A 1 373 ? -33.657 -10.336 28.494 1.00 92.19 373 SER A O 1
ATOM 2722 N N . SER A 1 374 ? -34.816 -10.764 30.378 1.00 86.88 374 SER A N 1
ATOM 2723 C CA . SER A 1 374 ? -34.464 -12.189 30.467 1.00 86.88 374 SER A CA 1
ATOM 2724 C C . SER A 1 374 ? -35.385 -13.084 29.635 1.00 86.88 374 SER A C 1
ATOM 2726 O O . SER A 1 374 ? -35.083 -14.263 29.457 1.00 86.88 374 SER A O 1
ATOM 2728 N N . THR A 1 375 ? -36.480 -12.534 29.097 1.00 74.56 375 THR A N 1
ATOM 2729 C CA . THR A 1 375 ? -37.521 -13.263 28.355 1.00 74.56 375 THR A CA 1
ATOM 2730 C C . THR A 1 375 ? -36.969 -14.000 27.127 1.00 74.56 375 THR A C 1
ATOM 2732 O O . THR A 1 375 ? -37.489 -15.055 26.774 1.00 74.56 375 THR A O 1
ATOM 2735 N N . ALA A 1 376 ? -35.867 -13.511 26.542 1.00 67.31 376 ALA A N 1
ATOM 2736 C CA . ALA A 1 376 ? -35.163 -14.124 25.410 1.00 67.31 376 ALA A CA 1
ATOM 2737 C C . ALA A 1 376 ? -33.732 -14.608 25.741 1.00 67.31 376 ALA A C 1
ATOM 2739 O O . ALA A 1 376 ? -32.873 -14.637 24.867 1.00 67.31 376 ALA A O 1
ATOM 2740 N N . GLY A 1 377 ? -33.449 -14.971 26.999 1.00 67.56 377 GLY A N 1
ATOM 2741 C CA . GLY A 1 377 ? -32.126 -15.481 27.403 1.00 67.56 377 GLY A CA 1
ATOM 2742 C C . GLY A 1 377 ? -31.072 -14.410 27.715 1.00 67.56 377 GLY A C 1
ATOM 2743 O O . GLY A 1 377 ? -29.912 -14.756 27.908 1.00 67.56 377 GLY A O 1
ATOM 2744 N N . GLY A 1 378 ? -31.483 -13.141 27.826 1.00 78.44 378 GLY A N 1
ATOM 2745 C CA . GLY A 1 378 ? -30.601 -11.976 27.965 1.00 78.44 378 GLY A CA 1
ATOM 2746 C C . GLY A 1 378 ? -30.619 -11.169 26.673 1.00 78.44 378 GLY A C 1
ATOM 2747 O O . GLY A 1 378 ? -30.037 -11.562 25.672 1.00 78.44 378 GLY A O 1
ATOM 2748 N N . SER A 1 379 ? -31.389 -10.086 26.660 1.00 89.19 379 SER A N 1
ATOM 2749 C CA . SER A 1 379 ? -31.663 -9.323 25.443 1.00 89.19 379 SER A CA 1
ATOM 2750 C C . SER A 1 379 ? -31.945 -7.868 25.761 1.00 89.19 379 SER A C 1
ATOM 2752 O O . SER A 1 379 ? -32.369 -7.523 26.869 1.00 89.19 379 SER A O 1
ATOM 2754 N N . ALA A 1 380 ? -31.751 -7.022 24.763 1.00 94.06 380 ALA A N 1
ATOM 2755 C CA . ALA A 1 380 ? -32.228 -5.663 24.793 1.00 94.06 380 ALA A CA 1
ATOM 2756 C C . ALA A 1 380 ? -33.674 -5.605 24.283 1.00 94.06 380 ALA A C 1
ATOM 2758 O O . ALA A 1 380 ? -33.953 -5.941 23.133 1.00 94.06 380 ALA A O 1
ATOM 2759 N N . GLU A 1 381 ? -34.583 -5.187 25.155 1.00 95.62 381 GLU A N 1
ATOM 2760 C CA . GLU A 1 381 ? -36.013 -5.044 24.904 1.00 95.62 381 GLU A CA 1
ATOM 2761 C C . GLU A 1 381 ? -36.334 -3.585 24.576 1.00 95.62 381 GLU A C 1
ATOM 2763 O O . GLU A 1 381 ? -36.094 -2.687 25.390 1.00 95.62 381 GLU A O 1
ATOM 2768 N N . VAL A 1 382 ? -36.880 -3.345 23.387 1.00 94.12 382 VAL A N 1
ATOM 2769 C CA . VAL A 1 382 ? -37.346 -2.030 22.949 1.00 94.12 382 VAL A CA 1
ATOM 2770 C C . VAL A 1 382 ? -38.864 -2.044 22.916 1.00 94.12 382 VAL A C 1
ATOM 2772 O O . VAL A 1 382 ? -39.466 -2.680 22.054 1.00 94.12 382 VAL A O 1
ATOM 2775 N N . THR A 1 383 ? -39.488 -1.313 23.836 1.00 93.31 383 THR A N 1
ATOM 2776 C CA . THR A 1 383 ? -40.945 -1.147 23.871 1.00 93.31 383 THR A CA 1
ATOM 2777 C C . THR A 1 383 ? -41.339 0.122 23.121 1.00 93.31 383 THR A C 1
ATOM 2779 O O . THR A 1 383 ? -40.939 1.218 23.537 1.00 93.31 383 THR A O 1
ATOM 2782 N N . PRO A 1 384 ? -42.135 0.029 22.045 1.00 90.75 384 PRO A N 1
ATOM 2783 C CA . PRO A 1 384 ? -42.675 1.206 21.385 1.00 90.75 384 PRO A CA 1
ATOM 2784 C C . PRO A 1 384 ? -43.641 1.999 22.262 1.00 90.75 384 PRO A C 1
ATOM 2786 O O . PRO A 1 384 ? -44.448 1.446 23.003 1.00 90.75 384 PRO A O 1
ATOM 2789 N N . SER A 1 385 ? -43.667 3.319 22.091 1.00 85.06 385 SER A N 1
ATOM 2790 C CA . SER A 1 385 ? -44.748 4.159 22.632 1.00 85.06 385 SER A CA 1
ATOM 2791 C C . SER A 1 385 ? -46.051 4.083 21.822 1.00 85.06 385 SER A C 1
ATOM 2793 O O . SER A 1 385 ? -47.052 4.665 22.238 1.00 85.06 385 SER A O 1
ATOM 2795 N N . GLY A 1 386 ? -46.051 3.418 20.659 1.00 78.50 386 GLY A N 1
ATOM 2796 C CA . GLY A 1 386 ? -47.228 3.251 19.796 1.00 78.50 386 GLY A CA 1
ATOM 2797 C C . GLY A 1 386 ? -47.625 4.478 18.968 1.00 78.50 386 GLY A C 1
ATOM 2798 O O . GLY A 1 386 ? -48.724 4.510 18.417 1.00 78.50 386 GLY A O 1
ATOM 2799 N N . SER A 1 387 ? -46.792 5.525 18.917 1.00 73.94 387 SER A N 1
ATOM 2800 C CA . SER A 1 387 ? -47.177 6.815 18.315 1.00 73.94 387 SER A CA 1
ATOM 2801 C C . SER A 1 387 ? -46.106 7.496 17.454 1.00 73.94 387 SER A C 1
ATOM 2803 O O . SER A 1 387 ? -46.352 8.598 16.958 1.00 73.94 387 SER A O 1
ATOM 2805 N N . VAL A 1 388 ? -44.938 6.872 17.252 1.00 74.25 388 VAL A N 1
ATOM 2806 C CA . VAL A 1 388 ? -43.789 7.481 16.555 1.00 74.25 388 VAL A CA 1
ATOM 2807 C C . VAL A 1 388 ? -43.081 6.457 15.658 1.00 74.25 388 VAL A C 1
ATOM 2809 O O . VAL A 1 388 ? -42.985 5.288 16.020 1.00 74.25 388 VAL A O 1
ATOM 2812 N N . THR A 1 389 ? -42.583 6.922 14.505 1.00 79.12 389 THR A N 1
ATOM 2813 C CA . THR A 1 389 ? -41.789 6.160 13.521 1.00 79.12 389 THR A CA 1
ATOM 2814 C C . THR A 1 389 ? -40.663 7.018 12.962 1.00 79.12 389 THR A C 1
ATOM 2816 O O . THR A 1 389 ? -40.913 8.193 12.668 1.00 79.12 389 THR A O 1
ATOM 2819 N N . PRO A 1 390 ? -39.472 6.448 12.715 1.00 86.62 390 PRO A N 1
ATOM 2820 C CA . PRO A 1 390 ? -39.044 5.087 13.080 1.00 86.62 390 PRO A CA 1
ATOM 2821 C C . PRO A 1 390 ? -38.741 4.960 14.578 1.00 86.62 390 PRO A C 1
ATOM 2823 O O . PRO A 1 390 ? -38.570 5.975 15.247 1.00 86.62 390 PRO A O 1
ATOM 2826 N N . ILE A 1 391 ? -38.632 3.731 15.086 1.00 89.19 391 ILE A N 1
ATOM 2827 C CA . ILE A 1 391 ? -38.053 3.463 16.412 1.00 89.19 391 ILE A CA 1
ATOM 2828 C C . ILE A 1 391 ? -36.699 2.807 16.210 1.00 89.19 391 ILE A C 1
ATOM 2830 O O . ILE A 1 391 ? -36.569 1.853 15.448 1.00 89.19 391 ILE A O 1
ATOM 2834 N N . GLU A 1 392 ? -35.684 3.324 16.890 1.00 92.12 392 GLU A N 1
ATOM 2835 C CA . GLU A 1 392 ? -34.317 2.842 16.740 1.00 92.12 392 GLU A CA 1
ATOM 2836 C C . GLU A 1 392 ? -33.739 2.446 18.088 1.00 92.12 392 GLU A C 1
ATOM 2838 O O . GLU A 1 392 ? -34.004 3.086 19.106 1.00 92.12 392 GLU A O 1
ATOM 2843 N N . MET A 1 393 ? -32.900 1.420 18.076 1.00 93.56 393 MET A N 1
ATOM 2844 C CA . MET A 1 393 ? -32.062 1.046 19.201 1.00 93.56 393 MET A CA 1
ATOM 2845 C C . MET A 1 393 ? -30.633 0.897 18.723 1.00 93.56 393 MET A C 1
ATOM 2847 O O . MET A 1 393 ? -30.377 0.327 17.665 1.00 93.56 393 MET A O 1
ATOM 2851 N N . GLY A 1 394 ? -29.690 1.431 19.487 1.00 93.31 394 GLY A N 1
ATOM 2852 C CA . GLY A 1 394 ? -28.296 1.155 19.211 1.00 93.31 394 GLY A CA 1
ATOM 2853 C C . GLY A 1 394 ? -27.297 1.903 20.072 1.00 93.31 394 GLY A C 1
ATOM 2854 O O . GLY A 1 394 ? -27.659 2.590 21.029 1.00 93.31 394 GLY A O 1
ATOM 2855 N N . GLN A 1 395 ? -26.031 1.782 19.690 1.00 93.81 395 GLN A N 1
ATOM 2856 C CA . GLN A 1 395 ? -24.900 2.432 20.341 1.00 93.81 395 GLN A CA 1
ATOM 2857 C C . GLN A 1 395 ? -24.314 3.514 19.429 1.00 93.81 395 GLN A C 1
ATOM 2859 O O . GLN A 1 395 ? -24.204 3.326 18.221 1.00 93.81 395 GLN A O 1
ATOM 2864 N N . SER A 1 396 ? -23.984 4.679 19.983 1.00 92.75 396 SER A N 1
ATOM 2865 C CA . SER A 1 396 ? -23.352 5.793 19.255 1.00 92.75 396 SER A CA 1
ATOM 2866 C C . SER A 1 396 ? -21.960 6.092 19.779 1.00 92.75 396 SER A C 1
ATOM 2868 O O . SER A 1 396 ? -21.615 5.702 20.892 1.00 92.75 396 SER A O 1
ATOM 2870 N N . GLY A 1 397 ? -21.191 6.840 18.987 1.00 88.44 397 GLY A N 1
ATOM 2871 C CA . GLY A 1 397 ? -19.852 7.282 19.367 1.00 88.44 397 GLY A CA 1
ATOM 2872 C C . GLY A 1 397 ? -18.799 6.183 19.238 1.00 88.44 397 GLY A C 1
ATOM 2873 O O . GLY A 1 397 ? -17.742 6.288 19.853 1.00 88.44 397 GLY A O 1
ATOM 2874 N N . ILE A 1 398 ? -19.079 5.134 18.457 1.00 90.88 398 ILE A N 1
ATOM 2875 C CA . ILE A 1 398 ? -18.078 4.130 18.088 1.00 90.88 398 ILE A CA 1
ATOM 2876 C C . ILE A 1 398 ? -17.114 4.817 17.123 1.00 90.88 398 ILE A C 1
ATOM 2878 O O . ILE A 1 398 ? -17.557 5.453 16.171 1.00 90.88 398 ILE A O 1
ATOM 2882 N N . ALA A 1 399 ? -15.810 4.750 17.370 1.00 87.81 399 ALA A N 1
ATOM 2883 C CA . ALA A 1 399 ? -14.838 5.393 16.491 1.00 87.81 399 ALA A CA 1
ATOM 2884 C C . ALA A 1 399 ? -14.923 4.806 15.072 1.00 87.81 399 ALA A C 1
ATOM 2886 O O . ALA A 1 399 ? -14.986 3.587 14.911 1.00 87.81 399 ALA A O 1
ATOM 2887 N N . ALA A 1 400 ? -14.932 5.674 14.061 1.00 84.56 400 ALA A N 1
ATOM 2888 C CA . ALA A 1 400 ? -14.977 5.287 12.659 1.00 84.56 400 ALA A CA 1
ATOM 2889 C C . ALA A 1 400 ? -13.916 6.060 11.878 1.00 84.56 400 ALA A C 1
ATOM 2891 O O . ALA A 1 400 ? -13.720 7.250 12.116 1.00 84.56 400 ALA A O 1
ATOM 2892 N N . THR A 1 401 ? -13.271 5.390 10.934 1.00 80.38 401 THR A N 1
ATOM 2893 C CA . THR A 1 401 ? -12.293 5.999 10.040 1.00 80.38 401 THR A CA 1
ATOM 2894 C C . THR A 1 401 ? -12.877 6.067 8.640 1.00 80.38 401 THR A C 1
ATOM 2896 O O . THR A 1 401 ? -13.231 5.029 8.090 1.00 80.38 401 THR A O 1
ATOM 2899 N N . GLU A 1 402 ? -12.983 7.267 8.065 1.00 84.50 402 GLU A N 1
ATOM 2900 C CA . GLU A 1 402 ? -13.340 7.475 6.655 1.00 84.50 402 GLU A CA 1
ATOM 2901 C C . GLU A 1 402 ? -12.603 6.491 5.728 1.00 84.50 402 GLU A C 1
ATOM 2903 O O . GLU A 1 402 ? -11.393 6.310 5.835 1.00 84.50 402 GLU A O 1
ATOM 2908 N N . GLY A 1 403 ? -13.333 5.861 4.806 1.00 65.94 403 GLY A N 1
ATOM 2909 C CA . GLY A 1 403 ? -12.788 4.904 3.840 1.00 65.94 403 GLY A CA 1
ATOM 2910 C C . GLY A 1 403 ? -12.578 3.489 4.383 1.00 65.94 403 GLY A C 1
ATOM 2911 O O . GLY A 1 403 ? -12.419 2.564 3.587 1.00 65.94 403 GLY A O 1
ATOM 2912 N N . ARG A 1 404 ? -12.652 3.286 5.703 1.00 68.31 404 ARG A N 1
ATOM 2913 C CA . ARG A 1 404 ? -12.508 1.969 6.327 1.00 68.31 404 ARG A CA 1
ATOM 2914 C C . ARG A 1 404 ? -13.820 1.191 6.318 1.00 68.31 404 ARG A C 1
ATOM 2916 O O . ARG A 1 404 ? -14.894 1.742 6.574 1.00 68.31 404 ARG A O 1
ATOM 2923 N N . ALA A 1 405 ? -13.721 -0.105 6.033 1.00 76.88 405 ALA A N 1
ATOM 2924 C CA . ALA A 1 405 ? -14.849 -1.024 6.077 1.00 76.88 405 ALA A CA 1
ATOM 2925 C C . ALA A 1 405 ? -15.099 -1.526 7.503 1.00 76.88 405 ALA A C 1
ATOM 2927 O O . ALA A 1 405 ? -14.174 -1.920 8.216 1.00 76.88 405 ALA A O 1
ATOM 2928 N N . TYR A 1 406 ? -16.372 -1.550 7.883 1.00 79.88 406 TYR A N 1
ATOM 2929 C CA . TYR A 1 406 ? -16.838 -2.079 9.156 1.00 79.88 406 TYR A CA 1
ATOM 2930 C C . TYR A 1 406 ? -17.967 -3.064 8.919 1.00 79.88 406 TYR A C 1
ATOM 2932 O O . TYR A 1 406 ? -18.814 -2.857 8.050 1.00 79.88 406 TYR A O 1
ATOM 2940 N N . HIS A 1 407 ? -17.988 -4.125 9.715 1.00 83.12 407 HIS A N 1
ATOM 2941 C CA . HIS A 1 407 ? -18.990 -5.174 9.612 1.00 83.12 407 HIS A CA 1
ATOM 2942 C C . HIS A 1 407 ? -19.903 -5.155 10.835 1.00 83.12 407 HIS A C 1
ATOM 2944 O O . HIS A 1 407 ? -19.405 -5.343 11.938 1.00 83.12 407 HIS A O 1
ATOM 2950 N N . ILE A 1 408 ? -21.208 -4.926 10.647 1.00 87.00 408 ILE A N 1
ATOM 2951 C CA . ILE A 1 408 ? -22.245 -5.175 11.657 1.00 87.00 408 ILE A CA 1
ATOM 2952 C C . ILE A 1 408 ? -22.769 -6.587 11.478 1.00 87.00 408 ILE A C 1
ATOM 2954 O O . ILE A 1 408 ? -23.085 -6.998 10.363 1.00 87.00 408 ILE A O 1
ATOM 2958 N N . GLU A 1 409 ? -23.011 -7.251 12.595 1.00 84.56 409 GLU A N 1
ATOM 2959 C CA . GLU A 1 409 ? -23.881 -8.414 12.651 1.00 84.56 409 GLU A CA 1
ATOM 2960 C C . GLU A 1 409 ? -24.748 -8.352 13.898 1.00 84.56 409 GLU A C 1
ATOM 2962 O O . GLU A 1 409 ? -24.260 -8.049 14.981 1.00 84.56 409 GLU A O 1
ATOM 2967 N N . ALA A 1 410 ? -26.039 -8.615 13.759 1.00 87.25 410 ALA A N 1
ATOM 2968 C CA . ALA A 1 410 ? -26.982 -8.515 14.853 1.00 87.25 410 ALA A CA 1
ATOM 2969 C C . ALA A 1 410 ? -28.149 -9.495 14.688 1.00 87.25 410 ALA A C 1
ATOM 2971 O O . ALA A 1 410 ? -28.463 -9.926 13.584 1.00 87.25 410 ALA A O 1
ATOM 2972 N N . THR A 1 411 ? -28.771 -9.878 15.800 1.00 86.44 411 THR A N 1
ATOM 2973 C CA . THR A 1 411 ? -29.794 -10.927 15.876 1.00 86.44 411 THR A CA 1
ATOM 2974 C C . THR A 1 411 ? -30.943 -10.470 16.769 1.00 86.44 411 THR A C 1
ATOM 2976 O O . THR A 1 411 ? -30.709 -9.959 17.867 1.00 86.44 411 THR A O 1
ATOM 2979 N N . GLY A 1 412 ? -32.189 -10.656 16.321 1.00 90.06 412 GLY A N 1
ATOM 2980 C CA . GLY A 1 412 ? -33.377 -10.241 17.071 1.00 90.06 412 GLY A CA 1
ATOM 2981 C C . GLY A 1 412 ? -34.715 -10.713 16.488 1.00 90.06 412 GLY A C 1
ATOM 2982 O O . GLY A 1 412 ? -34.753 -11.390 15.463 1.00 90.06 412 GLY A O 1
ATOM 2983 N N . PHE A 1 413 ? -35.815 -10.371 17.161 1.00 91.25 413 PHE A N 1
ATOM 2984 C CA . PHE A 1 413 ? -37.203 -10.649 16.758 1.00 91.25 413 PHE A CA 1
ATOM 2985 C C . PHE A 1 413 ? -38.168 -9.608 17.338 1.00 91.25 413 PHE A C 1
ATOM 2987 O O . PHE A 1 413 ? -37.793 -8.865 18.241 1.00 91.25 413 PHE A O 1
ATOM 2994 N N . VAL A 1 414 ? -39.413 -9.568 16.856 1.00 89.81 414 VAL A N 1
ATOM 2995 C CA . VAL A 1 414 ? -40.467 -8.708 17.422 1.00 89.81 414 VAL A CA 1
ATOM 2996 C C . VAL A 1 414 ? -41.571 -9.574 18.015 1.00 89.81 414 VAL A C 1
ATOM 2998 O O . VAL A 1 414 ? -42.164 -10.393 17.312 1.00 89.81 414 VAL A O 1
ATOM 3001 N N . ASP A 1 415 ? -41.852 -9.395 19.303 1.00 87.56 415 ASP A N 1
ATOM 3002 C CA . ASP A 1 415 ? -43.030 -9.978 19.939 1.00 87.56 415 ASP A CA 1
ATOM 3003 C C . ASP A 1 415 ? -44.260 -9.154 19.566 1.00 87.56 415 ASP A C 1
ATOM 3005 O O . ASP A 1 415 ? -44.302 -7.945 19.781 1.00 87.56 415 ASP A O 1
ATOM 3009 N N . VAL A 1 416 ? -45.247 -9.813 18.967 1.00 76.62 416 VAL A N 1
ATOM 3010 C CA . VAL A 1 416 ? -46.449 -9.184 18.423 1.00 76.62 416 VAL A CA 1
ATOM 3011 C C . VAL A 1 416 ? -47.679 -9.960 18.890 1.00 76.62 416 VAL A C 1
ATOM 3013 O O . VAL A 1 416 ? -47.785 -11.173 18.699 1.00 76.62 416 VAL A O 1
ATOM 3016 N N . LEU A 1 417 ? -48.669 -9.270 19.466 1.00 73.12 417 LEU A N 1
ATOM 3017 C CA . LEU A 1 417 ? -49.956 -9.886 19.831 1.00 73.12 417 LEU A CA 1
ATOM 3018 C C . LEU A 1 417 ? -50.862 -10.148 18.608 1.00 73.12 417 LEU A C 1
ATOM 3020 O O . LEU A 1 417 ? -51.862 -10.865 18.714 1.00 73.12 417 LEU A O 1
ATOM 3024 N N . SER A 1 418 ? -50.518 -9.591 17.440 1.00 62.44 418 SER A N 1
ATOM 3025 C CA . SER A 1 418 ? -51.212 -9.781 16.160 1.00 62.44 418 SER A CA 1
ATOM 3026 C C . SER A 1 418 ? -50.252 -10.341 15.091 1.00 62.44 418 SER A C 1
ATOM 3028 O O . SER A 1 418 ? -49.064 -10.059 15.156 1.00 62.44 418 SER A O 1
ATOM 3030 N N . PRO A 1 419 ? -50.709 -11.129 14.096 1.00 66.25 419 PRO A N 1
ATOM 3031 C CA . PRO A 1 419 ? -49.844 -11.888 13.175 1.00 66.25 419 PRO A CA 1
ATOM 3032 C C . PRO A 1 419 ? -49.169 -11.037 12.077 1.00 66.25 419 PRO A C 1
ATOM 3034 O O . PRO A 1 419 ? -48.996 -11.498 10.948 1.00 66.25 419 PRO A O 1
ATOM 3037 N N . ARG A 1 420 ? -48.837 -9.781 12.372 1.00 81.38 420 ARG A N 1
ATOM 3038 C CA . ARG A 1 420 ? -48.162 -8.862 11.456 1.00 81.38 420 ARG A CA 1
ATOM 3039 C C . ARG A 1 420 ? -46.644 -8.922 11.672 1.00 81.38 420 ARG A C 1
ATOM 3041 O O . ARG A 1 420 ? -46.188 -9.129 12.788 1.00 81.38 420 ARG A O 1
ATOM 3048 N N . SER A 1 421 ? -45.881 -8.732 10.598 1.00 84.31 421 SER A N 1
ATOM 3049 C CA . SER A 1 421 ? -44.436 -8.497 10.659 1.00 84.31 421 SER A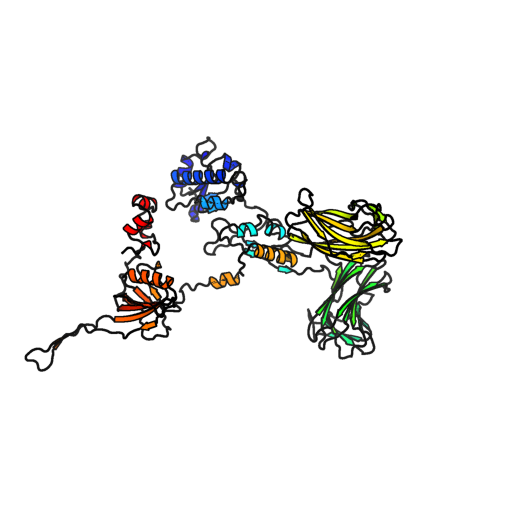 CA 1
ATOM 3050 C C . SER A 1 421 ? -44.124 -7.002 10.639 1.00 84.31 421 SER A C 1
ATOM 3052 O O . SER A 1 421 ? -44.861 -6.216 10.036 1.00 84.31 421 SER A O 1
ATOM 3054 N N . VAL A 1 422 ? -43.047 -6.634 11.326 1.00 88.00 422 VAL A N 1
ATOM 3055 C CA . VAL A 1 422 ? -42.536 -5.273 11.442 1.00 88.00 422 VAL A CA 1
ATOM 3056 C C . VAL A 1 422 ? -41.291 -5.144 10.554 1.00 88.00 422 VAL A C 1
ATOM 3058 O O . VAL A 1 422 ? -40.279 -5.806 10.826 1.00 88.00 422 VAL A O 1
ATOM 3061 N N . PRO A 1 423 ? -41.315 -4.309 9.502 1.00 92.44 423 PRO A N 1
ATOM 3062 C CA . PRO A 1 423 ? -40.155 -4.078 8.654 1.00 92.44 423 PRO A CA 1
ATOM 3063 C C . PRO A 1 423 ? -39.029 -3.470 9.490 1.00 92.44 423 PRO A C 1
ATOM 3065 O O . PRO A 1 423 ? -39.214 -2.459 10.166 1.00 92.44 423 PRO A O 1
ATOM 3068 N N . THR A 1 424 ? -37.866 -4.110 9.465 1.00 93.19 424 THR A N 1
ATOM 3069 C CA . THR A 1 424 ? -36.712 -3.765 10.293 1.00 93.19 424 THR A CA 1
ATOM 3070 C C . THR A 1 424 ? -35.431 -3.791 9.471 1.00 93.19 424 THR A C 1
ATOM 3072 O O . THR A 1 424 ? -35.287 -4.578 8.539 1.00 93.19 424 THR A O 1
ATOM 3075 N N . SER A 1 425 ? -34.469 -2.948 9.820 1.00 94.50 425 SER A N 1
ATOM 3076 C CA . SER A 1 425 ? -33.171 -2.857 9.148 1.00 94.50 425 SER A CA 1
ATOM 3077 C C . SER A 1 425 ? -32.047 -2.562 10.140 1.00 94.50 425 SER A C 1
ATOM 3079 O O . SER A 1 425 ? -32.304 -2.089 11.251 1.00 94.50 425 SER A O 1
ATOM 3081 N N . VAL A 1 426 ? -30.796 -2.821 9.744 1.00 93.69 426 VAL A N 1
ATOM 3082 C CA . VAL A 1 426 ? -29.625 -2.265 10.438 1.00 93.69 426 VAL A CA 1
ATOM 3083 C C . VAL A 1 426 ? -29.058 -1.089 9.696 1.00 93.69 426 VAL A C 1
ATOM 3085 O O . VAL A 1 426 ? -29.047 -1.045 8.468 1.00 93.69 426 VAL A O 1
ATOM 3088 N N . VAL A 1 427 ? -28.592 -0.128 10.477 1.00 94.69 427 VAL A N 1
ATOM 3089 C CA . VAL A 1 427 ? -28.148 1.156 9.974 1.00 94.69 427 VAL A CA 1
ATOM 3090 C C . VAL A 1 427 ? -26.816 1.499 10.613 1.00 94.69 427 VAL A C 1
ATOM 3092 O O . VAL A 1 427 ? -26.701 1.552 11.841 1.00 94.69 427 VAL A O 1
ATOM 3095 N N . PHE A 1 428 ? -25.825 1.779 9.776 1.00 95.75 428 PHE A N 1
ATOM 3096 C CA . PHE A 1 428 ? -24.704 2.612 10.176 1.00 95.75 428 PHE A CA 1
ATOM 3097 C C . PHE A 1 428 ? -25.131 4.060 10.028 1.00 95.75 428 PHE A C 1
ATOM 3099 O O . PHE A 1 428 ? -25.467 4.505 8.938 1.00 95.75 428 PHE A O 1
ATOM 3106 N N . TRP A 1 429 ? -25.115 4.801 11.119 1.00 96.12 429 TRP A N 1
ATOM 3107 C CA . TRP A 1 429 ? -25.170 6.250 11.113 1.00 96.12 429 TRP A CA 1
ATOM 3108 C C . TRP A 1 429 ? -23.753 6.777 11.202 1.00 96.12 429 TRP A C 1
ATOM 3110 O O . TRP A 1 429 ? -23.063 6.522 12.182 1.00 96.12 429 TRP A O 1
ATOM 3120 N N . TRP A 1 430 ? -23.321 7.528 10.205 1.00 96.69 430 TRP A N 1
ATOM 3121 C CA . TRP A 1 430 ? -21.996 8.122 10.184 1.00 96.69 430 TRP A CA 1
ATOM 3122 C C . TRP A 1 430 ? -22.078 9.550 10.681 1.00 96.69 430 TRP A C 1
ATOM 3124 O O . TRP A 1 430 ? -22.935 10.315 10.239 1.00 96.69 430 TRP A O 1
ATOM 3134 N N . TYR A 1 431 ? -21.183 9.913 11.587 1.00 96.69 431 TYR A N 1
ATOM 3135 C CA . TYR A 1 431 ? -21.123 11.239 12.175 1.00 96.69 431 TYR A CA 1
ATOM 3136 C C . TYR A 1 431 ? -19.759 11.863 11.921 1.00 96.69 431 TYR A C 1
ATOM 3138 O O . TYR A 1 431 ? -18.734 11.175 11.931 1.00 96.69 431 TYR A O 1
ATOM 3146 N N . ASP A 1 432 ? -19.749 13.175 11.727 1.00 95.88 432 ASP A N 1
ATOM 3147 C CA . ASP A 1 432 ? -18.520 13.952 11.645 1.00 95.88 432 ASP A CA 1
ATOM 3148 C C . ASP A 1 432 ? -17.852 14.074 13.022 1.00 95.88 432 ASP A C 1
ATOM 3150 O O . ASP A 1 432 ? -18.352 13.603 14.050 1.00 95.88 432 ASP A O 1
ATOM 3154 N N . ALA A 1 433 ? -16.687 14.718 13.054 1.00 90.44 433 ALA A N 1
ATOM 3155 C CA . ALA A 1 433 ? -15.912 14.906 14.278 1.00 90.44 433 ALA A CA 1
ATOM 3156 C C . ALA A 1 433 ? -16.623 15.773 15.336 1.00 90.44 433 ALA A C 1
ATOM 3158 O O . ALA A 1 433 ? -16.230 15.766 16.502 1.00 90.44 433 ALA A O 1
ATOM 3159 N N . GLN A 1 434 ? -17.656 16.528 14.953 1.00 94.06 434 GLN A N 1
ATOM 3160 C CA . GLN A 1 434 ? -18.476 17.336 15.853 1.00 94.06 434 GLN A CA 1
ATOM 3161 C C . GLN A 1 434 ? -19.725 16.578 16.331 1.00 94.06 434 GLN A C 1
ATOM 3163 O O . GLN A 1 434 ? -20.485 17.107 17.143 1.00 94.06 434 GLN A O 1
ATOM 3168 N N . GLY A 1 435 ? -19.919 15.339 15.866 1.00 91.06 435 GLY A N 1
ATOM 3169 C CA . GLY A 1 435 ? -21.073 14.507 16.179 1.00 91.06 435 GLY A CA 1
ATOM 3170 C C . GLY A 1 435 ? -22.311 14.836 15.344 1.00 91.06 435 GLY A C 1
ATOM 3171 O O . GLY A 1 435 ? -23.402 14.385 15.695 1.00 91.06 435 GLY A O 1
ATOM 3172 N N . ASN A 1 436 ? -22.186 15.610 14.259 1.00 95.69 436 ASN A N 1
ATOM 3173 C CA . ASN A 1 436 ? -23.301 15.836 13.343 1.00 95.69 436 ASN A CA 1
ATOM 3174 C C . ASN A 1 436 ? -23.442 14.638 12.396 1.00 95.69 436 ASN A C 1
ATOM 3176 O O . ASN A 1 436 ? -22.434 14.132 11.904 1.00 95.69 436 ASN A O 1
ATOM 3180 N N . PRO A 1 437 ? -24.669 14.180 12.099 1.00 94.62 437 PRO A N 1
ATOM 3181 C CA . PRO A 1 437 ? -24.876 13.093 11.151 1.00 94.62 437 PRO A CA 1
ATOM 3182 C C . PRO A 1 437 ? -24.479 13.532 9.734 1.00 94.62 437 PRO A C 1
ATOM 3184 O O . PRO A 1 437 ? -24.913 14.580 9.257 1.00 94.62 437 PRO A O 1
ATOM 3187 N N . ILE A 1 438 ? -23.680 12.709 9.061 1.00 95.44 438 ILE A N 1
ATOM 3188 C CA . ILE A 1 438 ? -23.225 12.901 7.677 1.00 95.44 438 ILE A CA 1
ATOM 3189 C C . ILE A 1 438 ? -24.154 12.162 6.727 1.00 95.44 438 ILE A C 1
ATOM 3191 O O . ILE A 1 438 ? -24.715 12.735 5.797 1.00 95.44 438 ILE A O 1
ATOM 3195 N N . SER A 1 439 ? -24.290 10.860 6.953 1.00 96.88 439 SER A N 1
ATOM 3196 C CA . SER A 1 439 ? -25.145 9.978 6.175 1.00 96.88 439 SER A CA 1
ATOM 3197 C C . SER A 1 439 ? -25.452 8.730 6.987 1.00 96.88 439 SER A C 1
ATOM 3199 O O . SER A 1 439 ? -24.967 8.554 8.108 1.00 96.88 439 SER A O 1
ATOM 3201 N N . SER A 1 440 ? -26.272 7.869 6.412 1.00 95.56 440 SER A N 1
ATOM 3202 C CA . SER A 1 440 ? -26.557 6.571 6.980 1.00 95.56 440 SER A CA 1
ATOM 3203 C C . SER A 1 440 ? -26.578 5.528 5.880 1.00 95.56 440 SER A C 1
ATOM 3205 O O . SER A 1 440 ? -27.244 5.740 4.865 1.00 95.56 440 SER A O 1
ATOM 3207 N N . ASP A 1 441 ? -25.918 4.403 6.114 1.00 96.31 441 ASP A N 1
ATOM 3208 C CA . ASP A 1 441 ? -26.032 3.224 5.270 1.00 96.31 441 ASP A CA 1
ATOM 3209 C C . ASP A 1 441 ? -26.967 2.238 5.948 1.00 96.31 441 ASP A C 1
ATOM 3211 O O . ASP A 1 441 ? -26.722 1.785 7.066 1.00 96.31 441 ASP A O 1
ATOM 3215 N N . GLN A 1 442 ? -28.063 1.940 5.268 1.00 95.00 442 GLN A N 1
ATOM 3216 C CA . GLN A 1 442 ? -29.119 1.076 5.763 1.00 95.00 442 GLN A CA 1
ATOM 3217 C C . GLN A 1 442 ? -29.122 -0.212 4.944 1.00 95.00 442 GLN A C 1
ATOM 3219 O O . GLN A 1 442 ? -29.062 -0.180 3.712 1.00 95.00 442 GLN A O 1
ATOM 3224 N N . SER A 1 443 ? -29.207 -1.348 5.629 1.00 93.12 443 SER A N 1
ATOM 3225 C CA . SER A 1 443 ? -29.425 -2.636 4.980 1.00 93.12 443 SER A CA 1
ATOM 3226 C C . SER A 1 443 ? -30.777 -2.660 4.262 1.00 93.12 443 SER A C 1
ATOM 3228 O O . SER A 1 443 ? -31.664 -1.846 4.522 1.00 93.12 443 SER A O 1
ATOM 3230 N N . ALA A 1 444 ? -31.000 -3.655 3.405 1.00 90.69 444 ALA A N 1
ATOM 3231 C CA . ALA A 1 444 ? -32.362 -3.955 2.975 1.00 90.69 444 ALA A CA 1
ATOM 3232 C C . ALA A 1 444 ? -33.269 -4.233 4.194 1.00 90.69 444 ALA A C 1
ATOM 3234 O O . ALA A 1 444 ? -32.796 -4.722 5.226 1.00 90.69 444 ALA A O 1
ATOM 3235 N N . GLN A 1 445 ? -34.559 -3.913 4.064 1.00 91.56 445 GLN A N 1
ATOM 3236 C CA . GLN A 1 445 ? -35.554 -4.206 5.093 1.00 91.56 445 GLN A CA 1
ATOM 3237 C C . GLN A 1 445 ? -35.836 -5.703 5.166 1.00 91.56 445 GLN A C 1
ATOM 3239 O O . GLN A 1 445 ? -35.921 -6.387 4.143 1.00 91.56 445 GLN A O 1
ATOM 3244 N N . ILE A 1 446 ? -36.028 -6.183 6.386 1.00 86.75 446 ILE A N 1
ATOM 3245 C CA . ILE A 1 446 ? -36.411 -7.549 6.708 1.00 86.75 446 ILE A CA 1
ATOM 3246 C C . ILE A 1 446 ? -37.671 -7.484 7.565 1.00 86.75 446 ILE A C 1
ATOM 3248 O O . ILE A 1 446 ? -37.753 -6.721 8.522 1.00 86.75 446 ILE A O 1
ATOM 3252 N N . GLU A 1 447 ? -38.663 -8.292 7.221 1.00 90.56 447 GLU A N 1
ATOM 3253 C CA . GLU A 1 447 ? -39.911 -8.398 7.972 1.00 90.56 447 GLU A CA 1
ATOM 3254 C C . GLU A 1 447 ? -39.680 -9.234 9.242 1.00 90.56 447 GLU A C 1
ATOM 3256 O O . GLU A 1 447 ? -39.608 -10.468 9.190 1.00 90.56 447 GLU A O 1
ATOM 3261 N N . LEU A 1 448 ? -39.541 -8.575 10.396 1.00 89.44 448 LEU A N 1
ATOM 3262 C CA . LEU A 1 448 ? -39.390 -9.258 11.679 1.00 89.44 448 LEU A CA 1
ATOM 3263 C C . LEU A 1 448 ? -40.759 -9.583 12.274 1.00 89.44 448 LEU A C 1
ATOM 3265 O O . LEU A 1 448 ? -41.599 -8.714 12.478 1.00 89.44 448 LEU A O 1
ATOM 3269 N N . GLY A 1 449 ? -40.986 -10.860 12.557 1.00 87.12 449 GLY A N 1
ATOM 3270 C CA . GLY A 1 449 ? -42.101 -11.332 13.376 1.00 87.12 449 GLY A CA 1
ATOM 3271 C C . GLY A 1 449 ? -41.576 -11.996 14.654 1.00 87.12 449 GLY A C 1
ATOM 3272 O O . GLY A 1 449 ? -40.444 -11.722 15.055 1.00 87.12 449 GLY A O 1
ATOM 3273 N N . PRO A 1 450 ? -42.321 -12.940 15.251 1.00 86.75 450 PRO A N 1
ATOM 3274 C CA . PRO A 1 450 ? -41.934 -13.576 16.516 1.00 86.75 450 PRO A CA 1
ATOM 3275 C C . PRO A 1 450 ? -40.749 -14.557 16.408 1.00 86.75 450 PRO A C 1
ATOM 3277 O O . PRO A 1 450 ? -40.346 -15.143 17.408 1.00 86.75 450 PRO A O 1
ATOM 3280 N N . ALA A 1 451 ? -40.203 -14.787 15.208 1.00 86.44 451 ALA A N 1
ATOM 3281 C CA . ALA A 1 451 ? -39.057 -15.670 14.990 1.00 86.44 451 ALA A CA 1
ATOM 3282 C C . ALA A 1 451 ? -37.737 -14.883 14.987 1.00 86.44 451 ALA A C 1
ATOM 3284 O O . ALA A 1 451 ? -37.648 -13.837 14.343 1.00 86.44 451 ALA A O 1
ATOM 3285 N N . VAL A 1 452 ? -36.716 -15.430 15.656 1.00 83.62 452 VAL A N 1
ATOM 3286 C CA . VAL A 1 452 ? -35.348 -14.884 15.704 1.00 83.62 452 VAL A CA 1
ATOM 3287 C C . VAL A 1 452 ? -34.717 -14.897 14.314 1.00 83.62 452 VAL A C 1
ATOM 3289 O O . VAL A 1 452 ? -34.732 -15.923 13.635 1.00 83.62 452 VAL A O 1
ATOM 3292 N N . GLN A 1 453 ? -34.149 -13.766 13.905 1.00 85.06 453 GLN A N 1
ATOM 3293 C CA . GLN A 1 453 ? -33.441 -13.601 12.637 1.00 85.06 453 GLN A CA 1
ATOM 3294 C C . GLN A 1 453 ? -32.113 -12.867 12.861 1.00 85.06 453 GLN A C 1
ATOM 3296 O O . GLN A 1 453 ? -32.050 -11.948 13.679 1.00 85.06 453 GLN A O 1
ATOM 3301 N N . THR A 1 454 ? -31.072 -13.263 12.122 1.00 81.12 454 THR A N 1
ATOM 3302 C CA . THR A 1 454 ? -29.748 -12.616 12.104 1.00 81.12 454 THR A CA 1
ATOM 3303 C C . THR A 1 454 ? -29.577 -11.808 10.828 1.00 81.12 454 THR A C 1
ATOM 3305 O O . THR A 1 454 ? -30.017 -12.208 9.749 1.00 81.12 454 THR A O 1
ATOM 3308 N N . PHE A 1 455 ? -28.929 -10.662 10.954 1.00 81.62 455 PHE A N 1
ATOM 3309 C CA . PHE A 1 455 ? -28.707 -9.700 9.896 1.00 81.62 455 PHE A CA 1
ATOM 3310 C C . PHE A 1 455 ? -27.284 -9.175 9.995 1.00 81.62 455 PHE A C 1
ATOM 3312 O O . PHE A 1 455 ? -26.816 -8.776 11.058 1.00 81.62 455 PHE A O 1
ATOM 3319 N N . SER A 1 456 ? -26.603 -9.160 8.858 1.00 80.69 456 SER A N 1
ATOM 3320 C CA . SER A 1 456 ? -25.245 -8.653 8.744 1.00 80.69 456 SER A CA 1
ATOM 3321 C C . SER A 1 456 ? -25.171 -7.611 7.647 1.00 80.69 456 SER A C 1
ATOM 3323 O O . SER A 1 456 ? -25.804 -7.757 6.597 1.00 80.69 456 SER A O 1
ATOM 3325 N N . PHE A 1 457 ? -24.369 -6.584 7.861 1.00 85.81 457 PHE A N 1
ATOM 3326 C CA . PHE A 1 457 ? -24.188 -5.526 6.892 1.00 85.81 457 PHE A CA 1
ATOM 3327 C C . PHE A 1 457 ? -22.783 -4.956 7.014 1.00 85.81 457 PHE A C 1
ATOM 3329 O O . PHE A 1 457 ? -22.354 -4.571 8.098 1.00 85.81 457 PHE A O 1
ATOM 3336 N N . THR A 1 458 ? -22.070 -4.905 5.894 1.00 82.12 458 THR A N 1
ATOM 3337 C CA . THR A 1 458 ? -20.786 -4.214 5.813 1.00 82.12 458 THR A CA 1
ATOM 3338 C C . THR A 1 458 ? -21.014 -2.882 5.136 1.00 82.12 458 THR A C 1
ATOM 3340 O O . THR A 1 458 ? -21.607 -2.829 4.058 1.00 82.12 458 THR A O 1
ATOM 3343 N N . ALA A 1 459 ? -20.512 -1.821 5.749 1.00 83.56 459 ALA A N 1
ATOM 3344 C CA . ALA A 1 459 ? -20.486 -0.510 5.136 1.00 83.56 459 ALA A CA 1
ATOM 3345 C C . ALA A 1 459 ? -19.106 0.113 5.305 1.00 83.56 459 ALA A C 1
ATOM 3347 O O . ALA A 1 459 ? -18.393 -0.130 6.284 1.00 83.56 459 ALA A O 1
ATOM 3348 N N . THR A 1 460 ? -18.738 0.913 4.316 1.00 82.38 460 THR A N 1
ATOM 3349 C CA . THR A 1 460 ? -17.509 1.692 4.332 1.00 82.38 460 THR A CA 1
ATOM 3350 C C . THR A 1 460 ? -17.841 3.079 4.837 1.00 82.38 460 THR A C 1
ATOM 3352 O O . THR A 1 460 ? -18.753 3.719 4.315 1.00 82.38 460 THR A O 1
ATOM 3355 N N . ALA A 1 461 ? -17.104 3.551 5.837 1.00 85.31 461 ALA A N 1
ATOM 3356 C CA . ALA A 1 461 ? -17.333 4.874 6.387 1.00 85.31 461 ALA A CA 1
ATOM 3357 C C . ALA A 1 461 ? -17.186 5.942 5.276 1.00 85.31 461 ALA A C 1
ATOM 3359 O O . ALA A 1 461 ? -16.158 5.979 4.592 1.00 85.31 461 ALA A O 1
ATOM 3360 N N . PRO A 1 462 ? -18.193 6.800 5.058 1.00 88.25 462 PRO A N 1
ATOM 3361 C CA . PRO A 1 462 ? -18.207 7.786 3.988 1.00 88.25 462 PRO A CA 1
ATOM 3362 C C . PRO A 1 462 ? -17.243 8.933 4.289 1.00 88.25 462 PRO A C 1
ATOM 3364 O O . PRO A 1 462 ? -16.744 9.086 5.407 1.00 88.25 462 PRO A O 1
ATOM 3367 N N . ALA A 1 463 ? -17.041 9.788 3.288 1.00 87.56 463 ALA A N 1
ATOM 3368 C CA . ALA A 1 463 ? -16.198 10.963 3.431 1.00 87.56 463 ALA A CA 1
ATOM 3369 C C . ALA A 1 463 ? -16.621 11.842 4.624 1.00 87.56 463 ALA A C 1
ATOM 3371 O O . ALA A 1 463 ? -17.794 12.198 4.757 1.00 87.56 463 ALA A O 1
ATOM 3372 N N . GLY A 1 464 ? -15.661 12.193 5.481 1.00 85.62 464 GLY A N 1
ATOM 3373 C CA . GLY A 1 464 ? -15.854 12.997 6.686 1.00 85.62 464 GLY A CA 1
ATOM 3374 C C . GLY A 1 464 ? -16.267 12.230 7.947 1.00 85.62 464 GLY A C 1
ATOM 3375 O O . GLY A 1 464 ? -16.378 12.859 9.001 1.00 85.62 464 GLY A O 1
ATOM 3376 N N . ALA A 1 465 ? -16.503 10.914 7.883 1.00 92.06 465 ALA A N 1
ATOM 3377 C CA . ALA A 1 465 ? -16.917 10.127 9.045 1.00 92.06 465 ALA A CA 1
ATOM 3378 C C . ALA A 1 465 ? -15.790 9.988 10.084 1.00 92.06 465 ALA A C 1
ATOM 3380 O O . ALA A 1 465 ? -14.693 9.533 9.770 1.00 92.06 465 ALA A O 1
ATOM 3381 N N . ALA A 1 466 ? -16.086 10.357 11.333 1.00 86.94 466 ALA A N 1
ATOM 3382 C CA . ALA A 1 466 ? -15.171 10.272 12.478 1.00 86.94 466 ALA A CA 1
ATOM 3383 C C . ALA A 1 466 ? -15.696 9.353 13.593 1.00 86.94 466 ALA A C 1
ATOM 3385 O O . ALA A 1 466 ? -14.935 8.768 14.365 1.00 86.94 466 ALA A O 1
ATOM 3386 N N . THR A 1 467 ? -17.017 9.225 13.704 1.00 93.38 467 THR A N 1
ATOM 3387 C CA . THR A 1 467 ? -17.652 8.215 14.552 1.00 93.38 467 THR A CA 1
ATOM 3388 C C . THR A 1 467 ? -18.829 7.598 13.818 1.00 93.38 467 THR A C 1
ATOM 3390 O O . THR A 1 467 ? -19.365 8.170 12.869 1.00 93.38 467 THR A O 1
ATOM 3393 N N . MET A 1 468 ? -19.244 6.422 14.261 1.00 96.50 468 MET A N 1
ATOM 3394 C CA . MET A 1 468 ? -20.456 5.767 13.820 1.00 96.50 468 MET A CA 1
ATOM 3395 C C . MET A 1 468 ? -21.393 5.526 15.002 1.00 96.50 468 MET A C 1
ATOM 3397 O O . MET A 1 468 ? -20.992 5.364 16.160 1.00 96.50 468 MET A O 1
ATOM 3401 N N . GLY A 1 469 ? -22.676 5.500 14.694 1.00 95.38 469 GLY A N 1
ATOM 3402 C CA . GLY A 1 469 ? -23.685 4.853 15.497 1.00 95.38 469 GLY A CA 1
ATOM 3403 C C . GLY A 1 469 ? -24.171 3.639 14.745 1.00 95.38 469 GLY A C 1
ATOM 3404 O O . GLY A 1 469 ? -24.475 3.721 13.563 1.00 95.38 469 GLY A O 1
ATOM 3405 N N . VAL A 1 470 ? -24.257 2.515 15.429 1.00 93.75 470 VAL A N 1
ATOM 3406 C CA . VAL A 1 470 ? -24.876 1.322 14.866 1.00 93.75 470 VAL A CA 1
ATOM 3407 C C . VAL A 1 470 ? -26.272 1.214 15.439 1.00 93.75 470 VAL A C 1
ATOM 3409 O O . VAL A 1 470 ? -26.471 1.494 16.625 1.00 93.75 470 VAL A O 1
ATOM 3412 N N . ARG A 1 471 ? -27.256 0.934 14.589 1.00 94.06 471 ARG A N 1
ATOM 3413 C CA . ARG A 1 471 ? -28.670 0.886 14.957 1.00 94.06 471 ARG A CA 1
ATOM 3414 C C . ARG A 1 471 ? -29.338 -0.333 14.359 1.00 94.06 471 ARG A C 1
ATOM 3416 O O . ARG A 1 471 ? -29.037 -0.706 13.231 1.00 94.06 471 ARG A O 1
ATOM 3423 N N . ILE A 1 472 ? -30.302 -0.872 15.089 1.00 93.44 472 ILE A N 1
ATOM 3424 C CA . ILE A 1 472 ? -31.431 -1.589 14.514 1.00 93.44 472 ILE A CA 1
ATOM 3425 C C . ILE A 1 472 ? -32.637 -0.650 14.516 1.00 93.44 472 ILE A C 1
ATOM 3427 O O . ILE A 1 472 ? -32.842 0.110 15.468 1.00 93.44 472 ILE A O 1
ATOM 3431 N N . ARG A 1 473 ? -33.407 -0.666 13.434 1.00 93.44 473 ARG A N 1
ATOM 3432 C CA . ARG A 1 473 ? -34.470 0.298 13.167 1.00 93.44 473 ARG A CA 1
ATOM 3433 C C . ARG A 1 473 ? -35.750 -0.416 12.763 1.00 93.44 473 ARG A C 1
ATOM 3435 O O . ARG A 1 473 ? -35.758 -1.085 11.739 1.00 93.44 473 ARG A O 1
ATOM 3442 N N . MET A 1 474 ? -36.821 -0.213 13.527 1.00 92.81 474 MET A N 1
ATOM 3443 C CA . MET A 1 474 ? -38.192 -0.534 13.127 1.00 92.81 474 MET A CA 1
ATOM 3444 C C . MET A 1 474 ? -38.694 0.577 12.207 1.00 92.81 474 MET A C 1
ATOM 3446 O O . MET A 1 474 ? -38.785 1.744 12.604 1.00 92.81 474 MET A O 1
ATOM 3450 N N . ASP A 1 475 ? -38.956 0.223 10.956 1.00 89.00 475 ASP A N 1
ATOM 3451 C CA . ASP A 1 475 ? -39.158 1.176 9.872 1.00 89.00 475 ASP A CA 1
ATOM 3452 C C . ASP A 1 475 ? -40.606 1.680 9.734 1.00 89.00 475 ASP A C 1
ATOM 3454 O O . ASP A 1 475 ? -40.827 2.686 9.054 1.00 89.00 475 ASP A O 1
ATOM 3458 N N . ASP A 1 476 ? -41.584 1.049 10.393 1.00 87.56 4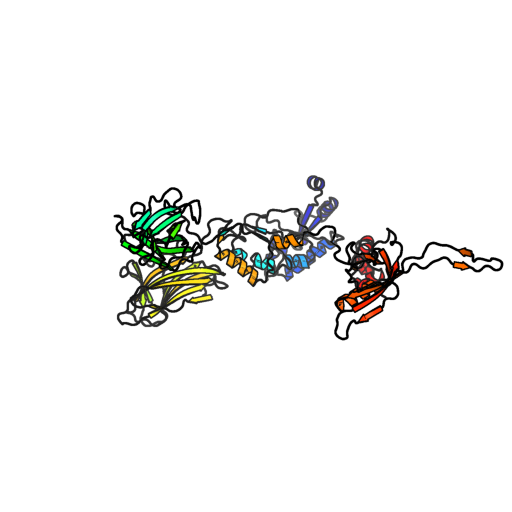76 ASP A N 1
ATOM 3459 C CA . ASP A 1 476 ? -42.980 1.506 10.455 1.00 87.56 476 ASP A CA 1
ATOM 3460 C C . ASP A 1 476 ? -43.393 1.995 11.863 1.00 87.56 476 ASP A C 1
ATOM 3462 O O . ASP A 1 476 ? -42.540 2.332 12.685 1.00 87.56 476 ASP A O 1
ATOM 3466 N N . THR A 1 477 ? -44.693 2.219 12.112 1.00 85.25 477 THR A N 1
ATOM 3467 C CA . THR A 1 477 ? -45.209 2.645 13.434 1.00 85.25 477 THR A CA 1
ATOM 3468 C C . THR A 1 477 ? -45.646 1.423 14.210 1.00 85.25 477 THR A C 1
ATOM 3470 O O . THR A 1 477 ? -46.824 1.065 14.106 1.00 85.25 477 THR A O 1
ATOM 3473 N N . PRO A 1 478 ? -44.742 0.792 14.979 1.00 83.12 478 PRO A N 1
ATOM 3474 C CA . PRO A 1 478 ? -45.135 -0.360 15.749 1.00 83.12 478 PRO A CA 1
ATOM 3475 C C . PRO A 1 478 ? -46.109 0.078 16.844 1.00 83.12 478 PRO A C 1
ATOM 3477 O O . PRO A 1 478 ? -45.962 1.148 17.453 1.00 83.12 478 PRO A O 1
ATOM 3480 N N . ALA A 1 479 ? -47.133 -0.733 17.079 1.00 85.94 479 ALA A N 1
ATOM 3481 C CA . ALA A 1 479 ? -48.036 -0.555 18.202 1.00 85.94 479 ALA A CA 1
ATOM 3482 C C . ALA A 1 479 ? -47.276 -0.740 19.528 1.00 85.94 479 ALA A C 1
ATOM 3484 O O . ALA A 1 479 ? -46.196 -1.323 19.582 1.00 85.94 479 ALA A O 1
ATOM 3485 N N . SER A 1 480 ? -47.816 -0.215 20.632 1.00 85.56 480 SER A N 1
ATOM 3486 C CA . SER A 1 480 ? -47.128 -0.261 21.936 1.00 85.56 480 SER A CA 1
ATOM 3487 C C . SER A 1 480 ? -46.901 -1.680 22.476 1.00 85.56 480 SER A C 1
ATOM 3489 O O . SER A 1 480 ? -46.147 -1.865 23.425 1.00 85.56 480 SER A O 1
ATOM 3491 N N . ASP A 1 481 ? -47.594 -2.660 21.905 1.00 85.50 481 ASP A N 1
ATOM 3492 C CA . ASP A 1 481 ? -47.501 -4.087 22.189 1.00 85.50 481 ASP A CA 1
ATOM 3493 C C . ASP A 1 481 ? -46.657 -4.871 21.162 1.00 85.50 481 ASP A C 1
ATOM 3495 O O . ASP A 1 481 ? -46.611 -6.094 21.248 1.00 85.50 481 ASP A O 1
ATOM 3499 N N . GLU A 1 482 ? -45.981 -4.199 20.221 1.00 89.62 482 GLU A N 1
ATOM 3500 C CA . GLU A 1 482 ? -45.066 -4.805 19.238 1.00 89.62 482 GLU A CA 1
ATOM 3501 C C . GLU A 1 482 ? -43.597 -4.595 19.669 1.00 89.62 482 GLU A C 1
ATOM 3503 O O . GLU A 1 482 ? -42.923 -3.659 19.244 1.00 89.62 482 GLU A O 1
ATOM 3508 N N . ILE A 1 483 ? -43.105 -5.436 20.582 1.00 92.19 483 ILE A N 1
ATOM 3509 C CA . ILE A 1 483 ? -41.844 -5.233 21.320 1.00 92.19 483 ILE A CA 1
ATOM 3510 C C . ILE A 1 483 ? -40.653 -5.858 20.576 1.00 92.19 483 ILE A C 1
ATOM 3512 O O . ILE A 1 483 ? -40.666 -7.052 20.289 1.00 92.19 483 ILE A O 1
ATOM 3516 N N . LEU A 1 484 ? -39.588 -5.089 20.305 1.00 93.38 484 LEU A N 1
ATOM 3517 C CA . LEU A 1 484 ? -38.347 -5.612 19.708 1.00 93.38 484 LEU A CA 1
ATOM 3518 C C . LEU A 1 484 ? -37.460 -6.251 20.773 1.00 93.38 484 LEU A C 1
ATOM 3520 O O . LEU A 1 484 ? -37.157 -5.620 21.783 1.00 93.38 484 LEU A O 1
ATOM 3524 N N . TYR A 1 485 ? -36.931 -7.429 20.483 1.00 93.94 485 TYR A N 1
ATOM 3525 C CA . TYR A 1 485 ? -35.891 -8.082 21.263 1.00 93.94 485 TYR A CA 1
ATOM 3526 C C . TYR A 1 485 ? -34.630 -8.243 20.417 1.00 93.94 485 TYR A C 1
ATOM 3528 O O . TYR A 1 485 ? -34.671 -8.864 19.357 1.00 93.94 485 TYR A O 1
ATOM 3536 N N . VAL A 1 486 ? -33.504 -7.710 20.894 1.00 92.12 486 VAL A N 1
ATOM 3537 C CA . VAL A 1 486 ? -32.180 -7.856 20.268 1.00 92.12 486 VAL A CA 1
ATOM 3538 C C . VAL A 1 486 ? -31.296 -8.680 21.192 1.00 92.12 486 VAL A C 1
ATOM 3540 O O . VAL A 1 486 ? -31.034 -8.281 22.326 1.00 92.12 486 VAL A O 1
ATOM 3543 N N . THR A 1 487 ? -30.858 -9.842 20.728 1.00 85.88 487 THR A N 1
ATOM 3544 C CA . THR A 1 487 ? -30.068 -10.797 21.520 1.00 85.88 487 THR A CA 1
ATOM 3545 C C . THR A 1 487 ? -28.579 -10.713 21.206 1.00 85.88 487 THR A C 1
ATOM 3547 O O . THR A 1 487 ? -27.761 -11.141 22.009 1.00 85.88 487 THR A O 1
ATOM 3550 N N . TYR A 1 488 ? -28.216 -10.159 20.048 1.00 82.56 488 TYR A N 1
ATOM 3551 C CA . TYR A 1 488 ? -26.827 -10.005 19.624 1.00 82.56 488 TYR A CA 1
ATOM 3552 C C . TYR A 1 488 ? -26.670 -8.787 18.715 1.00 82.56 488 TYR A C 1
ATOM 3554 O O . TYR A 1 488 ? -27.550 -8.526 17.898 1.00 82.56 488 TYR A O 1
ATOM 3562 N N . PHE A 1 489 ? -25.575 -8.041 18.843 1.00 86.50 489 PHE A N 1
ATOM 3563 C CA . PHE A 1 489 ? -25.220 -6.920 17.979 1.00 86.50 489 PHE A CA 1
ATOM 3564 C C . PHE A 1 489 ? -23.716 -6.612 18.076 1.00 86.50 489 PHE A C 1
ATOM 3566 O O . PHE A 1 489 ? -23.295 -5.911 18.992 1.00 86.50 489 PHE A O 1
ATOM 3573 N N . ARG A 1 490 ? -22.902 -7.076 17.120 1.00 82.69 490 ARG A N 1
ATOM 3574 C CA . ARG A 1 490 ? -21.451 -6.835 17.012 1.00 82.69 490 ARG A CA 1
ATOM 3575 C C . ARG A 1 490 ? -21.052 -5.899 15.872 1.00 82.69 490 ARG A C 1
ATOM 3577 O O . ARG A 1 490 ? -21.764 -5.772 14.880 1.00 82.69 490 ARG A O 1
ATOM 3584 N N . VAL A 1 491 ? -19.862 -5.317 16.007 1.00 84.06 491 VAL A N 1
ATOM 3585 C CA . VAL A 1 491 ? -19.136 -4.547 14.992 1.00 84.06 491 VAL A CA 1
ATOM 3586 C C . VAL A 1 491 ? -17.668 -4.984 14.980 1.00 84.06 491 VAL A C 1
ATOM 3588 O O . VAL A 1 491 ? -17.071 -5.021 16.051 1.00 84.06 491 VAL A O 1
ATOM 3591 N N . SER A 1 492 ? -17.049 -5.282 13.834 1.00 75.94 492 SER A N 1
ATOM 3592 C CA . SER A 1 492 ? -15.636 -5.727 13.770 1.00 75.94 492 SER A CA 1
ATOM 3593 C C . SER A 1 492 ? -14.847 -5.188 12.560 1.00 75.94 492 SER A C 1
ATOM 3595 O O . SER A 1 492 ? -15.424 -4.571 11.658 1.00 75.94 492 SER A O 1
ATOM 3597 N N . THR A 1 493 ? -13.518 -5.405 12.570 1.00 67.81 493 THR A N 1
ATOM 3598 C CA . THR A 1 493 ? -12.582 -5.196 11.438 1.00 67.81 493 THR A CA 1
ATOM 3599 C C . THR A 1 493 ? -11.872 -6.510 11.051 1.00 67.81 493 THR A C 1
ATOM 3601 O O . THR A 1 493 ? -11.730 -7.365 11.925 1.00 67.81 493 THR A O 1
ATOM 3604 N N . PRO A 1 494 ? -11.359 -6.669 9.816 1.00 55.34 494 PRO A N 1
ATOM 3605 C CA . PRO A 1 494 ? -10.614 -7.871 9.364 1.00 55.34 494 PRO A CA 1
ATOM 3606 C C . PRO A 1 494 ? -9.198 -8.033 10.013 1.00 55.34 494 PRO A C 1
ATOM 3608 O O . PRO A 1 494 ? -8.790 -7.134 10.749 1.00 55.34 494 PRO A O 1
ATOM 3611 N N . ALA A 1 495 ? -8.456 -9.157 9.843 1.00 58.50 495 ALA A N 1
ATOM 3612 C CA . ALA A 1 495 ? -7.360 -9.601 10.757 1.00 58.50 495 ALA A CA 1
ATOM 3613 C C . ALA A 1 495 ? -5.889 -9.552 10.225 1.00 58.50 495 ALA A C 1
ATOM 3615 O O . ALA A 1 495 ? -5.564 -10.186 9.224 1.00 58.50 495 ALA A O 1
ATOM 3616 N N . VAL A 1 496 ? -4.961 -8.927 10.992 1.00 61.66 496 VAL A N 1
ATOM 3617 C CA . VAL A 1 496 ? -3.484 -8.818 10.765 1.00 61.66 496 VAL A CA 1
ATOM 3618 C C . VAL A 1 496 ? -2.648 -9.029 12.036 1.00 61.66 496 VAL A C 1
ATOM 3620 O O . VAL A 1 496 ? -3.071 -8.631 13.119 1.00 61.66 496 VAL A O 1
ATOM 3623 N N . THR A 1 497 ? -1.434 -9.612 11.928 1.00 59.75 497 THR A N 1
ATOM 3624 C CA . THR A 1 497 ? -0.622 -10.038 13.102 1.00 59.75 497 THR A CA 1
ATOM 3625 C C . THR A 1 497 ? 0.777 -9.415 13.255 1.00 59.75 497 THR A C 1
ATOM 3627 O O . THR A 1 497 ? 1.393 -9.562 14.312 1.00 59.75 497 THR A O 1
ATOM 3630 N N . ALA A 1 498 ? 1.301 -8.702 12.253 1.00 67.62 498 ALA A N 1
ATOM 3631 C CA . ALA A 1 498 ? 2.603 -8.026 12.335 1.00 67.62 498 ALA A CA 1
ATOM 3632 C C . ALA A 1 498 ? 2.636 -6.724 11.519 1.00 67.62 498 ALA A C 1
ATOM 3634 O O . ALA A 1 498 ? 1.939 -6.609 10.521 1.00 67.62 498 ALA A O 1
ATOM 3635 N N . THR A 1 499 ? 3.509 -5.772 11.872 1.00 65.38 499 THR A N 1
ATOM 3636 C CA . THR A 1 499 ? 3.692 -4.506 11.119 1.00 65.38 499 THR A CA 1
ATOM 3637 C C . THR A 1 499 ? 4.311 -4.691 9.728 1.00 65.38 499 THR A C 1
ATOM 3639 O O . THR A 1 499 ? 4.357 -3.768 8.922 1.00 65.38 499 THR A O 1
ATOM 3642 N N . THR A 1 500 ? 4.808 -5.890 9.425 1.00 71.06 500 THR A N 1
ATOM 3643 C CA . THR A 1 500 ? 5.224 -6.301 8.077 1.00 71.06 500 THR A CA 1
ATOM 3644 C C . THR A 1 500 ? 4.080 -6.919 7.269 1.00 71.06 500 THR A C 1
ATOM 3646 O O . THR A 1 500 ? 4.281 -7.271 6.110 1.00 71.06 500 THR A O 1
ATOM 3649 N N . GLN A 1 501 ? 2.905 -7.097 7.867 1.00 78.25 501 GLN A N 1
ATOM 3650 C CA . GLN A 1 501 ? 1.719 -7.644 7.221 1.00 78.25 501 GLN A CA 1
ATOM 3651 C C . GLN A 1 501 ? 0.683 -6.547 7.019 1.00 78.25 501 GLN A C 1
ATOM 3653 O O . GLN A 1 501 ? 0.538 -5.676 7.869 1.00 78.25 501 GLN A O 1
ATOM 3658 N N . ILE A 1 502 ? -0.055 -6.624 5.924 1.00 78.12 502 ILE A N 1
ATOM 3659 C CA . ILE A 1 502 ? -1.246 -5.810 5.684 1.00 78.12 502 ILE A CA 1
ATOM 3660 C C . ILE A 1 502 ? -2.416 -6.742 5.374 1.00 78.12 502 ILE A C 1
ATOM 3662 O O . ILE A 1 502 ? -2.211 -7.739 4.668 1.00 78.12 502 ILE A O 1
ATOM 3666 N N . SER A 1 503 ? -3.608 -6.452 5.902 1.00 77.06 503 SER A N 1
ATOM 3667 C CA . SER A 1 503 ? -4.800 -7.248 5.595 1.00 77.06 503 SER A CA 1
ATOM 3668 C C . SER A 1 503 ? -5.103 -7.087 4.123 1.00 77.06 503 SER A C 1
ATOM 3670 O O . SER A 1 503 ? -4.796 -6.063 3.498 1.00 77.06 503 SER A O 1
ATOM 3672 N N . LYS A 1 504 ? -5.753 -8.094 3.551 1.00 71.50 504 LYS A N 1
ATOM 3673 C CA . LYS A 1 504 ? -6.252 -7.972 2.191 1.00 71.50 504 LYS A CA 1
ATOM 3674 C C . LYS A 1 504 ? -7.179 -6.753 2.037 1.00 71.50 504 LYS A C 1
ATOM 3676 O O . LYS A 1 504 ? -7.065 -6.053 1.032 1.00 71.50 504 LYS A O 1
ATOM 3681 N N . SER A 1 505 ? -8.025 -6.457 3.029 1.00 64.94 505 SER A N 1
ATOM 3682 C CA . SER A 1 505 ? -8.911 -5.285 3.007 1.00 64.94 505 SER A CA 1
ATOM 3683 C C . SER A 1 505 ? -8.153 -3.958 2.969 1.00 64.94 505 SER A C 1
ATOM 3685 O O . SER A 1 505 ? -8.483 -3.090 2.160 1.00 64.94 505 SER A O 1
ATOM 3687 N N . ASP A 1 506 ? -7.113 -3.800 3.787 1.00 73.44 506 ASP A N 1
ATOM 3688 C CA . ASP A 1 506 ? -6.371 -2.539 3.849 1.00 73.44 506 ASP A CA 1
ATOM 3689 C C . ASP A 1 506 ? -5.420 -2.372 2.663 1.00 73.44 506 ASP A C 1
ATOM 3691 O O . ASP A 1 506 ? -5.178 -1.255 2.198 1.00 73.44 506 ASP A O 1
ATOM 3695 N N . PHE A 1 507 ? -4.916 -3.478 2.112 1.00 79.56 507 PHE A N 1
ATOM 3696 C CA . PHE A 1 507 ? -4.198 -3.458 0.844 1.00 79.56 507 PHE A CA 1
ATOM 3697 C C . PHE A 1 507 ? -5.097 -2.967 -0.295 1.00 79.56 507 PHE A C 1
ATOM 3699 O O . PHE A 1 507 ? -4.707 -2.056 -1.030 1.00 79.56 507 PHE A O 1
ATOM 3706 N N . ASP A 1 508 ? -6.302 -3.531 -0.419 1.00 73.88 508 ASP A N 1
ATOM 3707 C CA . ASP A 1 508 ? -7.260 -3.140 -1.455 1.00 73.88 508 ASP A CA 1
ATOM 3708 C C . ASP A 1 508 ? -7.661 -1.655 -1.289 1.00 73.88 508 ASP A C 1
ATOM 3710 O O . ASP A 1 508 ? -7.634 -0.906 -2.267 1.00 73.88 508 ASP A O 1
ATOM 3714 N N . MET A 1 509 ? -7.865 -1.174 -0.052 1.00 78.06 509 MET A N 1
ATOM 3715 C CA . MET A 1 509 ? -8.097 0.249 0.255 1.00 78.06 509 MET A CA 1
ATOM 3716 C C . MET A 1 509 ? -6.968 1.162 -0.253 1.00 78.06 509 MET A C 1
ATOM 3718 O O . MET A 1 509 ? -7.229 2.195 -0.878 1.00 78.06 509 MET A O 1
ATOM 3722 N N . VAL A 1 510 ? -5.700 0.801 -0.018 1.00 79.62 510 VAL A N 1
ATOM 3723 C CA . VAL A 1 510 ? -4.546 1.579 -0.503 1.00 79.62 510 VAL A CA 1
ATOM 3724 C C . VAL A 1 510 ? -4.486 1.584 -2.034 1.00 79.62 510 VAL A C 1
ATOM 3726 O O . VAL A 1 510 ? -4.190 2.619 -2.638 1.00 79.62 510 VAL A O 1
ATOM 3729 N N . MET A 1 511 ? -4.793 0.462 -2.686 1.00 80.56 511 MET A N 1
ATOM 3730 C CA . MET A 1 511 ? -4.790 0.362 -4.148 1.00 80.56 511 MET A CA 1
ATOM 3731 C C . MET A 1 511 ? -5.932 1.157 -4.797 1.00 80.56 511 MET A C 1
ATOM 3733 O O . MET A 1 511 ? -5.702 1.855 -5.791 1.00 80.56 511 MET A O 1
ATOM 3737 N N . ASP A 1 512 ? -7.125 1.148 -4.206 1.00 75.25 512 ASP A N 1
ATOM 3738 C CA . ASP A 1 512 ? -8.261 1.962 -4.647 1.00 75.25 512 ASP A CA 1
ATOM 3739 C C . ASP A 1 512 ? -7.980 3.458 -4.472 1.00 75.25 512 ASP A C 1
ATOM 3741 O O . ASP A 1 512 ? -8.253 4.272 -5.362 1.00 75.25 512 ASP A O 1
ATOM 3745 N N . ALA A 1 513 ? -7.346 3.830 -3.360 1.00 77.75 513 ALA A N 1
ATOM 3746 C CA . ALA A 1 513 ? -6.883 5.184 -3.088 1.00 77.75 513 ALA A CA 1
ATOM 3747 C C . ALA A 1 513 ? -5.858 5.682 -4.127 1.00 77.75 513 ALA A C 1
ATOM 3749 O O . ALA A 1 513 ? -5.869 6.858 -4.498 1.00 77.75 513 ALA A O 1
ATOM 3750 N N . ILE A 1 514 ? -4.977 4.813 -4.618 1.00 81.25 514 ILE A N 1
ATOM 3751 C CA . ILE A 1 514 ? -4.032 5.124 -5.699 1.00 81.25 514 ILE A CA 1
ATOM 3752 C C . ILE A 1 514 ? -4.769 5.311 -7.031 1.00 81.25 514 ILE A C 1
ATOM 3754 O O . ILE A 1 514 ? -4.503 6.276 -7.759 1.00 81.25 514 ILE A O 1
ATOM 3758 N N . ALA A 1 515 ? -5.699 4.406 -7.346 1.00 74.88 515 ALA A N 1
ATOM 3759 C CA . ALA A 1 515 ? -6.473 4.439 -8.582 1.00 74.88 515 ALA A CA 1
ATOM 3760 C C . ALA A 1 515 ? -7.357 5.693 -8.671 1.00 74.88 515 ALA A C 1
ATOM 3762 O O . ALA A 1 515 ? -7.356 6.373 -9.701 1.00 74.88 515 ALA A O 1
ATOM 3763 N N . SER A 1 516 ? -8.045 6.057 -7.585 1.00 74.81 516 SER A N 1
ATOM 3764 C CA . SER A 1 516 ? -8.910 7.245 -7.522 1.00 74.81 516 SER A CA 1
ATOM 3765 C C . SER A 1 516 ? -8.143 8.552 -7.745 1.00 74.81 516 SER A C 1
ATOM 3767 O O . SER A 1 516 ? -8.660 9.489 -8.353 1.00 74.81 516 SER A O 1
ATOM 3769 N N . ARG A 1 517 ? -6.865 8.591 -7.352 1.00 79.12 517 ARG A N 1
ATOM 3770 C CA . ARG A 1 517 ? -5.954 9.729 -7.557 1.00 79.12 517 ARG A CA 1
ATOM 3771 C C . ARG A 1 517 ? -5.288 9.750 -8.930 1.00 79.12 517 ARG A C 1
ATOM 3773 O O . ARG A 1 517 ? -4.461 10.621 -9.193 1.00 79.12 517 ARG A O 1
ATOM 3780 N N . SER A 1 518 ? -5.620 8.802 -9.813 1.00 79.62 518 SER A N 1
ATOM 3781 C CA . SER A 1 518 ? -4.986 8.643 -11.131 1.00 79.62 518 SER A CA 1
ATOM 3782 C C . SER A 1 518 ? -3.455 8.530 -11.059 1.00 79.62 518 SER A C 1
ATOM 3784 O O . SER A 1 518 ? -2.739 8.915 -11.992 1.00 79.62 518 SER A O 1
ATOM 3786 N N . LEU A 1 519 ? -2.933 8.004 -9.947 1.00 75.00 519 LEU A N 1
ATOM 3787 C CA . LEU A 1 519 ? -1.504 7.795 -9.765 1.00 75.00 519 LEU A CA 1
ATOM 3788 C C . LEU A 1 519 ? -1.048 6.627 -10.641 1.00 75.00 519 LEU A C 1
ATOM 3790 O O . LEU A 1 519 ? -1.638 5.548 -10.657 1.00 75.00 519 LEU A O 1
ATOM 3794 N N . LYS A 1 520 ? 0.032 6.836 -11.395 1.00 75.69 520 LYS A N 1
ATOM 3795 C CA . LYS A 1 520 ? 0.594 5.791 -12.255 1.00 75.69 520 LYS A CA 1
ATOM 3796 C C . LYS A 1 520 ? 1.381 4.797 -11.404 1.00 75.69 520 LYS A C 1
ATOM 3798 O O . LYS A 1 520 ? 2.481 5.115 -10.963 1.00 75.69 520 LYS A O 1
ATOM 3803 N N . VAL A 1 521 ? 0.856 3.586 -11.247 1.00 70.06 521 VAL A N 1
ATOM 3804 C CA . VAL A 1 521 ? 1.567 2.475 -10.598 1.00 70.06 521 VAL A CA 1
ATOM 3805 C C . VAL A 1 521 ? 2.497 1.797 -11.592 1.00 70.06 521 VAL A C 1
ATOM 3807 O O . VAL A 1 521 ? 2.151 1.593 -12.757 1.00 70.06 521 VAL A O 1
ATOM 3810 N N . ARG A 1 522 ? 3.693 1.440 -11.131 1.00 65.31 522 ARG A N 1
ATOM 3811 C CA . ARG A 1 522 ? 4.623 0.576 -11.858 1.00 65.31 522 ARG A CA 1
ATOM 3812 C C . ARG A 1 522 ? 5.228 -0.405 -10.878 1.00 65.31 522 ARG A C 1
ATOM 3814 O O . ARG A 1 522 ? 5.537 -0.018 -9.752 1.00 65.31 522 ARG A O 1
ATOM 3821 N N . THR A 1 523 ? 5.444 -1.643 -11.306 1.00 61.81 523 THR A N 1
ATOM 3822 C CA . THR A 1 523 ? 6.278 -2.537 -10.508 1.00 61.81 523 THR A CA 1
ATOM 3823 C C . THR A 1 523 ? 7.720 -2.033 -10.547 1.00 61.81 523 THR A C 1
ATOM 3825 O O . THR A 1 523 ? 8.155 -1.420 -11.529 1.00 61.81 523 THR A O 1
ATOM 3828 N N . LEU A 1 524 ? 8.485 -2.296 -9.484 1.00 50.78 524 LEU A N 1
ATOM 3829 C CA . LEU A 1 524 ? 9.912 -1.969 -9.462 1.00 50.78 524 LEU A CA 1
ATOM 3830 C C . LEU A 1 524 ? 10.632 -2.618 -10.654 1.00 50.78 524 LEU A C 1
ATOM 3832 O O . LEU A 1 524 ? 11.508 -2.007 -11.252 1.00 50.78 524 LEU A O 1
ATOM 3836 N N . ARG A 1 525 ? 10.200 -3.817 -11.053 1.00 46.97 525 ARG A N 1
ATOM 3837 C CA . ARG A 1 525 ? 10.714 -4.522 -12.226 1.00 46.97 525 ARG A CA 1
ATOM 3838 C C . ARG A 1 525 ? 10.413 -3.784 -13.532 1.00 46.97 525 ARG A C 1
ATOM 3840 O O . ARG A 1 525 ? 11.341 -3.533 -14.285 1.00 46.97 525 ARG A O 1
ATOM 3847 N N . ASP A 1 526 ? 9.183 -3.323 -13.754 1.00 52.41 526 ASP A N 1
ATOM 3848 C CA . ASP A 1 526 ? 8.827 -2.536 -14.950 1.00 52.41 526 ASP A CA 1
ATOM 3849 C C . ASP A 1 526 ? 9.547 -1.181 -15.009 1.00 52.41 526 ASP A C 1
ATOM 3851 O O . ASP A 1 526 ? 9.793 -0.634 -16.089 1.00 52.41 526 ASP A O 1
ATOM 3855 N N . ALA A 1 527 ? 9.858 -0.607 -13.842 1.00 52.22 527 ALA A N 1
ATOM 3856 C CA . ALA A 1 527 ? 10.653 0.608 -13.737 1.00 52.22 527 ALA A CA 1
ATOM 3857 C C . ALA A 1 527 ? 12.138 0.339 -14.047 1.00 52.22 527 ALA A C 1
ATOM 3859 O O . ALA A 1 527 ? 12.747 1.103 -14.794 1.00 52.22 527 ALA A O 1
ATOM 3860 N N . LEU A 1 528 ? 12.704 -0.756 -13.528 1.00 48.62 528 LEU A N 1
ATOM 3861 C CA . LEU A 1 528 ? 14.108 -1.140 -13.712 1.00 48.62 528 LEU A CA 1
ATOM 3862 C C . LEU A 1 528 ? 14.407 -1.690 -15.115 1.00 48.62 528 LEU A C 1
ATOM 3864 O O . LEU A 1 528 ? 15.448 -1.361 -15.681 1.00 48.62 528 LEU A O 1
ATOM 3868 N N . ASP A 1 529 ? 13.487 -2.444 -15.717 1.00 50.22 529 ASP A N 1
ATOM 3869 C CA . ASP A 1 529 ? 13.652 -3.034 -17.054 1.00 50.22 529 ASP A CA 1
ATOM 3870 C C . ASP A 1 529 ? 13.710 -1.960 -18.160 1.00 50.22 529 ASP A C 1
ATOM 3872 O O . ASP A 1 529 ? 14.244 -2.197 -19.242 1.00 50.22 529 ASP A O 1
ATOM 3876 N N . ARG A 1 530 ? 13.249 -0.732 -17.882 1.00 49.84 530 ARG A N 1
ATOM 3877 C CA . ARG A 1 530 ? 13.437 0.435 -18.767 1.00 49.84 530 ARG A CA 1
ATOM 3878 C C . ARG A 1 530 ? 14.764 1.168 -18.564 1.00 49.84 530 ARG A C 1
ATOM 3880 O O . ARG A 1 530 ? 15.099 2.027 -19.377 1.00 49.84 530 ARG A O 1
ATOM 3887 N N . HIS A 1 531 ? 15.511 0.849 -17.509 1.00 44.81 531 HIS A N 1
ATOM 3888 C CA . HIS A 1 531 ? 16.752 1.533 -17.140 1.00 44.81 531 HIS A CA 1
ATOM 3889 C C . HIS A 1 531 ? 18.022 0.702 -17.340 1.00 44.81 531 HIS A C 1
ATOM 3891 O O . HIS A 1 531 ? 19.114 1.197 -17.062 1.00 44.81 531 HIS A O 1
ATOM 3897 N N . VAL A 1 532 ? 17.934 -0.486 -17.946 1.00 40.84 532 VAL A N 1
ATOM 3898 C CA . VAL A 1 532 ? 19.112 -1.152 -18.523 1.00 40.84 532 VAL A CA 1
ATOM 3899 C C . VAL A 1 532 ? 19.453 -0.500 -19.868 1.00 40.84 532 VAL A C 1
ATOM 3901 O O . VAL A 1 532 ? 19.372 -1.106 -20.934 1.00 40.84 532 VAL A O 1
ATOM 3904 N N . ALA A 1 533 ? 19.814 0.783 -19.838 1.00 39.50 533 ALA A N 1
ATOM 3905 C CA . ALA A 1 533 ? 20.475 1.400 -20.972 1.00 39.50 533 ALA A CA 1
ATOM 3906 C C . ALA A 1 533 ? 21.861 0.760 -21.086 1.00 39.50 533 ALA A C 1
ATOM 3908 O O . ALA A 1 533 ? 22.764 1.030 -20.293 1.00 39.50 533 ALA A O 1
ATOM 3909 N N . SER A 1 534 ? 22.033 -0.096 -22.091 1.00 39.09 534 SER A N 1
ATOM 3910 C CA . SER A 1 534 ? 23.344 -0.290 -22.694 1.00 39.09 534 SER A CA 1
ATOM 3911 C C . SER A 1 534 ? 23.938 1.100 -22.937 1.00 39.09 534 SER A C 1
ATOM 3913 O O . SER A 1 534 ? 23.386 1.895 -23.695 1.00 39.09 534 SER A O 1
ATOM 3915 N N . ILE A 1 535 ? 25.064 1.407 -22.291 1.00 46.97 535 ILE A N 1
ATOM 3916 C CA . ILE A 1 535 ? 25.840 2.647 -22.492 1.00 46.97 535 ILE A CA 1
ATOM 3917 C C . ILE A 1 535 ? 26.305 2.825 -23.948 1.00 46.97 535 ILE A C 1
ATOM 3919 O O . ILE A 1 535 ? 26.813 3.878 -24.318 1.00 46.97 535 ILE A O 1
ATOM 3923 N N . THR A 1 536 ? 26.088 1.819 -24.798 1.00 46.09 536 THR A N 1
ATOM 3924 C CA . THR A 1 536 ? 26.030 1.993 -26.248 1.00 46.09 536 THR A CA 1
ATOM 3925 C C . THR A 1 536 ? 24.572 1.824 -26.678 1.00 46.09 536 THR A C 1
ATOM 3927 O O . THR A 1 536 ? 24.110 0.681 -26.691 1.00 46.09 536 THR A O 1
ATOM 3930 N N . PRO A 1 537 ? 23.813 2.893 -26.995 1.00 53.28 537 PRO A N 1
ATOM 3931 C CA . PRO A 1 537 ? 22.487 2.716 -27.576 1.00 53.28 537 PRO A CA 1
ATOM 3932 C C . PRO A 1 537 ? 22.618 1.776 -28.772 1.00 53.28 537 PRO A C 1
ATOM 3934 O O . PRO A 1 537 ? 23.427 2.039 -29.668 1.00 53.28 537 PRO A O 1
ATOM 3937 N N . THR A 1 538 ? 21.888 0.659 -28.756 1.00 63.72 538 THR A N 1
ATOM 3938 C CA . THR A 1 538 ? 21.844 -0.231 -29.912 1.00 63.72 538 THR A CA 1
ATOM 3939 C C . THR A 1 538 ? 21.306 0.592 -31.071 1.00 63.72 538 THR A C 1
ATOM 3941 O O . THR A 1 538 ? 20.258 1.236 -30.984 1.00 63.72 538 THR A O 1
ATOM 3944 N N . ILE A 1 539 ? 22.110 0.703 -32.123 1.00 76.44 539 ILE A N 1
ATOM 3945 C CA . ILE A 1 539 ? 21.737 1.473 -33.297 1.00 76.44 539 ILE A CA 1
ATOM 3946 C C . ILE A 1 539 ? 20.900 0.533 -34.155 1.00 76.44 539 ILE A C 1
ATOM 3948 O O . ILE A 1 539 ? 21.431 -0.164 -35.007 1.00 76.44 539 ILE A O 1
ATOM 3952 N N . ASP A 1 540 ? 19.594 0.509 -33.904 1.00 85.31 540 ASP A N 1
ATOM 3953 C CA . ASP A 1 540 ? 18.659 -0.435 -34.541 1.00 85.31 540 ASP A CA 1
ATOM 3954 C C . ASP A 1 540 ? 18.246 -0.018 -35.969 1.00 85.31 540 ASP A C 1
ATOM 3956 O O . ASP A 1 540 ? 17.363 -0.607 -36.591 1.00 85.31 540 ASP A O 1
ATOM 3960 N N . GLY A 1 541 ? 18.855 1.042 -36.506 1.00 89.81 541 GLY A N 1
ATOM 3961 C CA . GLY A 1 541 ? 18.567 1.551 -37.842 1.00 89.81 541 GLY A CA 1
ATOM 3962 C C . GLY A 1 541 ? 19.500 2.690 -38.259 1.00 89.81 541 GLY A C 1
ATOM 3963 O O . GLY A 1 541 ? 20.307 3.143 -37.456 1.00 89.81 541 GLY A O 1
ATOM 3964 N N . PRO A 1 542 ? 19.427 3.174 -39.507 1.00 93.44 542 PRO A N 1
ATOM 3965 C CA . PRO A 1 542 ? 20.260 4.261 -40.005 1.00 93.44 542 PRO A CA 1
ATOM 3966 C C . PRO A 1 542 ? 20.046 5.563 -39.229 1.00 93.44 542 PRO A C 1
ATOM 3968 O O . PRO A 1 542 ? 18.918 5.911 -38.888 1.00 93.44 542 PRO A O 1
ATOM 3971 N N . TRP A 1 543 ? 21.109 6.328 -39.004 1.00 94.81 543 TRP A N 1
ATOM 3972 C CA . TRP A 1 543 ? 21.054 7.662 -38.404 1.00 94.81 543 TRP A CA 1
ATOM 3973 C C . TRP A 1 543 ? 21.717 8.694 -39.298 1.00 94.81 543 TRP A C 1
ATOM 3975 O O . TRP A 1 543 ? 22.749 8.429 -39.910 1.00 94.81 543 TRP A O 1
ATOM 3985 N N . LEU A 1 544 ? 21.161 9.902 -39.295 1.00 94.75 544 LEU A N 1
ATOM 3986 C CA . LEU A 1 544 ? 21.806 11.086 -39.838 1.00 94.75 544 LEU A CA 1
ATOM 3987 C C . LEU A 1 544 ? 22.139 11.993 -38.661 1.00 94.75 544 LEU A C 1
ATOM 3989 O O . LEU A 1 544 ? 21.252 12.390 -37.899 1.00 94.75 544 LEU A O 1
ATOM 3993 N N . LYS A 1 545 ? 23.429 12.264 -38.487 1.00 94.00 545 LYS A N 1
ATOM 3994 C CA . LYS A 1 545 ? 23.956 12.970 -37.326 1.00 94.00 545 LYS A CA 1
ATOM 3995 C C . LYS A 1 545 ? 24.700 14.224 -37.760 1.00 94.00 545 LYS A C 1
ATOM 3997 O O . LYS A 1 545 ? 25.580 14.149 -38.613 1.00 94.00 545 LYS A O 1
ATOM 4002 N N . SER A 1 546 ? 24.366 15.359 -37.161 1.00 90.88 546 SER A N 1
ATOM 4003 C CA . SER A 1 546 ? 25.199 16.553 -37.234 1.00 90.88 546 SER A CA 1
ATOM 4004 C C . SER A 1 546 ? 26.256 16.463 -36.136 1.00 90.88 546 SER A C 1
ATOM 4006 O O . SER A 1 546 ? 25.941 16.292 -34.957 1.00 90.88 546 SER A O 1
ATOM 4008 N N . VAL A 1 547 ? 27.527 16.551 -36.527 1.00 85.38 547 VAL A N 1
ATOM 4009 C CA . VAL A 1 547 ? 28.654 16.540 -35.578 1.00 85.38 547 VAL A CA 1
ATOM 4010 C C . VAL A 1 547 ? 28.701 17.852 -34.795 1.00 85.38 547 VAL A C 1
ATOM 4012 O O . VAL A 1 547 ? 28.958 17.854 -33.596 1.00 85.38 547 VAL A O 1
ATOM 4015 N N . THR A 1 548 ? 28.402 18.959 -35.472 1.00 82.06 548 THR A N 1
ATOM 4016 C CA . THR A 1 548 ? 28.350 20.320 -34.926 1.00 82.06 548 THR A CA 1
ATOM 4017 C C . THR A 1 548 ? 27.098 20.576 -34.099 1.00 82.06 548 THR A C 1
ATOM 4019 O O . THR A 1 548 ? 27.097 21.476 -33.273 1.00 82.06 548 THR A O 1
ATOM 4022 N N . ARG A 1 549 ? 26.006 19.841 -34.320 1.00 82.50 549 ARG A N 1
ATOM 4023 C CA . ARG A 1 549 ? 24.722 20.080 -33.649 1.00 82.50 549 ARG A CA 1
ATOM 4024 C C . ARG A 1 549 ? 24.109 18.747 -33.210 1.00 82.50 549 ARG A C 1
ATOM 4026 O O . ARG A 1 549 ? 23.154 18.285 -33.829 1.00 82.50 549 ARG A O 1
ATOM 4033 N N . PRO A 1 550 ? 24.615 18.096 -32.143 1.00 84.62 550 PRO A N 1
ATOM 4034 C CA . PRO A 1 550 ? 24.144 16.766 -31.741 1.00 84.62 550 PRO A CA 1
ATOM 4035 C C . PRO A 1 550 ? 22.649 16.710 -31.402 1.00 84.62 550 PRO A C 1
ATOM 4037 O O . PRO A 1 550 ? 21.999 15.684 -31.610 1.00 84.62 550 PRO A O 1
ATOM 4040 N N . PHE A 1 551 ? 22.077 17.833 -30.959 1.00 78.25 551 PHE A N 1
ATOM 4041 C CA . PHE A 1 551 ? 20.638 18.011 -30.753 1.00 78.25 551 PHE A CA 1
ATOM 4042 C C . PHE A 1 551 ? 19.827 17.990 -32.063 1.00 78.25 551 PHE A C 1
ATOM 4044 O O . PHE A 1 551 ? 18.614 18.146 -32.024 1.00 78.25 551 PHE A O 1
ATOM 4051 N N . LEU A 1 552 ? 20.445 17.796 -33.229 1.00 83.88 552 LEU A N 1
ATOM 4052 C CA . LEU A 1 552 ? 19.795 17.560 -34.521 1.00 83.88 552 LEU A CA 1
ATOM 4053 C C . LEU A 1 552 ? 19.900 16.094 -34.974 1.00 83.88 552 LEU A C 1
ATOM 4055 O O . LEU A 1 552 ? 19.360 15.747 -36.016 1.00 83.88 552 LEU A O 1
ATOM 4059 N N . ASN A 1 553 ? 20.540 15.208 -34.206 1.00 91.25 553 ASN A N 1
ATOM 4060 C CA . ASN A 1 553 ? 20.734 13.805 -34.584 1.00 91.25 553 ASN A CA 1
ATOM 4061 C C . ASN A 1 553 ? 19.421 13.021 -34.564 1.00 91.25 553 ASN A C 1
ATOM 4063 O O . ASN A 1 553 ? 18.749 12.970 -33.535 1.00 91.25 553 ASN A O 1
ATOM 4067 N N . ARG A 1 554 ? 19.077 12.352 -35.671 1.00 91.00 554 ARG A N 1
ATOM 4068 C CA . ARG A 1 554 ? 17.830 11.577 -35.775 1.00 91.00 554 ARG A CA 1
ATOM 4069 C C . ARG A 1 554 ? 18.043 10.224 -36.452 1.00 91.00 554 ARG A C 1
ATOM 4071 O O . ARG A 1 554 ? 18.858 10.134 -37.378 1.00 91.00 554 ARG A O 1
ATOM 4078 N N . PRO A 1 555 ? 17.249 9.203 -36.088 1.00 93.19 555 PRO A N 1
ATOM 4079 C CA . PRO A 1 555 ? 17.113 8.013 -36.914 1.00 93.19 555 PRO A CA 1
ATOM 4080 C C . PRO A 1 555 ? 16.475 8.386 -38.258 1.00 93.19 555 PRO A C 1
ATOM 4082 O O . PRO A 1 555 ? 15.671 9.320 -38.354 1.00 93.19 555 PRO A O 1
ATOM 4085 N N . ILE A 1 556 ? 16.843 7.685 -39.324 1.00 93.81 556 ILE A N 1
ATOM 4086 C CA . ILE A 1 556 ? 16.332 7.891 -40.679 1.00 93.81 556 ILE A CA 1
ATOM 4087 C C . ILE A 1 556 ? 15.862 6.560 -41.262 1.00 93.81 556 ILE A C 1
ATOM 4089 O O . ILE A 1 556 ? 16.456 5.516 -41.011 1.00 93.81 556 ILE A O 1
ATOM 4093 N N . ARG A 1 557 ? 14.813 6.598 -42.088 1.00 93.88 557 ARG A N 1
ATOM 4094 C CA . ARG A 1 557 ? 14.353 5.422 -42.830 1.00 93.88 557 ARG A CA 1
ATOM 4095 C C . ARG A 1 557 ? 14.789 5.532 -44.281 1.00 93.88 557 ARG A C 1
ATOM 4097 O O . ARG A 1 557 ? 14.246 6.355 -45.018 1.00 93.88 557 ARG A O 1
ATOM 4104 N N . ILE A 1 558 ? 15.770 4.733 -44.687 1.00 93.81 558 ILE A N 1
ATOM 4105 C CA . ILE A 1 558 ? 16.253 4.723 -46.069 1.00 93.81 558 ILE A CA 1
ATOM 4106 C C . ILE A 1 558 ? 15.169 4.113 -46.962 1.00 93.81 558 ILE A C 1
ATOM 4108 O O . ILE A 1 558 ? 14.601 3.069 -46.658 1.00 93.81 558 ILE A O 1
ATOM 4112 N N . ALA A 1 559 ? 14.836 4.822 -48.036 1.00 91.19 559 ALA A N 1
ATOM 4113 C CA . ALA A 1 559 ? 13.901 4.374 -49.057 1.00 91.19 559 ALA A CA 1
ATOM 4114 C C . ALA A 1 559 ? 14.632 3.593 -50.152 1.00 91.19 559 ALA A C 1
ATOM 4116 O O . ALA A 1 559 ? 14.224 2.491 -50.493 1.00 91.19 559 ALA A O 1
ATOM 4117 N N . THR A 1 560 ? 15.683 4.200 -50.704 1.00 88.88 560 THR A N 1
ATOM 4118 C CA . THR A 1 560 ? 16.532 3.664 -51.776 1.00 88.88 560 THR A CA 1
ATOM 4119 C C . THR A 1 560 ? 17.852 4.431 -51.790 1.00 88.88 560 THR A C 1
ATOM 4121 O O . THR A 1 560 ? 17.847 5.641 -51.539 1.00 88.88 560 THR A O 1
ATOM 4124 N N . ALA A 1 561 ? 18.951 3.786 -52.172 1.00 89.38 561 ALA A N 1
ATOM 4125 C CA . ALA A 1 561 ? 20.205 4.451 -52.516 1.00 89.38 561 ALA A CA 1
ATOM 4126 C C . ALA A 1 561 ? 20.461 4.350 -54.027 1.00 89.38 561 ALA A C 1
ATOM 4128 O O . ALA A 1 561 ? 20.201 3.321 -54.644 1.00 89.38 561 ALA A O 1
ATOM 4129 N N . GLY A 1 562 ? 20.899 5.447 -54.644 1.00 88.50 562 GLY A N 1
ATOM 4130 C CA . GLY A 1 562 ? 21.358 5.449 -56.032 1.00 88.50 562 GLY A CA 1
ATOM 4131 C C . GLY A 1 562 ? 22.736 4.801 -56.178 1.00 88.50 562 GLY A C 1
ATOM 4132 O O . GLY A 1 562 ? 23.414 4.537 -55.188 1.00 88.50 562 GLY A O 1
ATOM 4133 N N . GLU A 1 563 ? 23.172 4.593 -57.421 1.00 89.25 563 GLU A N 1
ATOM 4134 C CA . GLU A 1 563 ? 24.498 4.034 -57.707 1.00 89.25 563 GLU A CA 1
ATOM 4135 C C . GLU A 1 563 ? 25.622 4.921 -57.152 1.00 89.25 563 GLU A C 1
ATOM 4137 O O . GLU A 1 563 ? 25.626 6.142 -57.335 1.00 89.25 563 GLU A O 1
ATOM 4142 N N . VAL A 1 564 ? 26.600 4.290 -56.499 1.00 89.94 564 VAL A N 1
ATOM 4143 C CA . VAL A 1 564 ? 27.784 4.963 -55.962 1.00 89.94 564 VAL A CA 1
ATOM 4144 C C . VAL A 1 564 ? 28.770 5.263 -57.089 1.00 89.94 564 VAL A C 1
ATOM 4146 O O . VAL A 1 564 ? 29.435 4.370 -57.611 1.00 89.94 564 VAL A O 1
ATOM 4149 N N . ALA A 1 565 ? 28.909 6.540 -57.439 1.00 90.75 565 ALA A N 1
ATOM 4150 C CA . ALA A 1 565 ? 29.881 7.013 -58.416 1.00 90.75 565 ALA A CA 1
ATOM 4151 C C . ALA A 1 565 ? 31.190 7.454 -57.740 1.00 90.75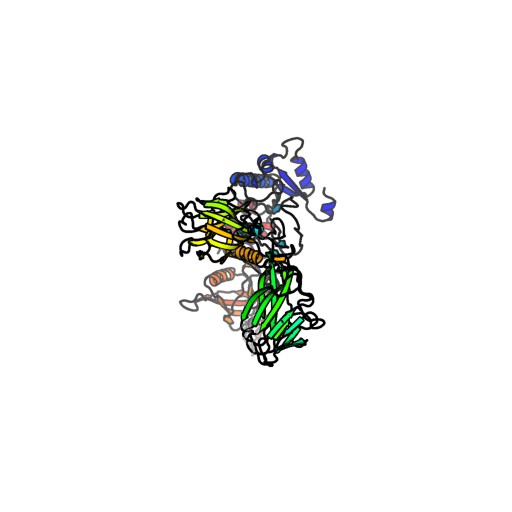 565 ALA A C 1
ATOM 4153 O O . ALA A 1 565 ? 31.181 8.070 -56.679 1.00 90.75 565 ALA A O 1
ATOM 4154 N N . GLN A 1 566 ? 32.334 7.182 -58.377 1.00 90.88 566 GLN A N 1
ATOM 4155 C CA . GLN A 1 566 ? 33.651 7.714 -57.994 1.00 90.88 566 GLN A CA 1
ATOM 4156 C C . GLN A 1 566 ? 34.329 8.322 -59.233 1.00 90.88 566 GLN A C 1
ATOM 4158 O O . GLN A 1 566 ? 35.030 7.615 -59.975 1.00 90.88 566 GLN A O 1
ATOM 4163 N N . PRO A 1 567 ? 34.094 9.615 -59.524 1.00 87.69 567 PRO A N 1
ATOM 4164 C CA . PRO A 1 567 ? 34.566 10.228 -60.759 1.00 87.69 567 PRO A CA 1
ATOM 4165 C C . PRO A 1 567 ? 36.097 10.180 -60.855 1.00 87.69 567 PRO A C 1
ATOM 4167 O O . PRO A 1 567 ? 36.810 10.363 -59.868 1.00 87.69 567 PRO A O 1
ATOM 4170 N N . ALA A 1 568 ? 36.633 9.918 -62.050 1.00 87.62 568 ALA A N 1
ATOM 4171 C CA . ALA A 1 568 ? 38.071 10.044 -62.285 1.00 87.62 568 ALA A CA 1
ATOM 4172 C C . ALA A 1 568 ? 38.471 11.527 -62.263 1.00 87.62 568 ALA A C 1
ATOM 4174 O O . ALA A 1 568 ? 37.806 12.342 -62.895 1.00 87.62 568 ALA A O 1
ATOM 4175 N N . ARG A 1 569 ? 39.569 11.871 -61.578 1.00 82.62 569 ARG A N 1
ATOM 4176 C CA . ARG A 1 569 ? 40.199 13.206 -61.662 1.00 82.62 569 ARG A CA 1
ATOM 4177 C C . ARG A 1 569 ? 41.277 13.292 -62.746 1.00 82.62 569 ARG A C 1
ATOM 4179 O O . ARG A 1 569 ? 41.775 14.369 -63.051 1.00 82.62 569 ARG A O 1
ATOM 4186 N N . GLY A 1 570 ? 41.618 12.147 -63.330 1.00 84.12 570 GLY A N 1
ATOM 4187 C CA . GLY A 1 570 ? 42.541 12.050 -64.447 1.00 84.12 570 GLY A CA 1
ATOM 4188 C C . GLY A 1 570 ? 41.904 12.422 -65.784 1.00 84.12 570 GLY A C 1
ATOM 4189 O O . GLY A 1 570 ? 40.691 12.329 -65.964 1.00 84.12 570 GLY A O 1
ATOM 4190 N N . GLY A 1 571 ? 42.751 12.796 -66.736 1.00 87.31 571 GLY A N 1
ATOM 4191 C CA . GLY A 1 571 ? 42.372 13.076 -68.117 1.00 87.31 571 GLY A CA 1
ATOM 4192 C C . GLY A 1 571 ? 43.175 12.210 -69.079 1.00 87.31 571 GLY A C 1
ATOM 4193 O O . GLY A 1 571 ? 44.324 11.860 -68.808 1.00 87.31 571 GLY A O 1
ATOM 4194 N N . VAL A 1 572 ? 42.575 11.862 -70.210 1.00 89.88 572 VAL A N 1
ATOM 4195 C CA . VAL A 1 572 ? 43.270 11.201 -71.317 1.00 89.88 572 VAL A CA 1
ATOM 4196 C C . VAL A 1 572 ? 43.431 12.239 -72.418 1.00 89.88 572 VAL A C 1
ATOM 4198 O O . VAL A 1 572 ? 42.442 12.799 -72.881 1.00 89.88 572 VAL A O 1
ATOM 4201 N N . PHE A 1 573 ? 44.675 12.533 -72.793 1.00 90.44 573 PHE A N 1
ATOM 4202 C CA . PHE A 1 573 ? 44.994 13.565 -73.774 1.00 90.44 573 PHE A CA 1
ATOM 4203 C C . PHE A 1 573 ? 45.547 12.937 -75.047 1.00 90.44 573 PHE A C 1
ATOM 4205 O O . PHE A 1 573 ? 46.593 12.280 -75.030 1.00 90.44 573 PHE A O 1
ATOM 4212 N N . ASP A 1 574 ? 44.878 13.197 -76.164 1.00 88.50 574 ASP A N 1
ATOM 4213 C CA . ASP A 1 574 ? 45.385 12.860 -77.489 1.00 88.50 574 ASP A CA 1
ATOM 4214 C C . ASP A 1 574 ? 46.449 13.886 -77.902 1.00 88.50 574 ASP A C 1
ATOM 4216 O O . ASP A 1 574 ? 46.151 15.017 -78.288 1.00 88.50 574 ASP A O 1
ATOM 4220 N N . VAL A 1 575 ? 47.725 13.510 -77.774 1.00 87.38 575 VAL A N 1
ATOM 4221 C CA . VAL A 1 575 ? 48.857 14.394 -78.087 1.00 87.38 575 VAL A CA 1
ATOM 4222 C C . VAL A 1 575 ? 49.282 14.201 -79.540 1.00 87.38 575 VAL A C 1
ATOM 4224 O O . VAL A 1 575 ? 49.663 13.102 -79.947 1.00 87.38 575 VAL A O 1
ATOM 4227 N N . VAL A 1 576 ? 49.276 15.290 -80.313 1.00 72.88 576 VAL A N 1
ATOM 4228 C CA . VAL A 1 576 ? 49.703 15.298 -81.721 1.00 72.88 576 VAL A CA 1
ATOM 4229 C C . VAL A 1 576 ? 51.116 14.717 -81.857 1.00 72.88 576 VAL A C 1
ATOM 4231 O O . VAL A 1 576 ? 52.048 15.156 -81.186 1.00 72.88 576 VAL A O 1
ATOM 4234 N N . GLY A 1 577 ? 51.270 13.722 -82.735 1.00 76.06 577 GLY A N 1
ATOM 4235 C CA . GLY A 1 577 ? 52.540 13.025 -82.973 1.00 76.06 577 GLY A CA 1
ATOM 4236 C C . GLY A 1 577 ? 52.752 11.755 -82.140 1.00 76.06 577 GLY A C 1
ATOM 4237 O O . GLY A 1 577 ? 53.777 11.096 -82.309 1.00 76.06 577 GLY A O 1
ATOM 4238 N N . ARG A 1 578 ? 51.799 11.367 -81.280 1.00 80.94 578 ARG A N 1
ATOM 4239 C CA . ARG A 1 578 ? 51.794 10.064 -80.593 1.00 80.94 578 ARG A CA 1
ATOM 4240 C C . ARG A 1 578 ? 50.709 9.149 -81.160 1.00 80.94 578 ARG A C 1
ATOM 4242 O O . ARG A 1 578 ? 49.630 9.602 -81.514 1.00 80.94 578 ARG A O 1
ATOM 4249 N N . SER A 1 579 ? 50.995 7.849 -81.217 1.00 77.75 579 SER A N 1
ATOM 4250 C CA . SER A 1 579 ? 50.034 6.821 -81.651 1.00 77.75 579 SER A CA 1
ATOM 4251 C C . SER A 1 579 ? 49.073 6.370 -80.547 1.00 77.75 579 SER A C 1
ATOM 4253 O O . SER A 1 579 ? 48.096 5.689 -80.836 1.00 77.75 579 SER A O 1
ATOM 4255 N N . LEU A 1 580 ? 49.363 6.717 -79.290 1.00 80.75 580 LEU A N 1
ATOM 4256 C CA . LEU A 1 580 ? 48.537 6.426 -78.122 1.00 80.75 580 LEU A CA 1
ATOM 4257 C C . LEU A 1 580 ? 48.409 7.693 -77.269 1.00 80.75 580 LEU A C 1
ATOM 4259 O O . LEU A 1 580 ? 49.401 8.431 -77.148 1.00 80.75 580 LEU A O 1
ATOM 4263 N N . PRO A 1 581 ? 47.235 7.929 -76.660 1.00 84.75 581 PRO A N 1
ATOM 4264 C CA . PRO A 1 581 ? 47.036 9.063 -75.777 1.00 84.75 581 PRO A CA 1
ATOM 4265 C C . PRO A 1 581 ? 47.931 8.981 -74.542 1.00 84.75 581 PRO A C 1
ATOM 4267 O O . PRO A 1 581 ? 48.388 7.912 -74.128 1.00 84.75 581 PRO A O 1
ATOM 4270 N N . VAL A 1 582 ? 48.160 10.134 -73.924 1.00 88.88 582 VAL A N 1
ATOM 4271 C CA . VAL A 1 582 ? 48.824 10.232 -72.626 1.00 88.88 582 VAL A CA 1
ATOM 4272 C C . VAL A 1 582 ? 47.751 10.330 -71.552 1.00 88.88 582 VAL A C 1
ATOM 4274 O O . VAL A 1 582 ? 46.968 11.278 -71.538 1.00 88.88 582 VAL A O 1
ATOM 4277 N N . ALA A 1 583 ? 47.716 9.353 -70.648 1.00 89.62 583 ALA A N 1
ATOM 4278 C CA . ALA A 1 583 ? 46.881 9.423 -69.459 1.00 89.62 583 ALA A CA 1
ATOM 4279 C C . ALA A 1 583 ? 47.598 10.230 -68.371 1.00 89.62 583 ALA A C 1
ATOM 4281 O O . ALA A 1 583 ? 48.722 9.903 -67.986 1.00 89.62 583 ALA A O 1
ATOM 4282 N N . VAL A 1 584 ? 46.931 11.258 -67.856 1.00 88.81 584 VAL A N 1
ATOM 4283 C CA . VAL A 1 584 ? 47.278 11.884 -66.581 1.00 88.81 584 VAL A CA 1
ATOM 4284 C C . VAL A 1 584 ? 46.423 11.195 -65.532 1.00 88.81 584 VAL A C 1
ATOM 4286 O O . VAL A 1 584 ? 45.212 11.400 -65.483 1.00 88.81 584 VAL A O 1
ATOM 4289 N N . THR A 1 585 ? 47.033 10.312 -64.747 1.00 86.38 585 THR A N 1
ATOM 4290 C CA . THR A 1 585 ? 46.347 9.603 -63.664 1.00 86.38 585 THR A CA 1
ATOM 4291 C C . THR A 1 585 ? 46.413 10.413 -62.380 1.00 86.38 585 THR A C 1
ATOM 4293 O O . THR A 1 585 ? 47.468 10.941 -62.039 1.00 86.38 585 THR A O 1
ATOM 4296 N N . ASP A 1 586 ? 45.308 10.436 -61.650 1.00 87.44 586 ASP A N 1
ATOM 4297 C CA . ASP A 1 586 ? 45.206 10.989 -60.302 1.00 87.44 586 ASP A CA 1
ATOM 4298 C C . ASP A 1 586 ? 44.332 10.044 -59.456 1.00 87.44 586 ASP A C 1
ATOM 4300 O O . ASP A 1 586 ? 43.735 9.094 -59.981 1.00 87.44 586 ASP A O 1
ATOM 4304 N N . LEU A 1 587 ? 44.256 10.284 -58.150 1.00 85.12 587 LEU A N 1
ATOM 4305 C CA . LEU A 1 587 ? 43.347 9.582 -57.254 1.00 85.12 587 LEU A CA 1
ATOM 4306 C C . LEU A 1 587 ? 41.889 9.786 -57.700 1.00 85.12 587 LEU A C 1
ATOM 4308 O O . LEU A 1 587 ? 41.500 10.841 -58.211 1.00 85.12 587 LEU A O 1
ATOM 4312 N N . ARG A 1 588 ? 41.059 8.752 -57.519 1.00 85.56 588 ARG A N 1
ATOM 4313 C CA . ARG A 1 588 ? 39.612 8.853 -57.760 1.00 85.56 588 ARG A CA 1
ATOM 4314 C C . ARG A 1 588 ? 39.014 9.934 -56.855 1.00 85.56 588 ARG A C 1
ATOM 4316 O O . ARG A 1 588 ? 39.481 10.152 -55.740 1.00 85.56 588 ARG A O 1
ATOM 4323 N N . GLY A 1 589 ? 37.984 10.613 -57.348 1.00 85.25 589 GLY A N 1
ATOM 4324 C CA . GLY A 1 589 ? 37.170 11.499 -56.529 1.00 85.25 589 GLY A CA 1
ATOM 4325 C C . GLY A 1 589 ? 36.398 10.728 -55.459 1.00 85.25 589 GLY A C 1
ATOM 4326 O O . GLY A 1 589 ? 36.270 9.503 -55.528 1.00 85.25 589 GLY A O 1
ATOM 4327 N N . SER A 1 590 ? 35.883 11.467 -54.480 1.00 92.31 590 SER A N 1
ATOM 4328 C CA . SER A 1 590 ? 35.008 10.938 -53.437 1.00 92.31 590 SER A CA 1
ATOM 4329 C C . SER A 1 590 ? 33.809 10.184 -54.006 1.00 92.31 590 SER A C 1
ATOM 4331 O O . SER A 1 590 ? 33.366 10.463 -55.122 1.00 92.31 590 SER A O 1
ATOM 4333 N N . ARG A 1 591 ? 33.254 9.263 -53.211 1.00 93.00 591 ARG A N 1
ATOM 4334 C CA . ARG A 1 591 ? 31.972 8.630 -53.529 1.00 93.00 591 ARG A CA 1
ATOM 4335 C C . ARG A 1 591 ? 30.875 9.687 -53.586 1.00 93.00 591 ARG A C 1
ATOM 4337 O O . ARG A 1 591 ? 30.797 10.529 -52.693 1.00 93.00 591 ARG A O 1
ATOM 4344 N N . SER A 1 592 ? 30.011 9.620 -54.588 1.00 93.12 592 SER A N 1
ATOM 4345 C CA . SER A 1 592 ? 28.783 10.406 -54.634 1.00 93.12 592 SER A CA 1
ATOM 4346 C C . SER A 1 592 ? 27.599 9.571 -55.107 1.00 93.12 592 SER A C 1
ATOM 4348 O O . SER A 1 592 ? 27.746 8.713 -55.975 1.00 93.12 592 SER A O 1
ATOM 4350 N N . TYR A 1 593 ? 26.433 9.783 -54.497 1.00 95.19 593 TYR A N 1
ATOM 4351 C CA . TYR A 1 593 ? 25.186 9.084 -54.822 1.00 95.19 593 TYR A CA 1
ATOM 4352 C C . TYR A 1 593 ? 23.978 9.821 -54.241 1.00 95.19 593 TYR A C 1
ATOM 4354 O O . TYR A 1 593 ? 24.112 10.641 -53.338 1.00 95.19 593 TYR A O 1
ATOM 4362 N N . ASN A 1 594 ? 22.779 9.518 -54.738 1.00 95.56 594 ASN A N 1
ATOM 4363 C CA . ASN A 1 594 ? 21.539 10.058 -54.182 1.00 95.56 594 ASN A CA 1
ATOM 4364 C C . ASN A 1 594 ? 20.960 9.094 -53.143 1.00 95.56 594 ASN A C 1
ATOM 4366 O O . ASN A 1 594 ? 20.608 7.967 -53.484 1.00 95.56 594 ASN A O 1
ATOM 4370 N N . LEU A 1 595 ? 20.791 9.538 -51.900 1.00 95.81 595 LEU A N 1
ATOM 4371 C CA . LEU A 1 595 ? 20.096 8.786 -50.858 1.00 95.81 595 LEU A CA 1
ATOM 4372 C C . LEU A 1 595 ? 18.650 9.273 -50.744 1.00 95.81 595 LEU A C 1
ATOM 4374 O O . LEU A 1 595 ? 18.404 10.454 -50.513 1.00 95.81 595 LEU A O 1
ATOM 4378 N N . SER A 1 596 ? 17.678 8.374 -50.878 1.00 95.44 596 SER A N 1
ATOM 4379 C CA . SER A 1 596 ? 16.274 8.696 -50.620 1.00 95.44 596 SER A CA 1
ATOM 4380 C C . SER A 1 596 ? 15.864 8.268 -49.214 1.00 95.44 596 SER A C 1
ATOM 4382 O O . SER A 1 596 ? 16.148 7.144 -48.812 1.00 95.44 596 SER A O 1
ATOM 4384 N N . VAL A 1 597 ? 15.160 9.131 -48.479 1.00 95.94 597 VAL A N 1
ATOM 4385 C CA . VAL A 1 597 ? 14.768 8.913 -47.072 1.00 95.94 597 VAL A CA 1
ATOM 4386 C C . VAL A 1 597 ? 13.279 9.200 -46.873 1.00 95.94 597 VAL A C 1
ATOM 4388 O O . VAL A 1 597 ? 12.757 10.163 -47.433 1.00 95.94 597 VAL A O 1
ATOM 4391 N N . TYR A 1 598 ? 12.595 8.397 -46.057 1.00 96.06 598 TYR A N 1
ATOM 4392 C CA . TYR A 1 598 ? 11.208 8.621 -45.643 1.00 96.06 598 TYR A CA 1
ATOM 4393 C C . TYR A 1 598 ? 11.095 9.298 -44.269 1.00 96.06 598 TYR A C 1
ATOM 4395 O O . TYR A 1 598 ? 11.881 9.034 -43.360 1.00 96.06 598 TYR A O 1
ATOM 4403 N N . ARG A 1 599 ? 10.063 10.140 -44.122 1.00 95.44 599 ARG A N 1
ATOM 4404 C CA . ARG A 1 599 ? 9.597 10.732 -42.858 1.00 95.44 599 ARG A CA 1
ATOM 4405 C C . ARG A 1 599 ? 8.113 10.491 -42.693 1.00 95.44 599 ARG A C 1
ATOM 4407 O O . ARG A 1 599 ? 7.350 10.865 -43.584 1.00 95.44 599 ARG A O 1
ATOM 4414 N N . ASP A 1 600 ? 7.731 9.852 -41.594 1.00 91.81 600 ASP A N 1
ATOM 4415 C CA . ASP A 1 600 ? 6.415 9.228 -41.443 1.00 91.81 600 ASP A CA 1
ATOM 4416 C C . ASP A 1 600 ? 5.301 10.241 -41.128 1.00 91.81 600 ASP A C 1
ATOM 4418 O O . ASP A 1 600 ? 4.135 9.997 -41.451 1.00 91.81 600 ASP A O 1
ATOM 4422 N N . SER A 1 601 ? 5.659 11.423 -40.613 1.00 92.31 601 SER A N 1
ATOM 4423 C CA . SER A 1 601 ? 4.726 12.511 -40.315 1.00 92.31 601 SER A CA 1
ATOM 4424 C C . SER A 1 601 ? 5.123 13.850 -40.964 1.00 92.31 601 SER A C 1
ATOM 4426 O O . SER A 1 601 ? 6.256 14.063 -41.400 1.00 92.31 601 SER A O 1
ATOM 4428 N N . ILE A 1 602 ? 4.167 14.788 -41.030 1.00 90.56 602 ILE A N 1
ATOM 4429 C CA . ILE A 1 602 ? 4.424 16.164 -41.497 1.00 90.56 602 ILE A CA 1
ATOM 4430 C C . ILE A 1 602 ? 5.336 16.906 -40.517 1.00 90.56 602 ILE A C 1
ATOM 4432 O O . ILE A 1 602 ? 6.158 17.707 -40.958 1.00 90.56 602 ILE A O 1
ATOM 4436 N N . GLN A 1 603 ? 5.183 16.646 -39.219 1.00 89.94 603 GLN A N 1
ATOM 4437 C CA . GLN A 1 603 ? 5.997 17.261 -38.178 1.00 89.94 603 GLN A CA 1
ATOM 4438 C C . GLN A 1 603 ? 7.445 16.767 -38.280 1.00 89.94 603 GLN A C 1
ATOM 4440 O O . GLN A 1 603 ? 8.346 17.584 -38.429 1.00 89.94 603 GLN A O 1
ATOM 4445 N N . ASP A 1 604 ? 7.651 15.453 -38.391 1.00 89.19 604 ASP A N 1
ATOM 4446 C CA . ASP A 1 604 ? 8.968 14.836 -38.594 1.00 89.19 604 ASP A CA 1
ATOM 4447 C C . ASP A 1 604 ? 9.637 15.352 -39.870 1.00 89.19 604 ASP A C 1
ATOM 4449 O O . ASP A 1 604 ? 10.850 15.525 -39.928 1.00 89.19 604 ASP A O 1
ATOM 4453 N N . ALA A 1 605 ? 8.855 15.588 -40.929 1.00 92.06 605 ALA A N 1
ATOM 4454 C CA . ALA A 1 605 ? 9.376 16.146 -42.168 1.00 92.06 605 ALA A CA 1
ATOM 4455 C C . ALA A 1 605 ? 9.823 17.608 -42.012 1.00 92.06 605 ALA A C 1
ATOM 4457 O O . ALA A 1 605 ? 10.823 17.976 -42.618 1.00 92.06 605 ALA A O 1
ATOM 4458 N N . ARG A 1 606 ? 9.117 18.424 -41.214 1.00 90.44 606 ARG A N 1
ATOM 4459 C CA . ARG A 1 606 ? 9.533 19.803 -40.892 1.00 90.44 606 ARG A CA 1
ATOM 4460 C C . ARG A 1 606 ? 10.794 19.811 -40.034 1.00 90.44 606 ARG A C 1
ATOM 4462 O O . ARG A 1 606 ? 11.714 20.566 -40.309 1.00 90.44 606 ARG A O 1
ATOM 4469 N N . GLU A 1 607 ? 10.860 18.929 -39.045 1.00 86.12 607 GLU A N 1
ATOM 4470 C CA . GLU A 1 607 ? 12.056 18.756 -38.219 1.00 86.12 607 GLU A CA 1
ATOM 4471 C C . GLU A 1 607 ? 13.244 18.246 -39.037 1.00 86.12 607 GLU A C 1
ATOM 4473 O O . GLU A 1 607 ? 14.379 18.661 -38.827 1.00 86.12 607 GLU A O 1
ATOM 4478 N N . PHE A 1 608 ? 12.997 17.392 -40.029 1.00 93.06 608 PHE A N 1
ATOM 4479 C CA . PHE A 1 608 ? 14.044 16.952 -40.941 1.00 93.06 608 PHE A CA 1
ATOM 4480 C C . PHE A 1 608 ? 14.502 18.055 -41.903 1.00 93.06 608 PHE A C 1
ATOM 4482 O O . PHE A 1 608 ? 15.697 18.139 -42.173 1.00 93.06 608 PHE A O 1
ATOM 4489 N N . ASP A 1 609 ? 13.601 18.931 -42.366 1.00 91.25 609 ASP A N 1
ATOM 4490 C CA . ASP A 1 609 ? 13.980 20.134 -43.125 1.00 91.25 609 ASP A CA 1
ATOM 4491 C C . ASP A 1 609 ? 14.958 21.006 -42.309 1.00 91.25 609 ASP A C 1
ATOM 4493 O O . ASP A 1 609 ? 15.933 21.499 -42.869 1.00 91.25 609 ASP A O 1
ATOM 4497 N N . PHE A 1 610 ? 14.769 21.132 -40.987 1.00 84.31 610 PHE A N 1
ATOM 4498 C CA . PHE A 1 610 ? 15.691 21.866 -40.108 1.00 84.31 610 PHE A CA 1
ATOM 4499 C C . PHE A 1 610 ? 17.101 21.262 -40.083 1.00 84.31 610 PHE A C 1
ATOM 4501 O O . PHE A 1 610 ? 18.098 21.977 -40.145 1.00 84.31 610 PHE A O 1
ATOM 4508 N N . ILE A 1 611 ? 17.202 19.935 -40.067 1.00 89.00 611 ILE A N 1
ATOM 4509 C CA . ILE A 1 611 ? 18.496 19.240 -40.081 1.00 89.00 611 ILE A CA 1
ATOM 4510 C C . ILE A 1 611 ? 19.223 19.460 -41.407 1.00 89.00 611 ILE A C 1
ATOM 4512 O O . ILE A 1 611 ? 20.438 19.622 -41.425 1.00 89.00 611 ILE A O 1
ATOM 4516 N N . LEU A 1 612 ? 18.488 19.468 -42.519 1.00 92.50 612 LEU A N 1
ATOM 4517 C CA . LEU A 1 612 ? 19.060 19.679 -43.848 1.00 92.50 612 LEU A CA 1
ATOM 4518 C C . LEU A 1 612 ? 19.420 21.149 -44.096 1.00 92.50 612 LEU A C 1
ATOM 4520 O O . LEU A 1 612 ? 20.418 21.424 -44.757 1.00 92.50 612 LEU A O 1
ATOM 4524 N N . ALA A 1 613 ? 18.654 22.085 -43.529 1.00 87.31 613 ALA A N 1
ATOM 4525 C CA . ALA A 1 613 ? 18.926 23.519 -43.607 1.00 87.31 613 ALA A CA 1
ATOM 4526 C C . ALA A 1 613 ? 20.244 23.915 -42.918 1.00 87.31 613 ALA A C 1
ATOM 4528 O O . ALA A 1 613 ? 20.828 24.936 -43.265 1.00 87.31 613 ALA A O 1
ATOM 4529 N N . ALA A 1 614 ? 20.738 23.091 -41.987 1.00 82.94 614 ALA A N 1
ATOM 4530 C CA . ALA A 1 614 ? 22.005 23.307 -41.295 1.00 82.94 614 ALA A CA 1
ATOM 4531 C C . ALA A 1 614 ? 23.221 23.378 -42.239 1.00 82.94 614 ALA A C 1
ATOM 4533 O O . ALA A 1 614 ? 24.201 24.037 -41.895 1.00 82.94 614 ALA A O 1
ATOM 4534 N N . GLY A 1 615 ? 23.176 22.690 -43.392 1.00 85.88 615 GLY A N 1
ATOM 4535 C CA . GLY A 1 615 ? 24.239 22.700 -44.410 1.00 85.88 615 GLY A CA 1
ATOM 4536 C C . GLY A 1 615 ? 25.581 22.086 -43.981 1.00 85.88 615 GLY A C 1
ATOM 4537 O O . GLY A 1 615 ? 26.566 22.197 -44.711 1.00 85.88 615 GLY A O 1
ATOM 4538 N N . ASP A 1 616 ? 25.637 21.453 -42.807 1.00 88.06 616 ASP A N 1
ATOM 4539 C CA . ASP A 1 616 ? 26.859 20.887 -42.238 1.00 88.06 616 ASP A CA 1
ATOM 4540 C C . ASP A 1 616 ? 27.298 19.594 -42.948 1.00 88.06 616 ASP A C 1
ATOM 4542 O O . ASP A 1 616 ? 26.533 18.928 -43.651 1.00 88.06 616 ASP A O 1
ATOM 4546 N N . VAL A 1 617 ? 28.542 19.181 -42.695 1.00 92.44 617 VAL A N 1
ATOM 4547 C CA . VAL A 1 617 ? 28.977 17.808 -42.974 1.00 92.44 617 VAL A CA 1
ATOM 4548 C C . VAL A 1 617 ? 28.288 16.864 -41.987 1.00 92.44 617 VAL A C 1
ATOM 4550 O O . VAL A 1 617 ? 28.494 16.953 -40.775 1.00 92.44 617 VAL A O 1
ATOM 4553 N N . MET A 1 618 ? 27.501 15.931 -42.515 1.00 95.06 618 MET A N 1
ATOM 4554 C CA . MET A 1 618 ? 26.687 15.011 -41.724 1.00 95.06 618 MET A CA 1
ATOM 4555 C C . MET A 1 618 ? 27.337 13.631 -41.656 1.00 95.06 618 MET A C 1
ATOM 4557 O O . MET A 1 618 ? 27.829 13.114 -42.657 1.00 95.06 618 MET A O 1
ATOM 4561 N N . LEU A 1 619 ? 27.299 12.999 -40.487 1.00 95.56 619 LEU A N 1
ATOM 4562 C CA . LEU A 1 619 ? 27.626 11.587 -40.331 1.00 95.56 619 LEU A CA 1
ATOM 4563 C C . LEU A 1 619 ? 26.380 10.754 -40.652 1.00 95.56 619 LEU A C 1
ATOM 4565 O O . LEU A 1 619 ? 25.386 10.798 -39.924 1.00 95.56 619 LEU A O 1
ATOM 4569 N N . LEU A 1 620 ? 26.450 9.973 -41.725 1.00 95.38 620 LEU A N 1
ATOM 4570 C CA . LEU A 1 620 ? 25.502 8.900 -41.991 1.00 95.38 620 LEU A CA 1
ATOM 4571 C C . LEU A 1 620 ? 26.024 7.642 -41.300 1.00 95.38 620 LEU A C 1
ATOM 4573 O O . LEU A 1 620 ? 27.076 7.125 -41.671 1.00 95.38 620 LEU A O 1
ATOM 4577 N N . GLN A 1 621 ? 25.309 7.172 -40.283 1.00 94.62 621 GLN A N 1
ATOM 4578 C CA . GLN A 1 621 ? 25.676 5.986 -39.520 1.00 94.62 621 GLN A CA 1
ATOM 4579 C C . GLN A 1 621 ? 24.701 4.854 -39.819 1.00 94.62 621 GLN A C 1
ATOM 4581 O O . GLN A 1 621 ? 23.529 4.928 -39.457 1.00 94.62 621 GLN A O 1
ATOM 4586 N N . ILE A 1 622 ? 25.199 3.811 -40.473 1.00 92.94 622 ILE A N 1
ATOM 4587 C CA . ILE A 1 622 ? 24.453 2.619 -40.864 1.00 92.94 622 ILE A CA 1
ATOM 4588 C C . ILE A 1 622 ? 24.875 1.453 -39.956 1.00 92.94 622 ILE A C 1
ATOM 4590 O O . ILE A 1 622 ? 26.081 1.218 -39.808 1.00 92.94 622 ILE A O 1
ATOM 4594 N N . PRO A 1 623 ? 23.924 0.736 -39.331 1.00 90.06 623 PRO A N 1
ATOM 4595 C CA . PRO A 1 623 ? 24.219 -0.492 -38.597 1.00 90.06 623 PRO A CA 1
ATOM 4596 C C . PRO A 1 623 ? 24.888 -1.537 -39.500 1.00 90.06 623 PRO A C 1
ATOM 4598 O O . PRO A 1 623 ? 24.539 -1.629 -40.678 1.00 90.06 623 PRO A O 1
ATOM 4601 N N . PRO A 1 624 ? 25.832 -2.340 -38.982 1.00 83.38 624 PRO A N 1
ATOM 4602 C CA . PRO A 1 624 ? 26.548 -3.336 -39.782 1.00 83.38 624 PRO A CA 1
ATOM 4603 C C . PRO A 1 624 ? 25.639 -4.430 -40.369 1.00 83.38 624 PRO A C 1
ATOM 4605 O O . PRO A 1 624 ? 26.005 -5.065 -41.352 1.00 83.38 624 PRO A O 1
ATOM 4608 N N . ASP A 1 625 ? 24.472 -4.649 -39.771 1.00 84.69 625 ASP A N 1
ATOM 4609 C CA . ASP A 1 625 ? 23.449 -5.625 -40.142 1.00 84.69 625 ASP A CA 1
ATOM 4610 C C . ASP A 1 625 ? 22.269 -5.009 -40.914 1.00 84.69 625 ASP A C 1
ATOM 4612 O O . ASP A 1 625 ? 21.270 -5.686 -41.168 1.00 84.69 625 ASP A O 1
ATOM 4616 N N . TYR A 1 626 ? 22.365 -3.735 -41.316 1.00 86.06 626 TYR A N 1
ATOM 4617 C CA . TYR A 1 626 ? 21.299 -3.096 -42.077 1.00 86.06 626 TYR A CA 1
ATOM 4618 C C . TYR A 1 626 ? 21.135 -3.772 -43.454 1.00 86.06 626 TYR A C 1
ATOM 4620 O O . TYR A 1 626 ? 22.116 -3.918 -44.183 1.00 86.06 626 TYR A O 1
ATOM 4628 N N . PRO A 1 627 ? 19.910 -4.172 -43.848 1.00 80.62 627 PRO A N 1
ATOM 4629 C CA . PRO A 1 627 ? 19.677 -5.045 -45.002 1.00 80.62 627 PRO A CA 1
ATOM 4630 C C . PRO A 1 627 ? 19.946 -4.407 -46.373 1.00 80.62 627 PRO A C 1
ATOM 4632 O O . PRO A 1 627 ? 19.846 -5.107 -47.377 1.00 80.62 627 PRO A O 1
ATOM 4635 N N . GLU A 1 628 ? 20.276 -3.114 -46.434 1.00 76.56 628 GLU A N 1
ATOM 4636 C CA . GLU A 1 628 ? 20.642 -2.424 -47.673 1.00 76.56 628 GLU A CA 1
ATOM 4637 C C . GLU A 1 628 ? 22.179 -2.422 -47.829 1.00 76.56 628 GLU A C 1
ATOM 4639 O O . GLU A 1 628 ? 22.852 -1.620 -47.173 1.00 76.56 628 GLU A O 1
ATOM 4644 N N . PRO A 1 629 ? 22.759 -3.306 -48.664 1.00 60.16 629 PRO A N 1
ATOM 4645 C CA . PRO A 1 629 ? 24.187 -3.643 -48.615 1.00 60.16 629 PRO A CA 1
ATOM 4646 C C . PRO A 1 629 ? 25.134 -2.535 -49.102 1.00 60.16 629 PRO A C 1
ATOM 4648 O O . PRO A 1 629 ? 26.333 -2.603 -48.835 1.00 60.16 629 PRO A O 1
ATOM 4651 N N . ASP A 1 630 ? 24.617 -1.508 -49.782 1.00 77.25 630 ASP A N 1
ATOM 4652 C CA . ASP A 1 630 ? 25.437 -0.560 -50.548 1.00 77.25 630 ASP A CA 1
ATOM 4653 C C . ASP A 1 630 ? 25.447 0.873 -49.989 1.00 77.25 630 ASP A C 1
ATOM 4655 O O . ASP A 1 630 ? 25.959 1.788 -50.639 1.00 77.25 630 ASP A O 1
ATOM 4659 N N . VAL A 1 631 ? 24.922 1.097 -48.776 1.00 88.31 631 VAL A N 1
ATOM 4660 C CA . VAL A 1 631 ? 24.977 2.414 -48.117 1.00 88.31 631 VAL A CA 1
ATOM 4661 C C . VAL A 1 631 ? 26.130 2.458 -47.112 1.00 88.31 631 VAL A C 1
ATOM 4663 O O . VAL A 1 631 ? 26.018 1.898 -46.021 1.00 88.31 631 VAL A O 1
ATOM 4666 N N . PRO A 1 632 ? 27.254 3.126 -47.429 1.00 90.31 632 PRO A N 1
ATOM 4667 C CA . PRO A 1 632 ? 28.379 3.202 -46.511 1.00 90.31 632 PRO A CA 1
ATOM 4668 C C . PRO A 1 632 ? 28.102 4.151 -45.338 1.00 90.31 632 PRO A C 1
ATOM 4670 O O . PRO A 1 632 ? 27.597 5.261 -45.519 1.00 90.31 632 PRO A O 1
ATOM 4673 N N . THR A 1 633 ? 28.541 3.748 -44.143 1.00 93.44 633 THR A N 1
ATOM 4674 C CA . THR A 1 633 ? 28.744 4.676 -43.022 1.00 93.44 633 THR A CA 1
ATOM 4675 C C . THR A 1 633 ? 29.885 5.633 -43.357 1.00 93.44 633 THR A C 1
ATOM 4677 O O . THR A 1 633 ? 30.962 5.190 -43.757 1.00 93.44 633 THR A O 1
ATOM 4680 N N . GLY A 1 634 ? 29.678 6.937 -43.177 1.00 93.94 634 GLY A N 1
ATOM 4681 C CA . GLY A 1 634 ? 30.685 7.944 -43.509 1.00 93.94 634 GLY A CA 1
ATOM 4682 C C . GLY A 1 634 ? 30.215 9.379 -43.292 1.00 93.94 634 GLY A C 1
ATOM 4683 O O . GLY A 1 634 ? 29.077 9.627 -42.891 1.00 93.94 634 GLY A O 1
ATOM 4684 N N . TYR A 1 635 ? 31.110 10.326 -43.562 1.00 96.12 635 TYR A N 1
ATOM 4685 C CA . TYR A 1 635 ? 30.817 11.756 -43.508 1.00 96.12 635 TYR A CA 1
ATOM 4686 C C . TYR A 1 635 ? 30.462 12.257 -44.903 1.00 96.12 635 TYR A C 1
ATOM 4688 O O . TYR A 1 635 ? 31.191 12.002 -45.861 1.00 96.12 635 TYR A O 1
ATOM 4696 N N . PHE A 1 636 ? 29.347 12.970 -45.025 1.00 96.50 636 PHE A N 1
ATOM 4697 C CA . PHE A 1 636 ? 28.806 13.402 -46.307 1.00 96.50 636 PHE A CA 1
ATOM 4698 C C . PHE A 1 636 ? 28.469 14.890 -46.298 1.00 96.50 636 PHE A C 1
ATOM 4700 O O . PHE A 1 636 ? 27.849 15.400 -45.366 1.00 96.50 636 PHE A O 1
ATOM 4707 N N . PHE A 1 637 ? 28.842 15.567 -47.381 1.00 95.12 637 PHE A N 1
ATOM 4708 C CA . PHE A 1 637 ? 28.236 16.829 -47.778 1.00 95.12 637 PHE A CA 1
ATOM 4709 C C . PHE A 1 637 ? 26.934 16.532 -48.525 1.00 95.12 637 PHE A C 1
ATOM 4711 O O . PHE A 1 637 ? 26.924 15.702 -49.441 1.00 95.12 637 PHE A O 1
ATOM 4718 N N . ILE A 1 638 ? 25.848 17.192 -48.126 1.00 96.38 638 ILE A N 1
ATOM 4719 C CA . ILE A 1 638 ? 24.527 17.034 -48.736 1.00 96.38 638 ILE A CA 1
ATOM 4720 C C . ILE A 1 638 ? 24.284 18.224 -49.669 1.00 96.38 638 ILE A C 1
ATOM 4722 O O . ILE A 1 638 ? 24.244 19.363 -49.215 1.00 96.38 638 ILE A O 1
ATOM 4726 N N . GLY A 1 639 ? 24.149 17.957 -50.968 1.00 93.88 639 GLY A N 1
ATOM 4727 C CA . GLY A 1 639 ? 23.831 18.966 -51.981 1.00 93.88 639 GLY A CA 1
ATOM 4728 C C . GLY A 1 639 ? 22.348 19.351 -52.002 1.00 93.88 639 GLY A C 1
ATOM 4729 O O . GLY A 1 639 ? 21.622 19.146 -51.031 1.00 93.88 639 GLY A O 1
ATOM 4730 N N . ASP A 1 640 ? 21.879 19.869 -53.138 1.00 94.69 640 ASP A N 1
ATOM 4731 C CA . ASP A 1 640 ? 20.500 20.346 -53.295 1.00 94.69 640 ASP A CA 1
ATOM 4732 C C . ASP A 1 640 ? 19.473 19.237 -53.027 1.00 94.69 640 ASP A C 1
ATOM 4734 O O . ASP A 1 640 ? 19.311 18.290 -53.803 1.00 94.69 640 ASP A O 1
ATOM 4738 N N . THR A 1 641 ? 18.757 19.356 -51.911 1.00 96.56 641 THR A N 1
ATOM 4739 C CA . THR A 1 641 ? 17.759 18.362 -51.514 1.00 96.56 641 THR A CA 1
ATOM 4740 C C . THR A 1 641 ? 16.412 18.632 -52.178 1.00 96.56 641 THR A C 1
ATOM 4742 O O . THR A 1 641 ? 16.045 19.769 -52.475 1.00 96.56 641 THR A O 1
ATOM 4745 N N . SER A 1 642 ? 15.633 17.574 -52.411 1.00 95.88 642 SER A N 1
ATOM 4746 C CA . SER A 1 642 ? 14.248 17.704 -52.883 1.00 95.88 642 SER A CA 1
ATOM 4747 C C . SER A 1 642 ? 13.286 16.915 -52.003 1.00 95.88 642 SER A C 1
ATOM 4749 O O . SER A 1 642 ? 13.595 15.811 -51.553 1.00 95.88 642 SER A O 1
ATOM 4751 N N . LYS A 1 643 ? 12.102 17.489 -51.755 1.00 96.44 643 LYS A N 1
ATOM 4752 C CA . LYS A 1 643 ? 11.042 16.898 -50.928 1.00 96.44 643 LYS A CA 1
ATOM 4753 C C . LYS A 1 643 ? 9.821 16.563 -51.775 1.00 96.44 643 LYS A C 1
ATOM 4755 O O . LYS A 1 643 ? 9.206 17.437 -52.381 1.00 96.44 643 LYS A O 1
ATOM 4760 N N . HIS A 1 644 ? 9.415 15.300 -51.751 1.00 95.12 644 HIS A N 1
ATOM 4761 C CA . HIS A 1 644 ? 8.258 14.785 -52.471 1.00 95.12 644 HIS A CA 1
ATOM 4762 C C . HIS A 1 644 ? 7.186 14.262 -51.518 1.00 95.12 644 HIS A C 1
ATOM 4764 O O . HIS A 1 644 ? 7.459 13.637 -50.490 1.00 95.12 644 HIS A O 1
ATOM 4770 N N . ARG A 1 645 ? 5.929 14.475 -51.900 1.00 92.44 645 ARG A N 1
ATOM 4771 C CA . ARG A 1 645 ? 4.776 13.862 -51.249 1.00 92.44 645 ARG A CA 1
ATOM 4772 C C . ARG A 1 645 ? 4.512 12.492 -51.873 1.00 92.44 645 ARG A C 1
ATOM 4774 O O . ARG A 1 645 ? 4.379 12.403 -53.087 1.00 92.44 645 ARG A O 1
ATOM 4781 N N . VAL A 1 646 ? 4.398 11.448 -51.050 1.00 90.50 646 VAL A N 1
ATOM 4782 C CA . VAL A 1 646 ? 4.192 10.067 -51.540 1.00 90.50 646 VAL A CA 1
ATOM 4783 C C . VAL A 1 646 ? 2.726 9.799 -51.927 1.00 90.50 646 VAL A C 1
ATOM 4785 O O . VAL A 1 646 ? 2.454 8.939 -52.754 1.00 90.50 646 VAL A O 1
ATOM 4788 N N . GLY A 1 647 ? 1.769 10.577 -51.404 1.00 87.25 647 GLY A N 1
ATOM 4789 C CA . GLY A 1 647 ? 0.358 10.522 -51.813 1.00 87.25 647 GLY A CA 1
ATOM 4790 C C . GLY A 1 647 ? -0.479 11.697 -51.292 1.00 87.25 647 GLY A C 1
ATOM 4791 O O . GLY A 1 647 ? -0.132 12.304 -50.279 1.00 87.25 647 GLY A O 1
ATOM 4792 N N . VAL A 1 648 ? -1.598 12.006 -51.962 1.00 82.75 648 VAL A N 1
ATOM 4793 C CA . VAL A 1 648 ? -2.438 13.218 -51.763 1.00 82.75 648 VAL A CA 1
ATOM 4794 C C . VAL A 1 648 ? -3.104 13.326 -50.383 1.00 82.75 648 VAL A C 1
ATOM 4796 O O . VAL A 1 648 ? -3.524 14.412 -49.990 1.00 82.75 648 VAL A O 1
ATOM 4799 N N . HIS A 1 649 ? -3.127 12.255 -49.592 1.00 85.31 649 HIS A N 1
ATOM 4800 C CA . HIS A 1 649 ? -3.611 12.282 -48.203 1.00 85.31 649 HIS A CA 1
ATOM 4801 C C . HIS A 1 649 ? -2.592 11.745 -47.193 1.00 85.31 649 HIS A C 1
ATOM 4803 O O . HIS A 1 649 ? -2.866 11.715 -46.002 1.00 85.31 649 HIS A O 1
ATOM 4809 N N . SER A 1 650 ? -1.386 11.380 -47.636 1.00 87.75 650 SER A N 1
ATOM 4810 C CA . SER A 1 650 ? -0.373 10.821 -46.741 1.00 87.75 650 SER A CA 1
ATOM 4811 C C . SER A 1 650 ? 0.405 11.916 -46.003 1.00 87.75 650 SER A C 1
ATOM 4813 O O . SER A 1 650 ? 0.751 12.956 -46.588 1.00 87.75 650 SER A O 1
ATOM 4815 N N . GLY A 1 651 ? 0.702 11.660 -44.726 1.00 87.62 651 GLY A N 1
ATOM 4816 C CA . GLY A 1 651 ? 1.685 12.399 -43.929 1.00 87.62 651 GLY A CA 1
ATOM 4817 C C . GLY A 1 651 ? 3.131 12.109 -44.346 1.00 87.62 651 GLY A C 1
ATOM 4818 O O . GLY A 1 651 ? 3.987 12.968 -44.169 1.00 87.62 651 GLY A O 1
ATOM 4819 N N . LEU A 1 652 ? 3.364 10.979 -45.025 1.00 92.75 652 LEU A N 1
ATOM 4820 C CA . LEU A 1 652 ? 4.676 10.514 -45.463 1.00 92.75 652 LEU A CA 1
ATOM 4821 C C . LEU A 1 652 ? 5.325 11.496 -46.453 1.00 92.75 652 LEU A C 1
ATOM 4823 O O . LEU A 1 652 ? 4.704 11.933 -47.437 1.00 92.75 652 LEU A O 1
ATOM 4827 N N . ARG A 1 653 ? 6.590 11.838 -46.216 1.00 96.31 653 ARG A N 1
ATOM 4828 C CA . ARG A 1 653 ? 7.425 12.639 -47.123 1.00 96.31 653 ARG A CA 1
ATOM 4829 C C . ARG A 1 653 ? 8.669 11.857 -47.511 1.00 96.31 653 ARG A C 1
ATOM 4831 O O . ARG A 1 653 ? 9.253 11.177 -46.674 1.00 96.31 653 ARG A O 1
ATOM 4838 N N . ARG A 1 654 ? 9.058 11.952 -48.783 1.00 96.56 654 ARG A N 1
ATOM 4839 C CA . ARG A 1 654 ? 10.307 11.391 -49.302 1.00 96.56 654 ARG A CA 1
ATOM 4840 C C . ARG A 1 654 ? 11.273 12.520 -49.616 1.00 96.56 654 ARG A C 1
ATOM 4842 O O . ARG A 1 654 ? 10.920 13.416 -50.377 1.00 96.56 654 ARG A O 1
ATOM 4849 N N . PHE A 1 655 ? 12.473 12.440 -49.074 1.00 97.38 655 PHE A N 1
ATOM 4850 C CA . PHE A 1 655 ? 13.576 13.347 -49.354 1.00 97.38 655 PHE A CA 1
ATOM 4851 C C . PHE A 1 655 ? 14.571 12.662 -50.277 1.00 97.38 655 PHE A C 1
ATOM 4853 O O . PHE A 1 655 ? 14.811 11.472 -50.100 1.00 97.38 655 PHE A O 1
ATOM 4860 N N . VAL A 1 656 ? 15.138 13.391 -51.234 1.00 97.00 656 VAL A N 1
ATOM 4861 C CA . VAL A 1 656 ? 16.300 12.949 -52.017 1.00 97.00 656 VAL A CA 1
ATOM 4862 C C . VAL A 1 656 ? 17.485 13.811 -51.610 1.00 97.00 656 VAL A C 1
ATOM 4864 O O . VAL A 1 656 ? 17.407 15.036 -51.695 1.00 97.00 656 VAL A O 1
ATOM 4867 N N . LEU A 1 657 ? 18.549 13.159 -51.149 1.00 97.31 657 LEU A N 1
ATOM 4868 C CA . LEU A 1 657 ? 19.756 13.761 -50.598 1.00 97.31 657 LEU A CA 1
ATOM 4869 C C . LEU A 1 657 ? 20.938 13.426 -51.519 1.00 97.31 657 LEU A C 1
ATOM 4871 O O . LEU A 1 657 ? 21.388 12.278 -51.515 1.00 97.31 657 LEU A O 1
ATOM 4875 N N . PRO A 1 658 ? 21.446 14.370 -52.325 1.00 97.00 658 PRO A N 1
ATOM 4876 C CA . PRO A 1 658 ? 22.677 14.159 -53.079 1.00 97.00 658 PRO A CA 1
ATOM 4877 C C . PRO A 1 658 ? 23.864 14.152 -52.118 1.00 97.00 658 PRO A C 1
ATOM 4879 O O . PRO A 1 658 ? 24.221 15.187 -51.562 1.00 97.00 658 PRO A O 1
ATOM 4882 N N . LEU A 1 659 ? 24.461 12.988 -51.889 1.00 96.62 659 LEU A N 1
ATOM 4883 C CA . LEU A 1 659 ? 25.569 12.809 -50.959 1.00 96.62 659 LEU A CA 1
ATOM 4884 C C . LEU A 1 659 ? 26.899 12.842 -51.707 1.00 96.62 659 LEU A C 1
ATOM 4886 O O . LEU A 1 659 ? 27.057 12.183 -52.733 1.00 96.62 659 LEU A O 1
ATOM 4890 N N . THR A 1 660 ? 27.873 13.573 -51.168 1.00 96.44 660 THR A N 1
ATOM 4891 C CA . THR A 1 660 ? 29.289 13.486 -51.552 1.00 96.44 660 THR A CA 1
ATOM 4892 C C . THR A 1 660 ? 30.108 13.167 -50.313 1.00 96.44 660 THR A C 1
ATOM 4894 O O . THR A 1 660 ? 30.078 13.924 -49.348 1.00 96.44 660 THR A O 1
ATOM 4897 N N . GLU A 1 661 ? 30.823 12.045 -50.319 1.00 95.88 661 GLU A N 1
ATOM 4898 C CA . GLU A 1 661 ? 31.670 11.636 -49.199 1.00 95.88 661 GLU A CA 1
ATOM 4899 C C . GLU A 1 661 ? 32.815 12.638 -49.011 1.00 95.88 661 GLU A C 1
ATOM 4901 O O . GLU A 1 661 ? 33.515 13.020 -49.954 1.00 95.88 661 GLU A O 1
ATOM 4906 N N . VAL A 1 662 ? 33.013 13.080 -47.779 1.00 93.81 662 VAL A N 1
ATOM 4907 C CA . VAL A 1 662 ? 34.044 14.047 -47.410 1.00 93.81 662 VAL A CA 1
ATOM 4908 C C . VAL A 1 662 ? 34.860 13.511 -46.243 1.00 93.81 662 VAL A C 1
ATOM 4910 O O . VAL A 1 662 ? 34.474 12.558 -45.569 1.00 93.81 662 VAL A O 1
ATOM 4913 N N . ALA A 1 663 ? 36.026 14.113 -46.017 1.00 89.50 663 ALA A N 1
ATOM 4914 C CA . ALA A 1 663 ? 36.811 13.808 -44.831 1.00 89.50 663 ALA A CA 1
ATOM 4915 C C . ALA A 1 663 ? 35.993 14.113 -43.559 1.00 89.50 663 ALA A C 1
ATOM 4917 O O . ALA A 1 663 ? 35.160 15.027 -43.583 1.00 89.50 663 ALA A O 1
ATOM 4918 N N . PRO A 1 664 ? 36.236 13.388 -42.449 1.00 85.06 664 PRO A N 1
ATOM 4919 C CA . PRO A 1 664 ? 35.665 13.759 -41.166 1.00 85.06 664 PRO A CA 1
ATOM 4920 C C . PRO A 1 664 ? 35.981 15.230 -40.871 1.00 85.06 664 PRO A C 1
ATOM 4922 O O . PRO A 1 664 ? 37.095 15.685 -41.167 1.00 85.06 664 PRO A O 1
ATOM 4925 N N . PRO A 1 665 ? 35.037 15.977 -40.283 1.00 83.88 665 PRO A N 1
ATOM 4926 C CA . PRO A 1 665 ? 35.332 17.322 -39.832 1.00 83.88 665 PRO A CA 1
ATOM 4927 C C . PRO A 1 665 ? 36.495 17.313 -38.825 1.00 83.88 665 PRO A C 1
ATOM 4929 O O . PRO A 1 665 ? 36.747 16.304 -38.161 1.00 83.88 665 PRO A O 1
ATOM 4932 N N . ALA A 1 666 ? 37.244 18.417 -38.737 1.00 77.81 666 ALA A N 1
ATOM 4933 C CA . ALA A 1 666 ? 38.425 18.483 -37.878 1.00 77.81 666 ALA A CA 1
ATOM 4934 C C . ALA A 1 666 ? 38.077 18.131 -36.412 1.00 77.81 666 ALA A C 1
ATOM 4936 O O . ALA A 1 666 ? 37.001 18.497 -35.945 1.00 77.81 666 ALA A O 1
ATOM 4937 N N . PRO A 1 667 ? 38.989 17.512 -35.636 1.00 69.69 667 PRO A N 1
ATOM 4938 C CA . PRO A 1 667 ? 38.728 17.152 -34.234 1.00 69.69 667 PRO A CA 1
ATOM 4939 C C . PRO A 1 667 ? 38.387 18.343 -33.326 1.00 69.69 667 PRO A C 1
ATOM 4941 O O . PRO A 1 667 ? 37.907 18.158 -32.217 1.00 69.69 667 PRO A O 1
ATOM 4944 N N . GLN A 1 668 ? 38.679 19.559 -33.792 1.00 63.16 668 GLN A N 1
ATOM 4945 C CA . GLN A 1 668 ? 38.457 20.823 -33.090 1.00 63.16 668 GLN A CA 1
ATOM 4946 C C . GLN A 1 668 ? 37.097 21.448 -33.417 1.00 63.16 668 GLN A C 1
ATOM 4948 O O . GLN A 1 668 ? 36.816 22.555 -32.971 1.00 63.16 668 GLN A O 1
ATOM 4953 N N . ILE A 1 669 ? 36.272 20.781 -34.233 1.00 66.12 669 ILE A N 1
ATOM 4954 C CA . ILE A 1 669 ? 34.887 21.190 -34.432 1.00 66.12 669 ILE A CA 1
ATOM 4955 C C . ILE A 1 669 ? 34.135 20.884 -33.141 1.00 66.12 669 ILE A C 1
ATOM 4957 O O . ILE A 1 669 ? 33.661 19.773 -32.912 1.00 66.12 669 ILE A O 1
ATOM 4961 N N . VAL A 1 670 ? 34.085 21.897 -32.284 1.00 58.81 670 VAL A N 1
ATOM 4962 C CA . VAL A 1 670 ? 33.182 21.960 -31.141 1.00 58.81 670 VAL A CA 1
ATOM 4963 C C . VAL A 1 670 ? 31.766 22.119 -31.690 1.00 58.81 670 VAL A C 1
ATOM 4965 O O . VAL A 1 670 ? 31.568 22.686 -32.770 1.00 58.81 670 VAL A O 1
ATOM 4968 N N . ALA A 1 671 ? 30.777 21.571 -30.992 1.00 59.34 671 ALA A N 1
ATOM 4969 C CA . ALA A 1 671 ? 29.395 21.757 -31.389 1.00 59.34 671 ALA A CA 1
ATOM 4970 C C . ALA A 1 671 ? 29.071 23.265 -31.450 1.00 59.34 671 ALA A C 1
ATOM 4972 O O . ALA A 1 671 ? 29.316 23.983 -30.488 1.00 59.34 671 ALA A O 1
ATOM 4973 N N . ASN A 1 672 ? 28.539 23.746 -32.578 1.00 60.84 672 ASN A N 1
ATOM 4974 C CA . ASN A 1 672 ? 27.962 25.084 -32.667 1.00 60.84 672 ASN A CA 1
ATOM 4975 C C . ASN A 1 672 ? 26.583 25.014 -32.027 1.00 60.84 672 ASN A C 1
ATOM 4977 O O . ASN A 1 672 ? 25.590 24.649 -32.661 1.00 60.84 672 ASN A O 1
ATOM 4981 N N . THR A 1 673 ? 26.555 25.319 -30.747 1.00 60.97 673 THR A N 1
ATOM 4982 C CA . THR A 1 673 ? 25.382 25.225 -29.892 1.00 60.97 673 THR A CA 1
ATOM 4983 C C . THR A 1 673 ? 24.472 26.448 -30.033 1.00 60.97 673 THR A C 1
ATOM 4985 O O . THR A 1 673 ? 23.264 26.304 -29.858 1.00 60.97 673 THR A O 1
ATOM 4988 N N . MET A 1 674 ? 25.014 27.610 -30.440 1.00 68.44 674 MET A N 1
ATOM 4989 C CA . MET A 1 674 ? 24.278 28.868 -30.603 1.00 68.44 674 MET A CA 1
ATOM 4990 C C . MET A 1 674 ? 25.063 29.913 -31.439 1.00 68.44 674 MET A C 1
ATOM 4992 O O . MET A 1 674 ? 26.293 29.901 -31.454 1.00 68.44 674 MET A O 1
ATOM 4996 N N . THR A 1 675 ? 24.383 30.831 -32.149 1.00 78.25 675 THR A N 1
ATOM 4997 C CA . THR A 1 675 ? 25.042 31.984 -32.811 1.00 78.25 675 THR A CA 1
ATOM 4998 C C . THR A 1 675 ? 24.947 33.244 -31.953 1.00 78.25 675 THR A C 1
ATOM 5000 O O . THR A 1 675 ? 24.001 33.410 -31.191 1.00 78.25 675 THR A O 1
ATOM 5003 N N . TRP A 1 676 ? 25.875 34.189 -32.130 1.00 81.62 676 TRP A N 1
ATOM 5004 C CA . TRP A 1 676 ? 25.811 35.489 -31.455 1.00 81.62 676 TRP A CA 1
ATOM 5005 C C . TRP A 1 676 ? 24.492 36.240 -31.704 1.00 81.62 676 TRP A C 1
ATOM 5007 O O . TRP A 1 676 ? 23.965 36.865 -30.793 1.00 81.62 676 TRP A O 1
ATOM 5017 N N . ASN A 1 677 ? 23.936 36.160 -32.917 1.00 79.81 677 ASN A N 1
ATOM 5018 C CA . ASN A 1 677 ? 22.642 36.773 -33.219 1.00 79.81 677 ASN A CA 1
ATOM 5019 C C . ASN A 1 677 ? 21.478 35.986 -32.593 1.00 79.81 677 ASN A C 1
ATOM 5021 O O . ASN A 1 677 ? 20.568 36.593 -32.045 1.00 79.81 677 ASN A O 1
ATOM 5025 N N . GLY A 1 678 ? 21.547 34.650 -32.596 1.00 79.69 678 GLY A N 1
ATOM 5026 C CA . GLY A 1 678 ? 20.571 33.791 -31.918 1.00 79.69 678 GLY A CA 1
ATOM 5027 C C . GLY A 1 678 ? 20.505 34.044 -30.410 1.00 79.69 678 GLY A C 1
ATOM 5028 O O . GLY A 1 678 ? 19.418 34.055 -29.849 1.00 79.69 678 GLY A O 1
ATOM 5029 N N . LEU A 1 679 ? 21.637 34.361 -29.768 1.00 83.69 679 LEU A N 1
ATOM 5030 C CA . LEU A 1 679 ? 21.663 34.796 -28.366 1.00 83.69 679 LEU A CA 1
ATOM 5031 C C . LEU A 1 679 ? 20.886 36.097 -28.153 1.00 83.69 679 LEU A C 1
ATOM 5033 O O . LEU A 1 679 ? 20.122 36.203 -27.205 1.00 83.69 679 LEU A O 1
ATOM 5037 N N . ILE A 1 680 ? 21.034 37.087 -29.032 1.00 87.50 680 ILE A N 1
ATOM 5038 C CA . ILE A 1 680 ? 20.266 38.335 -28.916 1.00 87.50 680 ILE A CA 1
ATOM 5039 C C . ILE A 1 680 ? 18.781 38.088 -29.181 1.00 87.50 680 ILE A C 1
ATOM 5041 O O . ILE A 1 680 ? 17.943 38.695 -28.531 1.00 87.50 680 ILE A O 1
ATOM 5045 N N . GLU A 1 681 ? 18.432 37.229 -30.135 1.00 81.94 681 GLU A N 1
ATOM 5046 C CA . GLU A 1 681 ? 17.027 36.943 -30.434 1.00 81.94 681 GLU A CA 1
ATOM 5047 C C . GLU A 1 681 ? 16.338 36.153 -29.316 1.00 81.94 681 GLU A C 1
ATOM 5049 O O . GLU A 1 681 ? 15.174 36.415 -29.020 1.00 81.94 681 GLU A O 1
ATOM 5054 N N . GLU A 1 682 ? 17.053 35.229 -28.673 1.00 86.50 682 GLU A N 1
ATOM 5055 C CA . GLU A 1 682 ? 16.528 34.430 -27.563 1.00 86.50 682 GLU A CA 1
ATOM 5056 C C . GLU A 1 682 ? 16.487 35.218 -26.244 1.00 86.50 682 GLU A C 1
ATOM 5058 O O . GLU A 1 682 ? 15.497 35.144 -25.519 1.00 86.50 682 GLU A O 1
ATOM 5063 N N . PHE A 1 683 ? 17.513 36.021 -25.953 1.00 87.19 683 PHE A N 1
ATOM 5064 C CA . PHE A 1 683 ? 17.630 36.760 -24.689 1.00 87.19 683 PHE A CA 1
ATOM 5065 C C . PHE A 1 683 ? 17.237 38.242 -24.796 1.00 87.19 683 PHE A C 1
ATOM 5067 O O . PHE A 1 683 ? 17.188 38.942 -23.794 1.00 87.19 683 PHE A O 1
ATOM 5074 N N . GLY A 1 684 ? 16.924 38.743 -25.990 1.00 91.56 684 GLY A N 1
ATOM 5075 C CA . GLY A 1 684 ? 16.478 40.115 -26.257 1.00 91.56 684 GLY A CA 1
ATOM 5076 C C . GLY A 1 684 ? 17.608 41.122 -26.514 1.00 91.56 684 GLY A C 1
ATOM 5077 O O . GLY A 1 684 ? 17.506 41.939 -27.434 1.00 91.56 684 GLY A O 1
ATOM 5078 N N . SER A 1 685 ? 18.695 41.091 -25.735 1.00 92.25 685 SER A N 1
ATOM 5079 C CA . SER A 1 685 ? 19.837 42.003 -25.903 1.00 92.25 685 SER A CA 1
ATOM 5080 C C . SER A 1 685 ? 21.164 41.413 -25.413 1.00 92.25 685 SER A C 1
ATOM 5082 O O . SER A 1 685 ? 21.193 40.474 -24.626 1.00 92.25 685 SER A O 1
ATOM 5084 N N . TRP A 1 686 ? 22.298 42.002 -25.812 1.00 89.56 686 TRP A N 1
ATOM 5085 C CA . TRP A 1 686 ? 23.607 41.612 -25.261 1.00 89.56 686 TRP A CA 1
ATOM 5086 C C . TRP A 1 686 ? 23.734 41.847 -23.757 1.00 89.56 686 TRP A C 1
ATOM 5088 O O . TRP A 1 686 ? 24.478 41.125 -23.102 1.00 89.56 686 TRP A O 1
ATOM 5098 N N . ALA A 1 687 ? 23.036 42.851 -23.218 1.00 93.88 687 ALA A N 1
ATOM 5099 C CA . ALA A 1 687 ? 23.024 43.088 -21.779 1.00 93.88 687 ALA A CA 1
ATOM 5100 C C . ALA A 1 687 ? 22.345 41.919 -21.058 1.00 93.88 687 ALA A C 1
ATOM 5102 O O . ALA A 1 687 ? 22.850 41.469 -20.036 1.00 93.88 687 ALA A O 1
ATOM 5103 N N . ASP A 1 688 ? 21.279 41.379 -21.649 1.00 91.62 688 ASP A N 1
ATOM 5104 C CA . ASP A 1 688 ? 20.556 40.229 -21.115 1.00 91.62 688 ASP A CA 1
ATOM 5105 C C . ASP A 1 688 ? 21.353 38.930 -21.284 1.00 91.62 688 ASP A C 1
ATOM 5107 O O . ASP A 1 688 ? 21.350 38.105 -20.379 1.00 91.62 688 ASP A O 1
ATOM 5111 N N . VAL A 1 689 ? 22.112 38.763 -22.376 1.00 88.94 689 VAL A N 1
ATOM 5112 C CA . VAL A 1 689 ? 23.042 37.626 -22.541 1.00 88.94 689 VAL A CA 1
ATOM 5113 C C . VAL A 1 689 ? 24.134 37.665 -21.469 1.00 88.94 689 VAL A C 1
ATOM 5115 O O . VAL A 1 689 ? 24.362 36.670 -20.795 1.00 88.94 689 VAL A O 1
ATOM 5118 N N . VAL A 1 690 ? 24.783 38.814 -21.262 1.00 92.19 690 VAL A N 1
ATOM 5119 C CA . VAL A 1 690 ? 25.822 38.966 -20.224 1.00 92.19 690 VAL A CA 1
ATOM 5120 C C . VAL A 1 690 ? 25.237 38.846 -18.812 1.00 92.19 690 VAL A C 1
ATOM 5122 O O . VAL A 1 690 ? 25.935 38.417 -17.904 1.00 92.19 690 VAL A O 1
ATOM 5125 N N . ALA A 1 691 ? 23.964 39.200 -18.618 1.00 90.38 691 ALA A N 1
ATOM 5126 C CA . ALA A 1 691 ? 23.265 38.987 -17.353 1.00 90.38 691 ALA A CA 1
ATOM 5127 C C . ALA A 1 691 ? 22.812 37.530 -17.149 1.00 90.38 691 ALA A C 1
ATOM 5129 O O . ALA A 1 691 ? 22.627 37.114 -16.010 1.00 90.38 691 ALA A O 1
ATOM 5130 N N . SER A 1 692 ? 22.612 36.772 -18.234 1.00 91.12 692 SER A N 1
ATOM 5131 C CA . SER A 1 692 ? 22.138 35.380 -18.197 1.00 91.12 692 SER A CA 1
ATOM 5132 C C . SER A 1 692 ? 23.267 34.357 -18.102 1.00 91.12 692 SER A C 1
ATOM 5134 O O . SER A 1 692 ? 23.011 33.220 -17.712 1.00 91.12 692 SER A O 1
ATOM 5136 N N . PHE A 1 693 ? 24.492 34.733 -18.474 1.00 87.25 693 PHE A N 1
ATOM 5137 C CA . PHE A 1 693 ? 25.651 33.848 -18.465 1.00 87.25 693 PHE A CA 1
ATOM 5138 C C . PHE A 1 693 ? 26.825 34.496 -17.735 1.00 87.25 693 PHE A C 1
ATOM 5140 O O . PHE A 1 693 ? 27.298 35.565 -18.120 1.00 87.25 693 PHE A O 1
ATOM 5147 N N . ASP A 1 694 ? 27.331 33.803 -16.717 1.00 79.62 694 ASP A N 1
ATOM 5148 C CA . ASP A 1 694 ? 28.385 34.309 -15.831 1.00 79.62 694 ASP A CA 1
ATOM 5149 C C . ASP A 1 694 ? 29.741 34.450 -16.520 1.00 79.62 694 ASP A C 1
ATOM 5151 O O . ASP A 1 694 ? 30.594 35.253 -16.125 1.00 79.62 694 ASP A O 1
ATOM 5155 N N . SER A 1 695 ? 29.959 33.668 -17.572 1.00 83.75 695 SER A N 1
ATOM 5156 C CA . SER A 1 695 ? 31.155 33.752 -18.383 1.00 83.75 695 SER A CA 1
ATOM 5157 C C . SER A 1 695 ? 30.858 33.501 -19.851 1.00 83.75 695 SER A C 1
ATOM 5159 O O . SER A 1 695 ? 29.912 32.816 -20.234 1.00 83.75 695 SER A O 1
ATOM 5161 N N . TRP A 1 696 ? 31.755 33.984 -20.707 1.00 77.00 696 TRP A N 1
ATOM 5162 C CA . TRP A 1 696 ? 31.715 33.627 -22.122 1.00 77.00 696 TRP A CA 1
ATOM 5163 C C . TRP A 1 696 ? 31.962 32.131 -22.370 1.00 77.00 696 TRP A C 1
ATOM 5165 O O . TRP A 1 696 ? 31.664 31.665 -23.463 1.00 77.00 696 TRP A O 1
ATOM 5175 N N . ALA A 1 697 ? 32.483 31.379 -21.392 1.00 70.75 697 ALA A N 1
ATOM 5176 C CA . ALA A 1 697 ? 32.554 29.923 -21.481 1.00 70.75 697 ALA A CA 1
ATOM 5177 C C . ALA A 1 697 ? 31.163 29.291 -21.310 1.00 70.75 697 ALA A C 1
ATOM 5179 O O . ALA A 1 697 ? 30.802 28.424 -22.094 1.00 70.75 697 ALA A O 1
ATOM 5180 N N . ASP A 1 698 ? 30.334 29.809 -20.402 1.00 68.94 698 ASP A N 1
ATOM 5181 C CA . ASP A 1 698 ? 28.945 29.353 -20.240 1.00 68.94 698 ASP A CA 1
ATOM 5182 C C . ASP A 1 698 ? 28.090 29.731 -21.456 1.00 68.94 698 ASP A C 1
ATOM 5184 O O . ASP A 1 698 ? 27.242 28.958 -21.896 1.00 68.94 698 ASP A O 1
ATOM 5188 N N . VAL A 1 699 ? 28.378 30.885 -22.073 1.00 77.62 699 VAL A N 1
ATOM 5189 C CA . VAL A 1 699 ? 27.792 31.258 -23.370 1.00 77.62 699 VAL A CA 1
ATOM 5190 C C . VAL A 1 699 ? 28.217 30.289 -24.485 1.00 77.62 699 VAL A C 1
ATOM 5192 O O . VAL A 1 699 ? 27.423 30.008 -25.381 1.00 77.62 699 VAL A O 1
ATOM 5195 N N . LEU A 1 700 ? 29.453 29.776 -24.452 1.00 68.69 700 LEU A N 1
ATOM 5196 C CA . LEU A 1 700 ? 29.940 28.771 -25.408 1.00 68.69 700 LEU A CA 1
ATOM 5197 C C . LEU A 1 700 ? 29.296 27.394 -25.178 1.00 68.69 700 LEU A C 1
ATOM 5199 O O . LEU A 1 700 ? 29.012 26.690 -26.146 1.00 68.69 700 LEU A O 1
ATOM 5203 N N . ASP A 1 701 ? 29.028 27.029 -23.925 1.00 67.38 701 ASP A N 1
ATOM 5204 C CA . ASP A 1 701 ? 28.425 25.743 -23.558 1.00 67.38 701 ASP A CA 1
ATOM 5205 C C . ASP A 1 701 ? 26.888 25.737 -23.683 1.00 67.38 701 ASP A C 1
ATOM 5207 O O . ASP A 1 701 ? 26.261 24.673 -23.705 1.00 67.38 701 ASP A O 1
ATOM 5211 N N . TYR A 1 702 ? 26.266 26.911 -23.820 1.00 75.94 702 TYR A N 1
ATOM 5212 C CA . TYR A 1 702 ? 24.822 27.059 -23.959 1.00 75.94 702 TYR A CA 1
ATOM 5213 C C . TYR A 1 702 ? 24.274 26.431 -25.248 1.00 75.94 702 TYR A C 1
ATOM 5215 O O . TYR A 1 702 ? 24.625 26.842 -26.354 1.00 75.94 702 TYR A O 1
ATOM 5223 N N . ILE A 1 703 ? 23.352 25.469 -25.103 1.00 71.50 703 ILE A N 1
ATOM 5224 C CA . ILE A 1 703 ? 22.686 24.762 -26.207 1.00 71.50 703 ILE A CA 1
ATOM 5225 C C . ILE A 1 703 ? 21.320 25.376 -26.483 1.00 71.50 703 ILE A C 1
ATOM 5227 O O . ILE A 1 703 ? 20.371 25.186 -25.725 1.00 71.50 703 ILE A O 1
ATOM 5231 N N . ALA A 1 704 ? 21.219 26.062 -27.614 1.00 66.44 704 ALA A N 1
ATOM 5232 C CA . ALA A 1 704 ? 19.992 26.685 -28.069 1.00 66.44 704 ALA A CA 1
ATOM 5233 C C . ALA A 1 704 ? 18.929 25.665 -28.498 1.00 66.44 704 ALA A C 1
ATOM 5235 O O . ALA A 1 704 ? 19.213 24.516 -28.859 1.00 66.44 704 ALA A O 1
ATOM 5236 N N . THR A 1 705 ? 17.675 26.111 -28.539 1.00 64.62 705 THR A N 1
ATOM 5237 C CA . THR A 1 705 ? 16.586 25.300 -29.093 1.00 64.62 705 THR A CA 1
ATOM 5238 C C . THR A 1 705 ? 16.745 25.118 -30.616 1.00 64.62 705 THR A C 1
ATOM 5240 O O . THR A 1 705 ? 17.267 26.007 -31.295 1.00 64.62 705 THR A O 1
ATOM 5243 N N . PRO A 1 706 ? 16.268 24.004 -31.219 1.00 59.19 706 PRO A N 1
ATOM 5244 C CA . PRO A 1 706 ? 16.433 23.751 -32.657 1.00 59.19 706 PRO A CA 1
ATOM 5245 C C . PRO A 1 706 ? 15.914 24.867 -33.575 1.00 59.19 706 PRO A C 1
ATOM 5247 O O . PRO A 1 706 ? 16.424 25.036 -34.679 1.00 59.19 706 PRO A O 1
ATOM 5250 N N . ALA A 1 707 ? 14.912 25.623 -33.119 1.00 62.28 707 ALA A N 1
ATOM 5251 C CA . ALA A 1 707 ? 14.341 26.744 -33.855 1.00 62.28 707 ALA A CA 1
ATOM 5252 C C . ALA A 1 707 ? 15.230 28.003 -33.831 1.00 62.28 707 ALA A C 1
ATOM 5254 O O . ALA A 1 707 ? 15.183 28.775 -34.780 1.00 62.28 707 ALA A O 1
ATOM 5255 N N . ALA A 1 708 ? 16.047 28.197 -32.789 1.00 62.56 708 ALA A N 1
ATOM 5256 C CA . ALA A 1 708 ? 16.898 29.378 -32.611 1.00 62.56 708 ALA A CA 1
ATOM 5257 C C . ALA A 1 708 ? 18.255 29.270 -33.337 1.00 62.56 708 ALA A C 1
ATOM 5259 O O . ALA A 1 708 ? 18.871 30.275 -33.682 1.00 62.56 708 ALA A O 1
ATOM 5260 N N . VAL A 1 709 ? 18.724 28.047 -33.616 1.00 59.78 709 VAL A N 1
ATOM 5261 C CA . VAL A 1 709 ? 20.004 27.814 -34.322 1.00 59.78 709 VAL A CA 1
ATOM 5262 C C . VAL A 1 709 ? 19.881 27.993 -35.838 1.00 59.78 709 VAL A C 1
ATOM 5264 O O . VAL A 1 709 ? 20.891 28.149 -36.527 1.00 59.78 709 VAL A O 1
ATOM 5267 N N . ILE A 1 710 ? 18.656 27.973 -36.366 1.00 58.34 710 ILE A N 1
ATOM 5268 C CA . ILE A 1 710 ? 18.374 28.043 -37.800 1.00 58.34 710 ILE A CA 1
ATOM 5269 C C . ILE A 1 710 ? 17.695 29.377 -38.091 1.00 58.34 710 ILE A C 1
ATOM 5271 O O . ILE A 1 710 ? 16.472 29.496 -38.075 1.00 58.34 710 ILE A O 1
ATOM 5275 N N . ILE A 1 711 ? 18.522 30.376 -38.371 1.00 49.00 711 ILE A N 1
ATOM 5276 C CA . ILE A 1 711 ? 18.121 31.680 -38.903 1.00 49.00 711 ILE A CA 1
ATOM 5277 C C . ILE A 1 711 ? 18.828 31.820 -40.268 1.00 49.00 711 ILE A C 1
ATOM 5279 O O . ILE A 1 711 ? 19.968 31.363 -40.358 1.00 49.00 711 ILE A O 1
ATOM 5283 N N . PRO A 1 712 ? 18.154 32.332 -41.323 1.00 48.09 712 PRO A N 1
ATOM 5284 C CA . PRO A 1 712 ? 18.458 32.068 -42.740 1.00 48.09 712 PRO A CA 1
ATOM 5285 C C . PRO A 1 712 ? 19.889 32.310 -43.219 1.00 48.09 712 PRO A C 1
ATOM 5287 O O . PRO A 1 712 ? 20.510 33.305 -42.778 1.00 48.09 712 PRO A O 1
#

Secondary structure (DSSP, 8-state):
--HHHHTTTPPEEEEEEGGGTTSSTTS--HHHHHHHHHTTEEEEEEES-HHHHHH-GGGS-HHHHHHHHHHHHHHHHHHS--TT---EEE-GGG--SB-TTS-BHHHHHHHTT-SEEE---S-SSSS-------SS---TT---EEES--TTS-GGGSHHHHHSTTSHHHHHHHSTT---EEE-SEEE----S----SSTT-SS-STTEEEESEEEEEESS--SSSS-EEEEEE-SSS-EEEEE-GGGPPB--TT-EEEEEEEEEBTT-EEEEEEEEEEE-TT--EEEEEEEEEEEEPBT-EEEEEEEEEPPTT--EEEEEEEE-S---TT--EEEEEEEEEEPS---SSS-TT-SS--TT-EEESSEEEEEETTTTSEEEEEE-SS-S-EEEEEEEEE--TT-EEEEEEEEEEE-SSS--EEEEEEEEEE-TTS-EEEEEEPPPEEE-SS-EEEEEEEEPPTT--EEEEEEEE-S---TT-EEEEEEEEEE-----STTEEEHHHHHHHHHHHHHTT-----HHHHHTT----SS----S-EEEESS-GGG-EE-EEEEE---B--B--EEE--TT-SSPEEE--PBPPPEEEEEEEESSHHHHHHHHHHHHT-PPEEEE--TT-S-TT---EEEEE-S-EEEESSTT---EEEEEEEEE-PPPPTT-------HHHHHHHHSSHHHHHHH-SSHHHHHH----TTTS---

pLDDT: mean 82.52, std 14.48, range [31.45, 98.38]

InterPro domains:
  IPR008979 Galactose-binding-like domain superfamily [SSF49785] (194-318)
  IPR011330 Glycoside hydrolase/deacetylase, beta/alpha-barrel [SSF88713] (5-122)

Foldseek 3Di:
DCVVCVVVVHAAEDEDQQCQAVVDPVGHHLVNVVVCVVVRHHYAYQWPDPVCLVCWQQNADPVVLLVGLLNRLVSCCVSPNDQVSAHEYETRQQDWAAHPHGHGSLVSNVVSPHQAYGGPPPDPDDDDDDDDPDDPDADRYDDDELELQACPDDDLSDLLQCLDDSHPLNVCLVPVPHDYHYHQLAADAQDDDDFLDDCFFCQPWCPQKDKDQWDWTWDQPDGPDDRTWIKTFGPLPFKIKMKGDLVSFGFDDAFFKKKKKWKKAWQQKAAFKKKKWWFAAPVSHTDDIDMDGQGIHDHPDIDMDMDMDGHHPRGTGIMIMMMGHTRDHSNRMMTIHRIGMGGDDDDFLDPCQQQQDWQPQKAKDFAWHWTWDPPPPGWIKTFGPLPTPKIKMWHW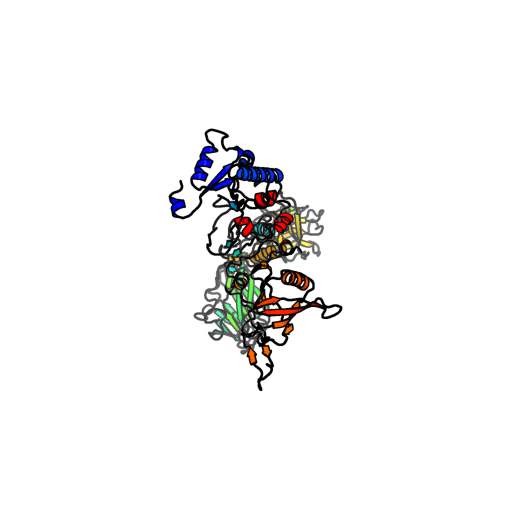FRFARAQAKKKKKWKKAKEDPDQFFFWKWKKKFFAAPVRHTDDIDIDGTDGGHRDMDMDMDMDGRHPRGGIIIIIMIRGDRDGRRTMMIIRGIGMDHGDDDDSSYYYPRSVVSSVVSCVVSVHDDDDPCRVVVVVPPPPPRDCPFKWKADPQARVLIDGWAWPDKFDWDFAFPKDWADDPPDPGTDIDHDDTFFIKIKIKTKDQALVSVVSVVLSVLVQGFIFIDGDPPHPHPPDDGATWGWPDKDWDDPDPPGRMIMMITTTTGDDPDDPPSHHCQADPVLLCVVQVHPVSSCVSHVDVVSVRVHHDDSVSRRDD

Radius of gyration: 40.93 Å; chains: 1; bounding box: 104×92×115 Å

Organism: NCBI:txid648780